Protein AF-W4RPK9-F1 (afdb_monomer)

Mean predicted aligned error: 13.02 Å

Organism: NCBI:txid1294265

Nearest PDB structures (foldseek):
  7z3y-assembly1_AAA  TM=3.978E-01  e=5.729E-03  Mus musculus
  7pz1-assembly1_AAA  TM=3.835E-01  e=5.093E-02  Mus musculus
  2noz-assembly1_A  TM=3.765E-01  e=6.566E-02  Homo sapiens
  7z5b-assembly2_B  TM=3.610E-01  e=4.373E-02  Mus musculus
  3fhg-assembly1_A  TM=4.386E-01  e=3.511E-01  Saccharolobus solfataricus

Radius of gyration: 27.6 Å; Cα contacts (8 Å, |Δi|>4): 550; chains: 1; bounding box: 60×44×77 Å

Secondary structure (DSSP, 8-state):
--HHHHHHHHHHHHHHIIIIIIHHHHHTT---SHHHHHHHHHHHHHHHTHHHHHHTTEEEEEEEEETTEEEEEEEEEE-SSTT-SSSGGGGEEEEEEEEEEEEEES--THHHHHHHHHHHHHHHH---SS-EEEEEEEEEEE----TT--SS-HHHHHHHTTTEEEEEEEEETTEEEEEEEETT-TTTTTT-SSSS-HHHHHHHHHT--TTTS-HHHHHHHHHHHHH--S--HHHHHHHHHHHHHHTT-EESS--TTPEEEEETTEEEEE----HHHHHHHHHHT-HHHHHHHHHHHTTSS-HHHHHHHHGGG-SS-THHHHHHHHHHSTTTSPPP-HHHHHHHHHHTT----TT----SHHHHHHHHHHHHHHHHHHTS-HHHHHHH-

Solvent-accessible surface area (backbone atoms only — not comparable to full-atom values): 21819 Å² total; per-residue (Å²): 132,58,71,70,58,54,45,52,51,51,54,49,49,56,52,49,41,49,63,61,46,49,46,49,34,45,78,67,66,62,45,82,46,42,69,41,45,52,52,50,52,52,52,51,49,54,61,78,38,39,69,60,29,66,78,58,44,35,46,80,37,71,63,37,74,53,96,93,43,71,35,53,31,29,36,30,27,41,46,97,71,65,68,80,56,100,43,69,79,76,30,59,68,45,60,50,34,41,35,43,71,45,49,45,69,65,77,76,63,61,69,58,53,54,48,53,51,48,50,50,49,46,56,71,76,51,74,52,89,73,40,34,38,35,45,43,36,37,40,60,42,83,45,81,93,52,90,87,72,63,98,55,53,80,76,50,45,65,75,32,46,67,33,27,33,40,35,43,32,33,22,41,94,87,39,80,44,67,51,76,50,62,44,36,65,62,67,77,46,76,92,49,87,56,80,63,55,69,67,52,31,55,54,37,28,73,67,48,56,50,72,50,52,45,58,66,66,46,50,53,30,41,50,48,50,71,67,54,88,64,91,42,74,67,40,46,49,22,54,49,49,49,55,36,39,76,70,56,28,37,25,75,62,83,54,103,74,37,49,82,47,75,55,100,87,46,66,35,20,41,44,82,73,54,73,70,56,47,52,26,48,58,49,60,59,34,68,70,55,42,46,48,38,54,33,40,52,70,64,74,43,53,69,70,61,47,48,65,63,38,52,72,35,48,98,84,52,45,47,61,37,44,38,56,54,14,62,46,40,53,85,76,31,56,82,59,44,52,59,41,45,38,47,53,38,44,47,74,69,46,90,76,51,100,78,55,60,72,75,43,69,68,53,49,54,59,46,33,59,52,48,56,49,49,30,63,75,62,75,49,61,55,68,52,52,61,45,26,75

Sequence (389 aa):
MDLRHIQKTIDRAIKNIWVDKISKDHKSFYLLKEDTLKNALYYHLRTELASLLDQHNLRIYTEFHHGGFKADLAIVKLNEDPGNNDHLKDDIENVLAIIELKYKSCGTMKFFEDDVQKIKNYIDATPLATTQYYLAFIHEAEYEYIEDDSWLTLEQQVWAKDRLTELSGHYIDGEMTWTVLSHNGMNANYRWEYRFTKDELTKAASFFNEKKYSHEFYRHFLEVAGSAKEVTPELRDAVRYLMYWKLGKVSSKQKPTSEVVVIEGNTYFVSGTTPQNRLAIEKSLKDELLQYGLEFRDQKISYEQFKNEVDSITGTSIVLPTFYTHIWQPADYPILDVKVWRTYKWNKGEVVLKHTKPYSWRHYEEYISFFNGLVADAEEDWRECDKGL

pLDDT: mean 90.52, std 8.86, range [49.31, 98.75]

Structure (mmCIF, N/CA/C/O backbone):
data_AF-W4RPK9-F1
#
_entry.id   AF-W4RPK9-F1
#
loop_
_atom_site.group_PDB
_atom_site.id
_atom_site.type_symbol
_atom_site.label_atom_id
_atom_site.label_alt_id
_atom_site.label_comp_id
_atom_site.label_asym_id
_atom_site.label_entity_id
_atom_site.label_seq_id
_atom_site.pdbx_PDB_ins_code
_atom_site.Cartn_x
_atom_site.Cartn_y
_atom_site.Cartn_z
_atom_site.occupancy
_atom_site.B_iso_or_equiv
_atom_site.auth_seq_id
_atom_site.auth_comp_id
_atom_site.auth_asym_id
_atom_site.auth_atom_id
_atom_site.pdbx_PDB_model_num
ATOM 1 N N . MET A 1 1 ? 5.852 -12.285 20.378 1.00 60.97 1 MET A N 1
ATOM 2 C CA . MET A 1 1 ? 5.610 -10.888 19.963 1.00 60.97 1 MET A CA 1
ATOM 3 C C . MET A 1 1 ? 5.531 -10.040 21.223 1.00 60.97 1 MET A C 1
ATOM 5 O O . MET A 1 1 ? 4.972 -10.535 22.193 1.00 60.97 1 MET A O 1
ATOM 9 N N . ASP A 1 2 ? 6.117 -8.839 21.264 1.00 82.56 2 ASP A N 1
ATOM 10 C CA . ASP A 1 2 ? 5.926 -7.970 22.435 1.00 82.56 2 ASP A CA 1
ATOM 11 C C . ASP A 1 2 ? 4.485 -7.419 22.485 1.00 82.56 2 ASP A C 1
ATOM 13 O O . ASP A 1 2 ? 3.800 -7.337 21.460 1.00 82.56 2 ASP A O 1
ATOM 17 N N . LEU A 1 3 ? 4.007 -7.064 23.683 1.00 83.94 3 LEU A N 1
ATOM 18 C CA . LEU A 1 3 ? 2.635 -6.579 23.885 1.00 83.94 3 LEU A CA 1
ATOM 19 C C . LEU A 1 3 ? 2.330 -5.325 23.057 1.00 83.94 3 LEU A C 1
ATOM 21 O O . LEU A 1 3 ? 1.216 -5.170 22.567 1.00 83.94 3 LEU A O 1
ATOM 25 N N . ARG A 1 4 ? 3.319 -4.451 22.844 1.00 82.81 4 ARG A N 1
ATOM 26 C CA . ARG A 1 4 ? 3.134 -3.207 22.092 1.00 82.81 4 ARG A CA 1
ATOM 27 C C . ARG A 1 4 ? 2.876 -3.482 20.612 1.00 82.81 4 ARG A C 1
ATOM 29 O O . ARG A 1 4 ? 2.071 -2.789 19.994 1.00 82.81 4 ARG A O 1
ATOM 36 N N . HIS A 1 5 ? 3.542 -4.476 20.032 1.00 82.50 5 HIS A N 1
ATOM 37 C CA . HIS A 1 5 ? 3.307 -4.881 18.655 1.00 82.50 5 HIS A CA 1
ATOM 38 C C . HIS A 1 5 ? 1.939 -5.552 18.505 1.00 82.50 5 HIS A C 1
ATOM 40 O O . HIS A 1 5 ? 1.201 -5.169 17.601 1.00 82.50 5 HIS A O 1
ATOM 46 N N . ILE A 1 6 ? 1.551 -6.432 19.440 1.00 88.62 6 ILE A N 1
ATOM 47 C CA . ILE A 1 6 ? 0.197 -7.017 19.488 1.00 88.62 6 ILE A CA 1
ATOM 48 C C . ILE A 1 6 ? -0.863 -5.908 19.501 1.00 88.62 6 ILE A C 1
ATOM 50 O O . ILE A 1 6 ? -1.808 -5.940 18.717 1.00 88.62 6 ILE A O 1
ATOM 54 N N . GLN A 1 7 ? -0.683 -4.887 20.339 1.00 89.69 7 GLN A N 1
ATOM 55 C CA . GLN A 1 7 ? -1.619 -3.768 20.435 1.00 89.69 7 GLN A CA 1
ATOM 56 C C . GLN A 1 7 ? -1.695 -2.927 19.168 1.00 89.69 7 GLN A C 1
ATOM 58 O O . GLN A 1 7 ? -2.791 -2.570 18.756 1.00 89.69 7 GLN A O 1
ATOM 63 N N . LYS A 1 8 ? -0.563 -2.649 18.511 1.00 88.00 8 LYS A N 1
ATOM 64 C CA . LYS A 1 8 ? -0.566 -1.955 17.213 1.00 88.00 8 LYS A CA 1
ATOM 65 C C . LYS A 1 8 ? -1.322 -2.737 16.141 1.00 88.00 8 LYS A C 1
ATOM 67 O O . LYS A 1 8 ? -1.978 -2.117 15.306 1.00 88.00 8 LYS A O 1
ATOM 72 N N . THR A 1 9 ? -1.219 -4.065 16.159 1.00 88.62 9 THR A N 1
ATOM 73 C CA . THR A 1 9 ? -1.945 -4.950 15.240 1.00 88.62 9 THR A CA 1
ATOM 74 C C . THR A 1 9 ? -3.444 -4.930 15.528 1.00 88.62 9 THR A C 1
ATOM 76 O O . THR A 1 9 ? -4.231 -4.738 14.606 1.00 88.62 9 THR A O 1
ATOM 79 N N . ILE A 1 10 ? -3.838 -5.044 16.801 1.00 94.94 10 ILE A N 1
ATOM 80 C CA . ILE A 1 10 ? -5.238 -4.923 17.235 1.00 94.94 10 ILE A CA 1
ATOM 81 C C . ILE A 1 10 ? -5.820 -3.562 16.835 1.00 94.94 10 ILE A C 1
ATOM 83 O O . ILE A 1 10 ? -6.890 -3.510 16.239 1.00 94.94 10 ILE A O 1
ATOM 87 N N . ASP A 1 11 ? -5.107 -2.473 17.128 1.00 93.75 11 ASP A N 1
ATOM 88 C CA . ASP A 1 11 ? -5.526 -1.106 16.810 1.00 93.75 11 ASP A CA 1
ATOM 89 C C . ASP A 1 11 ? -5.783 -0.928 15.311 1.00 93.75 11 ASP A C 1
ATOM 91 O O . ASP A 1 11 ? -6.815 -0.393 14.915 1.00 93.75 11 ASP A O 1
ATOM 95 N N . ARG A 1 12 ? -4.877 -1.439 14.471 1.00 88.69 12 ARG A N 1
ATOM 96 C CA . ARG A 1 12 ? -5.029 -1.395 13.015 1.00 88.69 12 ARG A CA 1
ATOM 97 C C . ARG A 1 12 ? -6.253 -2.176 12.547 1.00 88.69 12 ARG A C 1
ATOM 99 O O . ARG A 1 12 ? -7.023 -1.645 11.756 1.00 88.69 12 ARG A O 1
ATOM 106 N N . ALA A 1 13 ? -6.446 -3.390 13.062 1.00 93.62 13 ALA A N 1
ATOM 107 C CA . ALA A 1 13 ? -7.589 -4.224 12.708 1.00 93.62 13 ALA A CA 1
ATOM 108 C C . ALA A 1 13 ? -8.917 -3.567 13.110 1.00 93.62 13 ALA A C 1
ATOM 110 O O . ALA A 1 13 ? -9.824 -3.479 12.293 1.00 93.62 13 ALA A O 1
ATOM 111 N N . ILE A 1 14 ? -9.026 -3.036 14.336 1.00 96.94 14 ILE A N 1
ATOM 112 C CA . ILE A 1 14 ? -10.233 -2.328 14.799 1.00 96.94 14 ILE A CA 1
ATOM 113 C C . ILE A 1 14 ? -10.580 -1.183 13.850 1.00 96.94 14 ILE A C 1
ATOM 115 O O . ILE A 1 14 ? -11.729 -1.054 13.425 1.00 96.94 14 ILE A O 1
ATOM 119 N N . LYS A 1 15 ? -9.582 -0.362 13.509 1.00 93.25 15 LYS A N 1
ATOM 120 C CA . LYS A 1 15 ? -9.786 0.771 12.618 1.00 93.25 15 LYS A CA 1
ATOM 121 C C . LYS A 1 15 ? -10.218 0.275 11.227 1.00 93.25 15 LYS A C 1
ATOM 123 O O . LYS A 1 15 ? -11.277 0.704 10.772 1.00 93.25 15 LYS A O 1
ATOM 128 N N . ASN A 1 16 ? -9.499 -0.677 10.612 1.00 89.12 16 ASN A N 1
ATOM 129 C CA . ASN A 1 16 ? -9.821 -1.239 9.285 1.00 89.12 16 ASN A CA 1
ATOM 130 C C . ASN A 1 16 ? -11.258 -1.771 9.238 1.00 89.12 16 ASN A C 1
ATOM 132 O O . ASN A 1 16 ? -12.051 -1.417 8.366 1.00 89.12 16 ASN A O 1
ATOM 136 N N . ILE A 1 17 ? -11.624 -2.582 10.232 1.00 95.69 17 ILE A N 1
ATOM 137 C CA . ILE A 1 17 ? -12.964 -3.151 10.361 1.00 95.69 17 ILE A CA 1
ATOM 138 C C . ILE A 1 17 ? -14.018 -2.045 10.407 1.00 95.69 17 ILE A C 1
ATOM 140 O O . ILE A 1 17 ? -15.045 -2.168 9.741 1.00 95.69 17 ILE A O 1
ATOM 144 N N . TRP A 1 18 ? -13.771 -0.958 11.142 1.00 95.94 18 TRP A N 1
ATOM 145 C CA . TRP A 1 18 ? -14.701 0.165 11.220 1.00 95.94 18 TRP A CA 1
ATOM 146 C C . TRP A 1 18 ? -14.993 0.780 9.850 1.00 95.94 18 TRP A C 1
ATOM 148 O O . TRP A 1 18 ? -16.152 0.950 9.473 1.00 95.94 18 TRP A O 1
ATOM 158 N N . VAL A 1 19 ? -13.950 1.093 9.083 1.00 89.38 19 VAL A N 1
ATOM 159 C CA . VAL A 1 19 ? -14.121 1.859 7.839 1.00 89.38 19 VAL A CA 1
ATOM 160 C C . VAL A 1 19 ? -14.514 0.986 6.659 1.00 89.38 19 VAL A C 1
ATOM 162 O O . VAL A 1 19 ? -15.196 1.481 5.767 1.00 89.38 19 VAL A O 1
ATOM 165 N N . ASP A 1 20 ? -14.134 -0.293 6.661 1.00 85.56 20 ASP A N 1
ATOM 166 C CA . ASP A 1 20 ? -14.342 -1.182 5.518 1.00 85.56 20 ASP A CA 1
ATOM 167 C C . ASP A 1 20 ? -15.482 -2.166 5.718 1.00 85.56 20 ASP A C 1
ATOM 169 O O . ASP A 1 20 ? -16.170 -2.506 4.757 1.00 85.56 20 ASP A O 1
ATOM 173 N N . LYS A 1 21 ? -15.644 -2.708 6.928 1.00 92.56 21 LYS A N 1
ATOM 174 C CA . LYS A 1 21 ? -16.577 -3.813 7.189 1.00 92.56 21 LYS A CA 1
ATOM 175 C C . LYS A 1 21 ? -17.862 -3.303 7.820 1.00 92.56 21 LYS A C 1
ATOM 177 O O . LYS A 1 21 ? -18.930 -3.556 7.276 1.00 92.56 21 LYS A O 1
ATOM 182 N N . ILE A 1 22 ? -17.762 -2.523 8.895 1.00 97.69 22 ILE A N 1
ATOM 183 C CA . ILE A 1 22 ? -18.926 -1.923 9.563 1.00 97.69 22 ILE A CA 1
ATOM 184 C C . ILE A 1 22 ? -19.650 -0.961 8.615 1.00 97.69 22 ILE A C 1
ATOM 186 O O . ILE A 1 22 ? -20.876 -1.006 8.529 1.00 97.69 22 ILE A O 1
ATOM 190 N N . SER A 1 23 ? -18.914 -0.172 7.828 1.00 94.00 23 SER A N 1
ATOM 191 C CA . SER A 1 23 ? -19.509 0.685 6.795 1.00 94.00 23 SER A CA 1
ATOM 192 C C . SER A 1 23 ? -20.308 -0.098 5.744 1.00 94.00 23 SER A C 1
ATOM 194 O O . SER A 1 23 ? -21.425 0.286 5.385 1.00 94.00 23 SER A O 1
ATOM 196 N N . LYS A 1 24 ? -19.776 -1.236 5.277 1.00 92.12 24 LYS A N 1
ATOM 197 C CA . LYS A 1 24 ? -20.455 -2.130 4.328 1.00 92.12 24 LYS A CA 1
ATOM 198 C C . LYS A 1 24 ? -21.659 -2.817 4.962 1.00 92.12 24 LYS A C 1
ATOM 200 O O . LYS A 1 24 ? -22.684 -2.944 4.292 1.00 92.12 24 LYS A O 1
ATOM 205 N N . ASP A 1 25 ? -21.564 -3.215 6.228 1.00 97.31 25 ASP A N 1
ATOM 206 C CA . ASP A 1 25 ? -22.671 -3.819 6.971 1.00 97.31 25 ASP A CA 1
ATOM 207 C C . ASP A 1 25 ? -23.818 -2.826 7.175 1.00 97.31 25 ASP A C 1
ATOM 209 O O . ASP A 1 25 ? -24.981 -3.190 6.993 1.00 97.31 25 ASP A O 1
ATOM 213 N N . HIS A 1 26 ? -23.508 -1.562 7.483 1.00 95.62 26 HIS A N 1
ATOM 214 C CA . HIS A 1 26 ? -24.500 -0.485 7.554 1.00 95.62 26 HIS A CA 1
ATOM 215 C C . HIS A 1 26 ? -25.190 -0.283 6.203 1.00 95.62 26 HIS A C 1
ATOM 217 O O . HIS A 1 26 ? -26.411 -0.404 6.109 1.00 95.62 26 HIS A O 1
ATOM 223 N N . LYS A 1 27 ? -24.406 -0.107 5.128 1.00 93.38 27 LYS A N 1
ATOM 224 C CA . LYS A 1 27 ? -24.917 0.075 3.757 1.00 93.38 27 LYS A CA 1
ATOM 225 C C . LYS A 1 27 ? -25.750 -1.111 3.258 1.00 93.38 27 LYS A C 1
ATOM 227 O O . LYS A 1 27 ? -26.629 -0.938 2.417 1.00 93.38 27 LYS A O 1
ATOM 232 N N . SER A 1 28 ? -25.468 -2.310 3.762 1.00 95.50 28 SER A N 1
ATOM 233 C CA . SER A 1 28 ? -26.171 -3.550 3.411 1.00 95.50 28 SER A CA 1
ATOM 234 C C . SER A 1 28 ? -27.323 -3.884 4.366 1.00 95.50 28 SER A C 1
ATOM 236 O O . SER A 1 28 ? -27.877 -4.978 4.281 1.00 95.50 28 SER A O 1
ATOM 238 N N . PHE A 1 29 ? -27.699 -2.958 5.255 1.00 94.69 29 PHE A N 1
ATOM 239 C CA . PHE A 1 29 ? -28.805 -3.098 6.210 1.00 94.69 29 PHE A CA 1
ATOM 240 C C . PHE A 1 29 ? -28.629 -4.231 7.239 1.00 94.69 29 PHE A C 1
ATOM 242 O O . PHE A 1 29 ? -29.610 -4.722 7.800 1.00 94.69 29 PHE A O 1
ATOM 249 N N . TYR A 1 30 ? -27.388 -4.643 7.521 1.00 94.81 30 TYR A N 1
ATOM 250 C CA . TYR A 1 30 ? -27.083 -5.621 8.574 1.00 94.81 30 TYR A CA 1
ATOM 251 C C . TYR A 1 30 ? -26.988 -4.985 9.967 1.00 94.81 30 TYR A C 1
ATOM 253 O O . TYR A 1 30 ? -27.144 -5.681 10.973 1.00 94.81 30 TYR A O 1
ATOM 261 N N . LEU A 1 31 ? -26.766 -3.668 10.045 1.00 95.81 31 LEU A N 1
ATOM 262 C CA . LEU A 1 31 ? -26.742 -2.925 11.305 1.00 95.81 31 LEU A CA 1
ATOM 263 C C . LEU A 1 31 ? -28.095 -2.258 11.541 1.00 95.81 31 LEU A C 1
ATOM 265 O O . LEU A 1 31 ? -28.455 -1.310 10.856 1.00 95.81 31 LEU A O 1
ATOM 269 N N . LEU A 1 32 ? -28.841 -2.760 12.523 1.00 91.38 32 LEU A N 1
ATOM 270 C CA . LEU A 1 32 ? -30.166 -2.245 12.872 1.00 91.38 32 LEU A CA 1
ATOM 271 C C . LEU A 1 32 ? -30.126 -1.332 14.101 1.00 91.38 32 LEU A C 1
ATOM 273 O O . LEU A 1 32 ? -30.857 -0.350 14.165 1.00 91.38 32 LEU A O 1
ATOM 277 N N . LYS A 1 33 ? -29.332 -1.712 15.111 1.00 92.44 33 LYS A N 1
ATOM 278 C CA . LYS A 1 33 ? -29.154 -1.031 16.405 1.00 92.44 33 LYS A CA 1
ATOM 279 C C . LYS A 1 33 ? -27.787 -1.371 17.019 1.00 92.44 33 LYS A C 1
ATOM 281 O O . LYS A 1 33 ? -26.980 -2.102 16.447 1.00 92.44 33 LYS A O 1
ATOM 286 N N . GLU A 1 34 ? -27.550 -0.872 18.225 1.00 94.38 34 GLU A N 1
ATOM 287 C CA . GLU A 1 34 ? -26.314 -1.053 18.995 1.00 94.38 34 GLU A CA 1
ATOM 288 C C . GLU A 1 34 ? -25.870 -2.519 19.140 1.00 94.38 34 GLU A C 1
ATOM 290 O O . GLU A 1 34 ? -24.723 -2.838 18.844 1.00 94.38 34 GLU A O 1
ATOM 295 N N . ASP A 1 35 ? -26.770 -3.443 19.487 1.00 95.38 35 ASP A N 1
ATOM 296 C CA . ASP A 1 35 ? -26.380 -4.852 19.656 1.00 95.38 35 ASP A CA 1
ATOM 297 C C . ASP A 1 35 ? -25.995 -5.533 18.334 1.00 95.38 35 ASP A C 1
ATOM 299 O O . ASP A 1 35 ? -25.107 -6.385 18.310 1.00 95.38 35 ASP A O 1
ATOM 303 N N . THR A 1 36 ? -26.601 -5.144 17.205 1.00 96.81 36 THR A N 1
ATOM 304 C CA . THR A 1 36 ? -26.158 -5.644 15.890 1.00 96.81 36 THR A CA 1
ATOM 305 C C . THR A 1 36 ? -24.790 -5.090 15.505 1.00 96.81 36 THR A C 1
ATOM 307 O O . THR A 1 36 ? -23.994 -5.826 14.933 1.00 96.81 36 THR A O 1
ATOM 310 N N . LEU A 1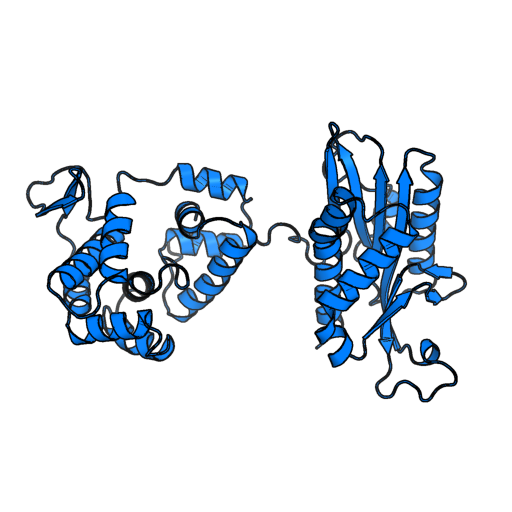 37 ? -24.476 -3.845 15.888 1.00 97.56 37 LEU A N 1
ATOM 311 C CA . LEU A 1 37 ? -23.139 -3.272 15.721 1.00 97.56 37 LEU A CA 1
ATOM 312 C C . LEU A 1 37 ? -22.103 -4.029 16.568 1.00 97.56 37 LEU A C 1
ATOM 314 O O . LEU A 1 37 ? -21.054 -4.414 16.056 1.00 97.56 37 LEU A O 1
ATOM 318 N N . LYS A 1 38 ? -22.421 -4.310 17.836 1.00 97.38 38 LYS A N 1
ATOM 319 C CA . LYS A 1 38 ? -21.575 -5.112 18.733 1.00 97.38 38 LYS A CA 1
ATOM 320 C C . LYS A 1 38 ? -21.296 -6.502 18.157 1.00 97.38 38 LYS A C 1
ATOM 322 O O . LYS A 1 38 ? -20.145 -6.934 18.129 1.00 97.38 38 LYS A O 1
ATOM 327 N N . ASN A 1 39 ? -22.329 -7.176 17.648 1.00 97.50 39 ASN A N 1
ATOM 328 C CA . ASN A 1 39 ? -22.201 -8.491 17.019 1.00 97.50 39 ASN A CA 1
ATOM 329 C C . ASN A 1 39 ? -21.359 -8.451 15.737 1.00 97.50 39 ASN A C 1
ATOM 331 O O . ASN A 1 39 ? -20.493 -9.308 15.558 1.00 97.50 39 ASN A O 1
ATOM 335 N N . ALA A 1 40 ? -21.582 -7.462 14.867 1.00 98.06 40 ALA A N 1
ATOM 336 C CA . ALA A 1 40 ? -20.810 -7.291 13.640 1.00 98.06 40 ALA A CA 1
ATOM 337 C C . ALA A 1 40 ? -19.328 -7.040 13.947 1.00 98.06 40 ALA A C 1
ATOM 339 O O . ALA A 1 40 ? -18.458 -7.741 13.428 1.00 98.06 40 ALA A O 1
ATOM 340 N N . LEU A 1 41 ? -19.031 -6.112 14.864 1.00 98.25 41 LEU A N 1
ATOM 341 C CA . LEU A 1 41 ? -17.656 -5.814 15.259 1.00 98.25 41 LEU A CA 1
ATOM 342 C C . LEU A 1 41 ? -16.975 -7.037 15.887 1.00 98.25 41 LEU A C 1
ATOM 344 O O . LEU A 1 41 ? -15.845 -7.357 15.523 1.00 98.25 41 LEU A O 1
ATOM 348 N N . TYR A 1 42 ? -17.668 -7.767 16.768 1.00 98.38 42 TYR A N 1
ATOM 349 C CA . TYR A 1 42 ? -17.162 -9.021 17.333 1.00 98.38 42 TYR A CA 1
ATOM 350 C C . TYR A 1 42 ? -16.831 -10.050 16.243 1.00 98.38 42 TYR A C 1
ATOM 352 O O . TYR A 1 42 ? -15.758 -10.657 16.273 1.00 98.38 42 TYR A O 1
ATOM 360 N N . TYR A 1 43 ? -17.737 -10.251 15.281 1.00 98.31 43 TYR A N 1
ATOM 361 C CA . TYR A 1 43 ? -17.562 -11.209 14.191 1.00 98.31 43 TYR A CA 1
ATOM 362 C C . TYR A 1 43 ? -16.337 -10.881 13.329 1.00 98.31 43 TYR A C 1
ATOM 364 O O . TYR A 1 43 ? -15.488 -11.752 13.105 1.00 98.31 43 TYR A O 1
ATOM 372 N N . HIS A 1 44 ? -16.214 -9.627 12.890 1.00 98.25 44 HIS A N 1
ATOM 373 C CA . HIS A 1 44 ? -15.090 -9.192 12.061 1.00 98.25 44 HIS A CA 1
ATOM 374 C C . HIS A 1 44 ? -13.772 -9.258 12.831 1.00 98.25 44 HIS A C 1
ATOM 376 O O . HIS A 1 44 ? -12.807 -9.813 12.311 1.00 98.25 44 HIS A O 1
ATOM 382 N N . LEU A 1 45 ? -13.739 -8.819 14.097 1.00 98.31 45 LEU A N 1
ATOM 383 C CA . LEU A 1 45 ? -12.537 -8.909 14.935 1.00 98.31 45 LEU A CA 1
ATOM 384 C C . LEU A 1 45 ? -12.089 -10.355 15.130 1.00 98.31 45 LEU A C 1
ATOM 386 O O . LEU A 1 45 ? -10.907 -10.659 14.989 1.00 98.31 45 LEU A O 1
ATOM 390 N N . ARG A 1 46 ? -13.023 -11.262 15.433 1.00 98.00 46 ARG A N 1
ATOM 391 C CA . ARG A 1 46 ? -12.714 -12.683 15.620 1.00 98.00 46 ARG A CA 1
ATOM 392 C C . ARG A 1 46 ? -12.147 -13.313 14.350 1.00 98.00 46 ARG A C 1
ATOM 394 O O . ARG A 1 46 ? -11.288 -14.184 14.447 1.00 98.00 46 ARG A O 1
ATOM 401 N N . THR A 1 47 ? -12.635 -12.887 13.189 1.00 96.19 47 THR A N 1
ATOM 402 C CA . THR A 1 47 ? -12.205 -13.405 11.888 1.00 96.19 47 THR A CA 1
ATOM 403 C C . THR A 1 47 ? -10.840 -12.846 11.493 1.00 96.19 47 THR A C 1
ATOM 405 O O . THR A 1 47 ? -9.933 -13.611 11.177 1.00 96.19 47 THR A O 1
ATOM 408 N N . GLU A 1 48 ? -10.664 -11.527 11.554 1.00 91.19 48 GLU A N 1
ATOM 409 C CA . GLU A 1 48 ? -9.443 -10.846 11.111 1.00 91.19 48 GLU A CA 1
ATOM 410 C C . GLU A 1 48 ? -8.255 -11.102 12.046 1.00 91.19 48 GLU A C 1
ATOM 412 O O . GLU A 1 48 ? -7.120 -11.244 11.596 1.00 91.19 48 GLU A O 1
ATOM 417 N N . LEU A 1 49 ? -8.511 -11.235 13.351 1.00 93.88 49 LEU A N 1
ATOM 418 C CA . LEU A 1 49 ? -7.472 -11.480 14.349 1.00 93.88 49 LEU A CA 1
ATOM 419 C C . LEU A 1 49 ? -7.283 -12.964 14.689 1.00 93.88 49 LEU A C 1
ATOM 421 O O . LEU A 1 49 ? -6.494 -13.249 15.583 1.00 93.88 49 LEU A O 1
ATOM 425 N N . ALA A 1 50 ? -7.948 -13.909 14.009 1.00 95.81 50 ALA A N 1
ATOM 426 C CA . ALA A 1 50 ? -7.986 -15.329 14.394 1.00 95.81 50 ALA A CA 1
ATOM 427 C C . ALA A 1 50 ? -6.606 -15.905 14.773 1.00 95.81 50 ALA A C 1
ATOM 429 O O . ALA A 1 50 ? -6.407 -16.369 15.895 1.00 95.81 50 ALA A O 1
ATOM 430 N N . SER A 1 51 ? -5.617 -15.767 13.884 1.00 92.06 51 SER A N 1
ATOM 431 C CA . SER A 1 51 ? -4.249 -16.242 14.132 1.00 92.06 51 SER A CA 1
ATOM 432 C C . SER A 1 51 ? -3.586 -15.560 15.332 1.00 92.06 51 SER A C 1
ATOM 434 O O . SER A 1 51 ? -2.899 -16.218 16.108 1.00 92.06 51 SER A O 1
ATOM 436 N N . LEU A 1 52 ? -3.790 -14.249 15.506 1.00 92.19 52 LEU A N 1
ATOM 437 C CA . LEU A 1 52 ? -3.234 -13.486 16.628 1.00 92.19 52 LEU A CA 1
ATOM 438 C C . LEU A 1 52 ? -3.883 -13.906 17.956 1.00 92.19 52 LEU A C 1
ATOM 440 O O . LEU A 1 52 ? -3.194 -14.012 18.971 1.00 92.19 52 LEU A O 1
ATOM 444 N N . LEU A 1 53 ? -5.198 -14.156 17.941 1.00 96.38 53 LEU A N 1
ATOM 445 C CA . LEU A 1 53 ? -5.959 -14.603 19.106 1.00 96.38 53 LEU A CA 1
ATOM 446 C C . LEU A 1 53 ? -5.483 -15.975 19.593 1.00 96.38 53 LEU A C 1
ATOM 448 O O . LEU A 1 53 ? -5.282 -16.166 20.795 1.00 96.38 53 LEU A O 1
ATOM 452 N N . ASP A 1 54 ? -5.253 -16.903 18.667 1.00 93.94 54 ASP A N 1
ATOM 453 C CA . ASP A 1 54 ? -4.812 -18.259 18.989 1.00 93.94 54 ASP A CA 1
ATOM 454 C C . ASP A 1 54 ? -3.347 -18.300 19.439 1.00 93.94 54 ASP A C 1
ATOM 456 O O . ASP A 1 54 ? -3.032 -18.904 20.460 1.00 93.94 54 ASP A O 1
ATOM 460 N N . GLN A 1 55 ? -2.446 -17.611 18.732 1.00 94.12 55 GLN A N 1
ATOM 461 C CA . GLN A 1 55 ? -1.004 -17.655 19.013 1.00 94.12 55 GLN A CA 1
ATOM 462 C C . GLN A 1 55 ? -0.593 -16.961 20.318 1.00 94.12 55 GLN A C 1
ATOM 464 O O . GLN A 1 55 ? 0.504 -17.205 20.828 1.00 94.12 55 GLN A O 1
ATOM 469 N N . HIS A 1 56 ? -1.421 -16.052 20.834 1.00 93.31 56 HIS A N 1
ATOM 470 C CA . HIS A 1 56 ? -1.075 -15.211 21.983 1.00 93.31 56 HIS A CA 1
ATOM 471 C C . HIS A 1 56 ? -2.080 -15.297 23.135 1.00 93.31 56 HIS A C 1
ATOM 473 O O . HIS A 1 56 ? -2.092 -14.407 23.985 1.00 93.31 56 HIS A O 1
ATOM 479 N N . ASN A 1 57 ? -2.898 -16.357 23.181 1.00 94.88 57 ASN A N 1
ATOM 480 C CA . ASN A 1 57 ? -3.927 -16.571 24.207 1.00 94.88 57 ASN A CA 1
ATOM 481 C C . ASN A 1 57 ? -4.845 -15.352 24.394 1.00 94.88 57 ASN A C 1
ATOM 483 O O . ASN A 1 57 ? -5.230 -15.010 25.513 1.00 94.88 57 ASN A O 1
ATOM 487 N N . LEU A 1 58 ? -5.194 -14.671 23.299 1.00 95.94 58 LEU A N 1
ATOM 488 C CA . LEU A 1 58 ? -6.076 -13.511 23.364 1.00 95.94 58 LEU A CA 1
ATOM 489 C C . LEU A 1 58 ? -7.523 -13.934 23.146 1.00 95.94 58 LEU A C 1
ATOM 491 O O . LEU A 1 58 ? -7.817 -14.813 22.334 1.00 95.94 58 LEU A O 1
ATOM 495 N N . ARG A 1 59 ? -8.455 -13.284 23.834 1.00 95.38 59 ARG A N 1
ATOM 496 C CA . ARG A 1 59 ? -9.893 -13.508 23.671 1.00 95.38 59 ARG A CA 1
ATOM 497 C C . ARG A 1 59 ? -10.626 -12.182 23.562 1.00 95.38 59 ARG A C 1
ATOM 499 O O . ARG A 1 59 ? -10.236 -11.189 24.171 1.00 95.38 59 ARG A O 1
ATOM 506 N N . ILE A 1 60 ? -11.703 -12.194 22.786 1.00 96.50 60 ILE A N 1
ATOM 507 C CA . ILE A 1 60 ? -12.652 -11.086 22.719 1.00 96.50 60 ILE A CA 1
ATOM 508 C C . ILE A 1 60 ? -13.749 -11.380 23.738 1.00 96.50 60 ILE A C 1
ATOM 510 O O . ILE A 1 60 ? -14.394 -12.428 23.673 1.00 96.50 60 ILE A O 1
ATOM 514 N N . TYR A 1 61 ? -13.942 -10.462 24.675 1.00 92.44 61 TYR A N 1
ATOM 515 C CA . TYR A 1 61 ? -14.886 -10.573 25.772 1.00 92.44 61 TYR A CA 1
ATOM 516 C C . TYR A 1 61 ? -15.990 -9.527 25.590 1.00 92.44 61 TYR A C 1
ATOM 518 O O . TYR A 1 61 ? -15.749 -8.328 25.700 1.00 92.44 61 TYR A O 1
ATOM 526 N N . THR A 1 62 ? -17.206 -9.982 25.294 1.00 92.31 62 THR A N 1
ATOM 527 C CA . THR A 1 62 ? -18.420 -9.156 25.320 1.00 92.31 62 THR A CA 1
ATOM 528 C C . THR A 1 62 ? -18.870 -8.905 26.748 1.00 92.31 62 THR A C 1
ATOM 530 O O . THR A 1 62 ? -18.869 -9.839 27.547 1.00 92.31 62 THR A O 1
ATOM 533 N N . GLU A 1 63 ? -19.337 -7.695 27.046 1.00 88.69 63 GLU A N 1
ATOM 534 C CA . GLU A 1 63 ? -19.860 -7.359 28.375 1.00 88.69 63 GLU A CA 1
ATOM 535 C C . GLU A 1 63 ? -18.808 -7.515 29.490 1.00 88.69 63 GLU A C 1
ATOM 537 O O . GLU A 1 63 ? -19.052 -8.127 30.527 1.00 88.69 63 GLU A O 1
ATOM 542 N N . PHE A 1 64 ? -17.601 -6.992 29.277 1.00 87.75 64 PHE A N 1
ATOM 543 C CA . PHE A 1 64 ? -16.492 -7.155 30.211 1.00 87.75 64 PHE A CA 1
ATOM 544 C C . PHE A 1 64 ? -16.693 -6.328 31.490 1.00 87.75 64 PHE A C 1
ATOM 546 O O . PHE A 1 64 ? -16.751 -5.099 31.455 1.00 87.75 64 PHE A O 1
ATOM 553 N N . HIS A 1 65 ? -16.767 -7.000 32.638 1.00 85.69 65 HIS A N 1
ATOM 554 C CA . HIS A 1 65 ? -16.941 -6.357 33.940 1.00 85.69 65 HIS A CA 1
ATOM 555 C C . HIS A 1 65 ? -15.588 -6.106 34.616 1.00 85.69 65 HIS A C 1
ATOM 557 O O . HIS A 1 65 ? -14.888 -7.053 34.970 1.00 85.69 65 HIS A O 1
ATOM 563 N N . HIS A 1 66 ? -15.246 -4.839 34.861 1.00 74.12 66 HIS A N 1
ATOM 564 C CA . HIS A 1 66 ? -14.027 -4.464 35.579 1.00 74.12 66 HIS A CA 1
ATOM 565 C C . HIS A 1 66 ? -14.206 -3.160 36.359 1.00 74.12 66 HIS A C 1
ATOM 567 O O . HIS A 1 66 ? -14.780 -2.200 35.851 1.00 74.12 66 HIS A O 1
ATOM 573 N N . GLY A 1 67 ? -13.729 -3.125 37.608 1.00 69.38 67 GLY A N 1
ATOM 574 C CA . GLY A 1 67 ? -13.746 -1.906 38.428 1.00 69.38 67 GLY A CA 1
ATOM 575 C C . GLY A 1 67 ? -15.141 -1.327 38.702 1.00 69.38 67 GLY A C 1
ATOM 576 O O . GLY A 1 67 ? -15.267 -0.128 38.906 1.00 69.38 67 GLY A O 1
ATOM 577 N N . GLY A 1 68 ? -16.196 -2.152 38.674 1.00 77.75 68 GLY A N 1
ATOM 578 C CA . GLY A 1 68 ? -17.589 -1.699 38.816 1.00 77.75 68 GLY A CA 1
ATOM 579 C C . GLY A 1 68 ? -18.232 -1.189 37.521 1.00 77.75 68 GLY A C 1
ATOM 580 O O . GLY A 1 68 ? -19.416 -0.859 37.517 1.00 77.75 68 GLY A O 1
ATOM 581 N N . PHE A 1 69 ? -17.490 -1.182 36.416 1.00 81.38 69 PHE A N 1
ATOM 582 C CA . PHE A 1 69 ? -17.969 -0.795 35.096 1.00 81.38 69 PHE A CA 1
ATOM 583 C C . PHE A 1 69 ? -18.138 -2.023 34.193 1.00 81.38 69 PHE A C 1
ATOM 585 O O . PHE A 1 69 ? -17.543 -3.077 34.430 1.00 81.38 69 PHE A O 1
ATOM 592 N N . LYS A 1 70 ? -18.952 -1.887 33.143 1.00 90.06 70 LYS A N 1
ATOM 593 C CA . LYS A 1 70 ? -19.273 -2.954 32.186 1.00 90.06 70 LYS A CA 1
ATOM 594 C C . LYS A 1 70 ? -18.999 -2.475 30.766 1.00 90.06 70 LYS A C 1
ATOM 596 O O . LYS A 1 70 ? -19.798 -1.703 30.247 1.00 90.06 70 LYS A O 1
ATOM 601 N N . ALA A 1 71 ? -17.891 -2.910 30.178 1.00 91.75 71 ALA A N 1
ATOM 602 C CA . ALA A 1 71 ? -17.512 -2.537 28.824 1.00 91.75 71 ALA A CA 1
ATOM 603 C C . ALA A 1 71 ? -18.267 -3.373 27.796 1.00 91.75 71 ALA A C 1
ATOM 605 O O . ALA A 1 71 ? -18.525 -4.556 28.026 1.00 91.75 71 ALA A O 1
ATOM 606 N N . ASP A 1 72 ? -18.601 -2.781 26.655 1.00 95.88 72 ASP A N 1
ATOM 607 C CA . ASP A 1 72 ? -19.311 -3.492 25.594 1.00 95.88 72 ASP A CA 1
ATOM 608 C C . ASP A 1 72 ? -18.470 -4.615 24.982 1.00 95.88 72 ASP A C 1
ATOM 610 O O . ASP A 1 72 ? -18.947 -5.750 24.856 1.00 95.88 72 ASP A O 1
ATOM 614 N N . LEU A 1 73 ? -17.213 -4.314 24.650 1.00 96.50 73 LEU A N 1
ATOM 615 C CA . LEU A 1 73 ? -16.215 -5.280 24.203 1.00 96.50 73 LEU A CA 1
ATOM 616 C C . LEU A 1 73 ? -14.862 -4.999 24.863 1.00 96.50 73 LEU A C 1
ATOM 618 O O . LEU A 1 73 ? -14.453 -3.853 25.042 1.00 96.50 73 LEU A O 1
ATOM 622 N N . ALA A 1 74 ? -14.126 -6.065 25.153 1.00 95.31 74 ALA A N 1
ATOM 623 C CA . ALA A 1 74 ? -12.720 -6.004 25.517 1.00 95.31 74 ALA A CA 1
ATOM 624 C C . ALA A 1 74 ? -11.918 -7.059 24.753 1.00 95.31 74 ALA A C 1
ATOM 626 O O . ALA A 1 74 ? -12.420 -8.143 24.459 1.00 95.31 74 ALA A O 1
ATOM 627 N N . ILE A 1 75 ? -10.653 -6.764 24.463 1.00 96.25 75 ILE A N 1
ATOM 628 C CA . ILE A 1 75 ? -9.685 -7.764 23.998 1.00 96.25 75 ILE A CA 1
ATOM 629 C C . ILE A 1 75 ? -8.704 -7.997 25.132 1.00 96.25 75 ILE A C 1
ATOM 631 O O . ILE A 1 75 ? -8.017 -7.073 25.573 1.00 96.25 75 ILE A O 1
ATOM 635 N N . VAL A 1 76 ? -8.659 -9.232 25.614 1.00 93.94 76 VAL A N 1
ATOM 636 C CA . VAL A 1 76 ? -7.909 -9.622 26.806 1.00 93.94 76 VAL A CA 1
ATOM 637 C C . VAL A 1 76 ? -6.884 -10.688 26.465 1.00 93.94 76 VAL A C 1
ATOM 639 O O . VAL A 1 76 ? -7.107 -11.493 25.566 1.00 93.94 76 VAL A O 1
ATOM 642 N N . LYS A 1 77 ? -5.769 -10.695 27.188 1.00 93.81 77 LYS A N 1
ATOM 643 C CA . LYS A 1 77 ? -4.774 -11.764 27.184 1.00 93.81 77 LYS A CA 1
ATOM 644 C C . LYS A 1 77 ? -5.006 -12.640 28.407 1.00 93.81 77 LYS A C 1
ATOM 646 O O . LYS A 1 77 ? -5.066 -12.115 29.520 1.00 93.81 77 LYS A O 1
ATOM 651 N N . LEU A 1 78 ? -5.149 -13.941 28.194 1.00 93.81 78 LEU A N 1
ATOM 652 C CA . LEU A 1 78 ? -5.197 -14.920 29.274 1.00 93.81 78 LEU A CA 1
ATOM 653 C C . LEU A 1 78 ? -3.778 -15.302 29.716 1.00 93.81 78 LEU A C 1
ATOM 655 O O . LEU A 1 78 ? -2.815 -15.093 28.975 1.00 93.81 78 LEU A O 1
ATOM 659 N N . ASN A 1 79 ? -3.668 -15.877 30.911 1.00 92.69 79 ASN A N 1
ATOM 660 C CA . ASN A 1 79 ? -2.439 -16.490 31.411 1.00 92.69 79 ASN A CA 1
ATOM 661 C C . ASN A 1 79 ? -1.952 -17.651 30.500 1.00 92.69 79 ASN A C 1
ATOM 663 O O . ASN A 1 79 ? -2.572 -18.001 29.491 1.00 92.69 79 ASN A O 1
ATOM 667 N N . GLU A 1 80 ? -0.784 -18.219 30.812 1.00 90.12 80 GLU A N 1
ATOM 668 C CA . GLU A 1 80 ? -0.167 -19.268 29.982 1.00 90.12 80 GLU A CA 1
ATOM 669 C C . GLU A 1 80 ? -0.941 -20.596 29.993 1.00 90.12 80 GLU A C 1
ATOM 671 O O . GLU A 1 80 ? -0.855 -21.346 29.021 1.00 90.12 80 GLU A O 1
ATOM 676 N N . ASP A 1 81 ? -1.719 -20.859 31.047 1.00 90.56 81 ASP A N 1
ATOM 677 C CA . ASP A 1 81 ? -2.453 -22.112 31.257 1.00 90.56 81 ASP A CA 1
ATOM 678 C C . ASP A 1 81 ? -3.911 -21.841 31.701 1.00 90.56 81 ASP A C 1
ATOM 680 O O . ASP A 1 81 ? -4.261 -22.031 32.875 1.00 90.56 81 ASP A O 1
ATOM 684 N N . PRO A 1 82 ? -4.760 -21.316 30.789 1.00 90.12 82 PRO A N 1
ATOM 685 C CA . PRO A 1 82 ? -6.117 -20.887 31.115 1.00 90.12 82 PRO A CA 1
ATOM 686 C C . PRO A 1 82 ? -7.073 -22.071 31.296 1.00 90.12 82 PRO A C 1
ATOM 688 O O . PRO A 1 82 ? -6.952 -23.098 30.633 1.00 90.12 82 PRO A O 1
ATOM 691 N N . GLY A 1 83 ? -8.097 -21.895 32.132 1.00 88.62 83 GLY A N 1
ATOM 692 C CA . GLY A 1 83 ? -9.107 -22.911 32.448 1.00 88.62 83 GLY A CA 1
ATOM 693 C C . GLY A 1 83 ? -8.857 -23.665 33.755 1.00 88.62 83 GLY A C 1
ATOM 694 O O . GLY A 1 83 ? -9.627 -24.565 34.085 1.00 88.62 83 GLY A O 1
ATOM 695 N N . ASN A 1 84 ? -7.815 -23.292 34.503 1.00 88.44 84 ASN A N 1
ATOM 696 C CA . ASN A 1 84 ? -7.485 -23.876 35.807 1.00 88.44 84 ASN A CA 1
ATOM 697 C C . ASN A 1 84 ? -8.106 -23.131 37.002 1.00 88.44 84 ASN A C 1
ATOM 699 O O . ASN A 1 84 ? -7.968 -23.577 38.140 1.00 88.44 84 ASN A O 1
ATOM 703 N N . ASN A 1 85 ? -8.781 -22.007 36.757 1.00 85.56 85 ASN A N 1
ATOM 704 C CA . ASN A 1 85 ? -9.583 -21.293 37.748 1.00 85.56 85 ASN A CA 1
ATOM 705 C C . ASN A 1 85 ? -11.071 -21.673 37.641 1.00 85.56 85 ASN A C 1
ATOM 707 O O . ASN A 1 85 ? -11.496 -22.295 36.667 1.00 85.56 85 ASN A O 1
ATOM 711 N N . ASP A 1 86 ? -11.879 -21.251 38.619 1.00 86.06 86 ASP A N 1
ATOM 712 C CA . ASP A 1 86 ? -13.327 -21.518 38.651 1.00 86.06 86 ASP A CA 1
ATOM 713 C C . ASP A 1 86 ? -14.060 -21.015 37.392 1.00 86.06 86 ASP A C 1
ATOM 715 O O . ASP A 1 86 ? -15.065 -21.597 36.973 1.00 86.06 86 ASP A O 1
ATOM 719 N N . HIS A 1 87 ? -13.575 -19.934 36.770 1.00 84.94 87 HIS A N 1
ATOM 720 C CA . HIS A 1 87 ? -14.146 -19.383 35.547 1.00 84.94 87 HIS A CA 1
ATOM 721 C C . HIS A 1 87 ? -13.064 -18.767 34.644 1.00 84.94 87 HIS A C 1
ATOM 723 O O . HIS A 1 87 ? -12.180 -18.065 35.120 1.00 84.94 87 HIS A O 1
ATOM 729 N N . LEU A 1 88 ? -13.190 -18.899 33.314 1.00 86.06 88 LEU A N 1
ATOM 730 C CA . LEU A 1 88 ? -12.208 -18.366 32.338 1.00 86.06 88 LEU A CA 1
ATOM 731 C C . LEU A 1 88 ? -11.954 -16.850 32.429 1.00 86.06 88 LEU A C 1
ATOM 733 O O . LEU A 1 88 ? -10.955 -16.347 31.922 1.00 86.06 88 LEU A O 1
ATOM 737 N N . LYS A 1 89 ? -12.872 -16.099 33.044 1.00 86.31 89 LYS A N 1
ATOM 738 C CA . LYS A 1 89 ? -12.704 -14.655 33.264 1.00 86.31 89 LYS A CA 1
ATOM 739 C C . LYS A 1 89 ? -11.631 -14.363 34.320 1.00 86.31 89 LYS A C 1
ATOM 741 O O . LYS A 1 89 ? -11.078 -13.270 34.327 1.00 86.31 89 LYS A O 1
ATOM 746 N N . ASP A 1 90 ? -11.360 -15.330 35.193 1.00 88.44 90 ASP A N 1
ATOM 747 C CA . ASP A 1 90 ? -10.392 -15.221 36.281 1.00 88.44 90 ASP A CA 1
ATOM 748 C C . ASP A 1 90 ? -8.962 -15.521 35.783 1.00 88.44 90 ASP A C 1
ATOM 750 O O . ASP A 1 90 ? -7.992 -15.263 36.488 1.00 88.44 90 ASP A O 1
ATOM 754 N N . ASP A 1 91 ? -8.816 -15.982 34.532 1.00 91.62 91 ASP A N 1
ATOM 755 C CA . ASP A 1 91 ? -7.530 -16.226 33.864 1.00 91.62 91 ASP A CA 1
ATOM 756 C C . ASP A 1 91 ? -6.967 -15.001 33.125 1.00 91.62 91 ASP A C 1
ATOM 758 O O . ASP A 1 91 ? -5.937 -15.097 32.456 1.00 91.62 91 ASP A O 1
ATOM 762 N N . ILE A 1 92 ? -7.635 -13.848 33.195 1.00 90.81 92 ILE A N 1
ATOM 763 C CA . ILE A 1 92 ? -7.230 -12.641 32.466 1.00 90.81 92 ILE A CA 1
ATOM 764 C C . ILE A 1 92 ? -5.974 -12.027 33.101 1.00 90.81 92 ILE A C 1
ATOM 766 O O . ILE A 1 92 ? -6.005 -11.539 34.228 1.00 90.81 92 ILE A O 1
ATOM 770 N N . GLU A 1 93 ? -4.880 -11.986 32.339 1.00 90.69 93 GLU A N 1
ATOM 771 C CA . GLU A 1 93 ? -3.603 -11.380 32.733 1.00 90.69 93 GLU A CA 1
ATOM 772 C C . GLU A 1 93 ? -3.543 -9.893 32.347 1.00 90.69 93 GLU A C 1
ATOM 774 O O . GLU A 1 93 ? -3.107 -9.042 33.127 1.00 90.69 93 GLU A O 1
ATOM 779 N N . ASN A 1 94 ? -3.977 -9.549 31.129 1.00 90.69 94 ASN A N 1
ATOM 780 C CA . ASN A 1 94 ? -3.952 -8.172 30.634 1.00 90.69 94 ASN A CA 1
ATOM 781 C C . ASN A 1 94 ? -5.214 -7.822 29.845 1.00 90.69 94 ASN A C 1
ATOM 783 O O . ASN A 1 94 ? -5.725 -8.630 29.074 1.00 90.69 94 ASN A O 1
ATOM 787 N N . VAL A 1 95 ? -5.651 -6.567 29.950 1.00 91.31 95 VAL A N 1
ATOM 788 C CA . VAL A 1 95 ? -6.669 -5.983 29.067 1.00 91.31 95 VAL A CA 1
ATOM 789 C C . VAL A 1 95 ? -5.953 -5.125 28.029 1.00 91.31 95 VAL A C 1
ATOM 791 O O . VAL A 1 95 ? -5.283 -4.155 28.372 1.00 91.31 95 VAL A O 1
ATOM 794 N N . LEU A 1 96 ? -6.038 -5.493 26.754 1.00 93.62 96 LEU A N 1
ATOM 795 C CA . LEU A 1 96 ? -5.302 -4.824 25.678 1.00 93.62 96 LEU A CA 1
ATOM 796 C C . LEU A 1 96 ? -6.114 -3.705 25.031 1.00 93.62 96 LEU A C 1
ATOM 798 O O . LEU A 1 96 ? -5.535 -2.675 24.682 1.00 93.62 96 LEU A O 1
ATOM 802 N N . ALA A 1 97 ? -7.427 -3.903 24.907 1.00 95.06 97 ALA A N 1
ATOM 803 C CA . ALA A 1 97 ? -8.361 -2.931 24.354 1.00 95.06 97 ALA A CA 1
AT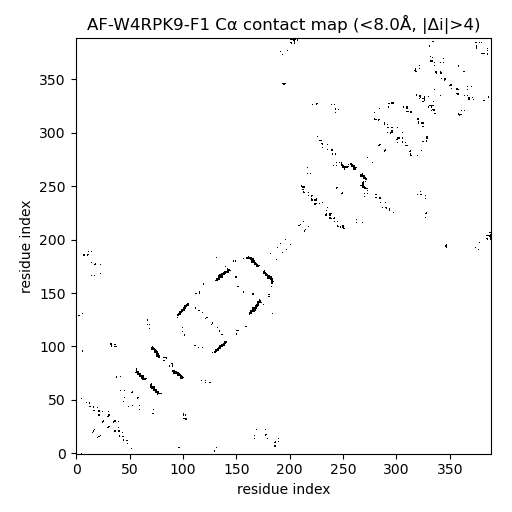OM 804 C C . ALA A 1 97 ? -9.701 -2.965 25.102 1.00 95.06 97 ALA A C 1
ATOM 806 O O . ALA A 1 97 ? -10.173 -4.048 25.450 1.00 95.06 97 ALA A O 1
ATOM 807 N N . ILE A 1 98 ? -10.310 -1.796 25.298 1.00 95.00 98 ILE A N 1
ATOM 808 C CA . ILE A 1 98 ? -11.695 -1.604 25.747 1.00 95.00 98 ILE A CA 1
ATOM 809 C C . ILE A 1 98 ? -12.414 -0.770 24.688 1.00 95.00 98 ILE A C 1
ATOM 811 O O . ILE A 1 98 ? -11.904 0.266 24.268 1.00 95.00 98 ILE A O 1
ATOM 815 N N . ILE A 1 99 ? -13.583 -1.230 24.254 1.00 97.12 99 ILE A N 1
ATOM 816 C CA . ILE A 1 99 ? -14.372 -0.601 23.196 1.00 97.12 99 ILE A CA 1
ATOM 817 C C . ILE A 1 99 ? -15.777 -0.357 23.741 1.00 97.12 99 ILE A C 1
ATOM 819 O O . ILE A 1 99 ? -16.451 -1.305 24.148 1.00 97.12 99 ILE A O 1
ATOM 823 N N . GLU A 1 100 ? -16.206 0.902 23.724 1.00 97.06 100 GLU A N 1
ATOM 824 C CA . GLU A 1 100 ? -17.588 1.305 23.990 1.00 97.06 100 GLU A CA 1
ATOM 825 C C . GLU A 1 100 ? -18.299 1.580 22.674 1.00 97.06 100 GLU A C 1
ATOM 827 O O . GLU A 1 100 ? -17.761 2.276 21.809 1.00 97.06 100 GLU A O 1
ATOM 832 N N . LEU A 1 101 ? -19.497 1.017 22.510 1.00 97.38 101 LEU A N 1
ATOM 833 C CA . LEU A 1 101 ? -20.262 1.133 21.281 1.00 97.38 101 LEU A CA 1
ATOM 834 C C . LEU A 1 101 ? -21.547 1.916 21.520 1.00 97.38 101 LEU A C 1
ATOM 836 O O . LEU A 1 101 ? -22.318 1.654 22.443 1.00 97.38 101 LEU A O 1
ATOM 840 N N . LYS A 1 102 ? -21.841 2.839 20.606 1.00 96.69 102 LYS A N 1
ATOM 841 C CA . LYS A 1 102 ? -23.119 3.547 20.603 1.00 96.69 102 LYS A CA 1
ATOM 842 C C . LYS A 1 102 ? -23.681 3.612 19.203 1.00 96.69 102 LYS A C 1
ATOM 844 O O . LYS A 1 102 ? -22.985 3.986 18.268 1.00 96.69 102 LYS A O 1
ATOM 849 N N . TYR A 1 103 ? -24.960 3.277 19.068 1.00 96.38 103 TYR A N 1
ATOM 850 C CA . TYR A 1 103 ? -25.693 3.472 17.824 1.00 96.38 103 TYR A CA 1
ATOM 851 C C . TYR A 1 103 ? -27.054 4.099 18.125 1.00 96.38 103 TYR A C 1
ATOM 853 O O . TYR A 1 103 ? -27.918 3.472 18.750 1.00 96.38 103 TYR A O 1
ATOM 861 N N . LYS A 1 104 ? -27.242 5.349 17.689 1.00 94.56 104 LYS A N 1
ATOM 862 C CA . LYS A 1 10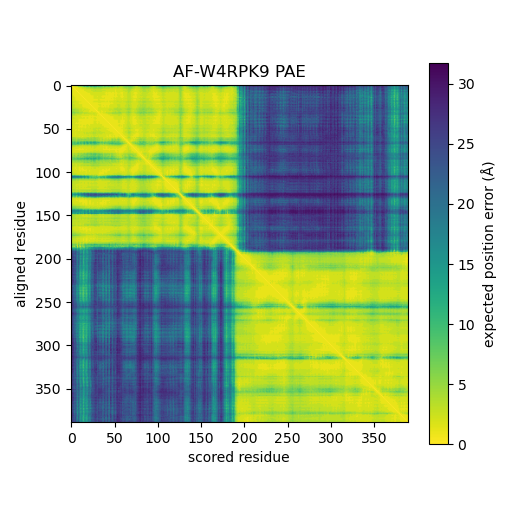4 ? -28.520 6.062 17.754 1.00 94.56 104 LYS A CA 1
ATOM 863 C C . LYS A 1 104 ? -28.885 6.656 16.397 1.00 94.56 104 LYS A C 1
ATOM 865 O O . LYS A 1 104 ? -28.059 7.290 15.749 1.00 94.56 104 LYS A O 1
ATOM 870 N N . SER A 1 105 ? -30.149 6.506 16.019 1.00 88.62 105 SER A N 1
ATOM 871 C CA . SER A 1 105 ? -30.796 7.420 15.081 1.00 88.62 105 SER A CA 1
ATOM 872 C C . SER A 1 105 ? -31.181 8.678 15.844 1.00 88.62 105 SER A C 1
ATOM 874 O O . SER A 1 105 ? -31.744 8.514 16.926 1.00 88.62 105 SER A O 1
ATOM 876 N N . CYS A 1 106 ? -30.861 9.862 15.312 1.00 72.50 106 CYS A N 1
ATOM 877 C CA . CYS A 1 106 ? -31.300 11.191 15.765 1.00 72.50 106 CYS A CA 1
ATOM 878 C C . CYS A 1 106 ? -31.786 11.310 17.234 1.00 72.50 106 CYS A C 1
ATOM 880 O O . CYS A 1 106 ? -32.841 10.812 17.626 1.00 72.50 106 CYS A O 1
ATOM 882 N N . GLY A 1 107 ? -31.072 12.044 18.088 1.00 74.94 107 GLY A N 1
ATOM 883 C CA . GLY A 1 107 ? -31.518 12.192 19.474 1.00 74.94 107 GLY A CA 1
ATOM 884 C C . GLY A 1 107 ? -30.597 13.013 20.356 1.00 74.94 107 GLY A C 1
ATOM 885 O O . GLY A 1 107 ? -29.772 13.786 19.885 1.00 74.94 107 GLY A O 1
ATOM 886 N N . THR A 1 108 ? -30.769 12.861 21.668 1.00 84.50 108 THR A N 1
ATOM 887 C CA . THR A 1 108 ? -29.909 13.531 22.647 1.00 84.50 108 THR A CA 1
ATOM 888 C C . THR A 1 108 ? -28.480 12.989 22.584 1.00 84.50 108 THR A C 1
ATOM 890 O O . THR A 1 108 ? -28.274 11.773 22.595 1.00 84.50 108 THR A O 1
ATOM 893 N N . MET A 1 109 ? -27.499 13.897 22.596 1.00 88.25 109 MET A N 1
ATOM 894 C CA . MET A 1 109 ? -26.074 13.554 22.686 1.00 88.25 109 MET A CA 1
ATOM 895 C C . MET A 1 109 ? -25.696 12.901 24.014 1.00 88.25 109 MET A C 1
ATOM 897 O O . MET A 1 109 ? -24.663 12.244 24.096 1.00 88.25 109 MET A O 1
ATOM 901 N N . LYS A 1 110 ? -26.563 13.001 25.029 1.00 91.81 110 LYS A N 1
ATOM 902 C CA . LYS A 1 110 ? -26.306 12.493 26.375 1.00 91.81 110 LYS A CA 1
ATOM 903 C C . LYS A 1 110 ? -25.842 11.035 26.392 1.00 91.81 110 LYS A C 1
ATOM 905 O O . LYS A 1 110 ? -24.979 10.684 27.179 1.00 91.81 110 LYS A O 1
ATOM 910 N N . PHE A 1 111 ? -26.379 10.183 25.517 1.00 91.81 111 PHE A N 1
ATOM 911 C CA . PHE A 1 111 ? -25.960 8.779 25.466 1.00 91.81 111 PHE A CA 1
ATOM 912 C C . PHE A 1 111 ? -24.499 8.602 25.037 1.00 91.81 111 PHE A C 1
ATOM 914 O O . PHE A 1 111 ? -23.842 7.691 25.523 1.00 91.81 111 PHE A O 1
ATOM 921 N N . PHE A 1 112 ? -24.008 9.453 24.135 1.00 94.31 112 PHE A N 1
ATOM 922 C CA . PHE A 1 112 ? -22.613 9.455 23.703 1.00 94.31 112 PHE A CA 1
ATOM 923 C C . PHE A 1 112 ? -21.721 10.100 24.775 1.00 94.31 112 PHE A C 1
ATOM 925 O O . PHE A 1 112 ? -20.666 9.565 25.099 1.00 94.31 112 PHE A O 1
ATOM 932 N N . GLU A 1 113 ? -22.178 11.198 25.389 1.00 94.38 113 GLU A N 1
ATOM 933 C CA . GLU A 1 113 ? -21.486 11.875 26.498 1.00 94.38 113 GLU A CA 1
ATOM 934 C C . GLU A 1 113 ? -21.313 10.963 27.725 1.00 94.38 113 GLU A C 1
ATOM 936 O O . GLU A 1 113 ? -20.245 10.942 28.340 1.00 94.38 113 GLU A O 1
ATOM 941 N N . ASP A 1 114 ? -22.341 10.177 28.061 1.00 94.44 114 ASP A N 1
ATOM 942 C CA . ASP A 1 114 ? -22.303 9.207 29.157 1.00 94.44 114 ASP A CA 1
ATOM 943 C C . ASP A 1 114 ? -21.210 8.145 28.905 1.00 94.44 114 ASP A C 1
ATOM 945 O O . ASP A 1 114 ? -20.472 7.790 29.828 1.00 94.44 114 ASP A O 1
ATOM 949 N N . ASP A 1 115 ? -21.035 7.690 27.658 1.00 95.12 115 ASP A N 1
ATOM 950 C CA . ASP A 1 115 ? -19.983 6.733 27.286 1.00 95.12 115 ASP A CA 1
ATOM 951 C C . ASP A 1 115 ? -18.587 7.370 27.210 1.00 95.12 115 ASP A C 1
ATOM 953 O O . ASP A 1 115 ? -17.605 6.748 27.622 1.00 95.12 115 ASP A O 1
ATOM 957 N N . VAL A 1 116 ? -18.474 8.634 26.785 1.00 96.19 116 VAL A N 1
ATOM 958 C CA . VAL A 1 116 ? -17.225 9.408 26.908 1.00 96.19 116 VAL A CA 1
ATOM 959 C C . VAL A 1 116 ? -16.794 9.474 28.376 1.00 96.19 116 VAL A C 1
ATOM 961 O O . VAL A 1 116 ? -15.642 9.185 28.715 1.00 96.19 116 VAL A O 1
ATOM 964 N N . GLN A 1 117 ? -17.728 9.799 29.274 1.00 94.56 117 GLN A N 1
ATOM 965 C CA . GLN A 1 117 ? -17.460 9.855 30.707 1.00 94.56 117 GLN A CA 1
ATOM 966 C C . GLN A 1 117 ? -17.121 8.473 31.277 1.00 94.56 117 GLN A C 1
ATOM 968 O O . GLN A 1 117 ? -16.246 8.353 32.137 1.00 94.56 117 GLN A O 1
ATOM 973 N N . LYS A 1 118 ? -17.771 7.416 30.787 1.00 92.25 118 LYS A N 1
ATOM 974 C CA . LYS A 1 118 ? -17.468 6.030 31.150 1.00 92.25 118 LYS A CA 1
ATOM 975 C C . LYS A 1 118 ? -16.038 5.644 30.760 1.00 92.25 118 LYS A C 1
ATOM 977 O O . LYS A 1 118 ? -15.326 5.092 31.597 1.00 92.25 118 LYS A O 1
ATOM 982 N N . ILE A 1 119 ? -15.573 6.008 29.561 1.00 92.00 119 ILE A N 1
ATOM 983 C CA . ILE A 1 119 ? -14.173 5.815 29.145 1.00 92.00 119 ILE A CA 1
ATOM 984 C C . ILE A 1 119 ? -13.193 6.574 30.024 1.00 92.00 119 ILE A C 1
ATOM 986 O O . ILE A 1 119 ? -12.211 5.986 30.483 1.00 92.00 119 ILE A O 1
ATOM 990 N N . LYS A 1 120 ? -13.474 7.842 30.325 1.00 92.25 120 LYS A N 1
ATOM 991 C CA . LYS A 1 120 ? -12.655 8.601 31.271 1.00 92.25 120 LYS A CA 1
ATOM 992 C C . LYS A 1 120 ? -12.551 7.872 32.616 1.00 92.25 120 LYS A C 1
ATOM 994 O O . LYS A 1 120 ? -11.460 7.737 33.164 1.00 92.25 120 LYS A O 1
ATOM 999 N N . ASN A 1 121 ? -13.668 7.343 33.116 1.00 89.88 121 ASN A N 1
ATOM 1000 C CA . ASN A 1 121 ? -13.684 6.596 34.368 1.00 89.88 121 ASN A CA 1
ATOM 1001 C C . ASN A 1 121 ? -12.855 5.304 34.291 1.00 89.88 121 ASN A C 1
ATOM 1003 O O . ASN A 1 121 ? -12.185 4.988 35.269 1.00 89.88 121 ASN A O 1
ATOM 1007 N N . TYR A 1 122 ? -12.840 4.581 33.162 1.00 87.62 122 TYR A N 1
ATOM 1008 C CA . TYR A 1 122 ? -11.933 3.436 32.988 1.00 87.62 122 TYR A CA 1
ATOM 1009 C C . TYR A 1 122 ? -10.464 3.853 33.070 1.00 87.62 122 TYR A C 1
ATOM 1011 O O . TYR A 1 122 ? -9.686 3.229 33.795 1.00 87.62 122 TYR A O 1
ATOM 1019 N N . ILE A 1 123 ? -10.099 4.917 32.349 1.00 87.50 123 ILE A N 1
ATOM 1020 C CA . ILE A 1 123 ? -8.733 5.453 32.314 1.00 87.50 123 ILE A CA 1
ATOM 1021 C C . ILE A 1 123 ? -8.267 5.840 33.725 1.00 87.50 123 ILE A C 1
ATOM 1023 O O . ILE A 1 123 ? -7.141 5.509 34.102 1.00 87.50 123 ILE A O 1
ATOM 1027 N N . ASP A 1 124 ? -9.142 6.480 34.505 1.00 86.06 124 ASP A N 1
ATOM 1028 C CA . ASP A 1 124 ? -8.855 6.931 35.870 1.00 86.06 124 ASP A CA 1
ATOM 1029 C C . ASP A 1 124 ? -8.838 5.776 36.890 1.00 86.06 124 ASP A C 1
ATOM 1031 O O . ASP A 1 124 ? -7.969 5.724 37.762 1.00 86.06 124 ASP A O 1
ATOM 1035 N N . ALA A 1 125 ? -9.798 4.846 36.807 1.00 76.38 125 ALA A N 1
ATOM 1036 C CA . ALA A 1 125 ? -9.979 3.773 37.788 1.00 76.38 125 ALA A CA 1
ATOM 1037 C C . ALA A 1 125 ? -8.934 2.664 37.658 1.00 76.38 125 ALA A C 1
ATOM 1039 O O . ALA A 1 125 ? -8.649 1.951 38.624 1.00 76.38 125 ALA A O 1
ATOM 1040 N N . THR A 1 126 ? -8.383 2.461 36.463 1.00 62.56 126 THR A N 1
ATOM 1041 C CA . THR A 1 126 ? -7.397 1.410 36.238 1.00 62.56 126 THR A CA 1
ATOM 1042 C C . THR A 1 126 ? -6.397 1.876 35.187 1.00 62.56 126 THR A C 1
ATOM 1044 O O . THR A 1 126 ? -6.574 1.608 33.996 1.00 62.56 126 THR A O 1
ATOM 1047 N N . PRO A 1 127 ? -5.299 2.545 35.589 1.00 58.41 127 PRO A N 1
ATOM 1048 C CA . PRO A 1 127 ? -4.216 2.873 34.677 1.00 58.41 127 PRO A CA 1
ATOM 1049 C C . PRO A 1 127 ? -3.429 1.597 34.353 1.00 58.41 127 PRO A C 1
ATOM 1051 O O . PRO A 1 127 ? -2.271 1.429 34.729 1.00 58.41 127 PRO A O 1
ATOM 1054 N N . LEU A 1 128 ? -4.054 0.671 33.629 1.00 63.06 128 LEU A N 1
ATOM 1055 C CA . LEU A 1 128 ? -3.346 -0.380 32.925 1.00 63.06 128 LEU A CA 1
ATOM 1056 C C . LEU A 1 128 ? -2.548 0.345 31.848 1.00 63.06 128 LEU A C 1
ATOM 1058 O O . LEU A 1 128 ? -3.115 0.812 30.864 1.00 63.06 128 LEU A O 1
ATOM 1062 N N . ALA A 1 129 ? -1.247 0.532 32.076 1.00 63.50 129 ALA A N 1
ATOM 1063 C CA . ALA A 1 129 ? -0.370 1.327 31.209 1.00 63.50 129 ALA A CA 1
ATOM 1064 C C . ALA A 1 129 ? -0.408 0.880 29.737 1.00 63.50 129 ALA A C 1
ATOM 1066 O O . ALA A 1 129 ? -0.043 1.637 28.843 1.00 63.50 129 ALA A O 1
ATOM 1067 N N . THR A 1 130 ? -0.863 -0.345 29.488 1.00 74.62 130 THR A N 1
ATOM 1068 C CA . THR A 1 130 ? -1.006 -0.923 28.163 1.00 74.62 130 THR A CA 1
ATOM 1069 C C . THR A 1 130 ? -2.379 -0.648 27.546 1.00 74.62 130 THR A C 1
ATOM 1071 O O . THR A 1 130 ? -2.416 -0.319 26.367 1.00 74.62 130 THR A O 1
ATOM 1074 N N . THR A 1 131 ? -3.502 -0.711 28.270 1.00 89.88 131 THR A N 1
ATOM 1075 C CA . THR A 1 131 ? -4.853 -0.702 27.666 1.00 89.88 131 THR A CA 1
ATOM 1076 C C . THR A 1 131 ? -5.131 0.518 26.787 1.00 89.88 131 THR A C 1
ATOM 1078 O O . THR A 1 131 ? -4.920 1.665 27.204 1.00 89.88 131 THR A O 1
ATOM 1081 N N . GLN A 1 132 ? -5.646 0.234 25.590 1.00 92.94 132 GLN A N 1
ATOM 1082 C CA . GLN A 1 132 ? -6.170 1.206 24.636 1.00 92.94 132 GLN A CA 1
ATOM 1083 C C . GLN A 1 132 ? -7.687 1.272 24.690 1.00 92.94 132 GLN A C 1
ATOM 1085 O O . GLN A 1 132 ? -8.352 0.264 24.926 1.00 92.94 132 GLN A O 1
ATOM 1090 N N . TYR A 1 133 ? -8.221 2.455 24.442 1.00 94.75 133 TYR A N 1
ATOM 1091 C CA . TYR A 1 133 ? -9.642 2.735 24.533 1.00 94.75 133 TYR A CA 1
ATOM 1092 C C . TYR A 1 133 ? -10.186 3.146 23.172 1.00 94.75 133 TYR A C 1
ATOM 1094 O O . TYR A 1 133 ? -9.492 3.804 22.393 1.00 94.75 133 TYR A O 1
ATOM 1102 N N . TYR A 1 134 ? -11.435 2.777 22.907 1.00 96.81 134 TYR A N 1
ATOM 1103 C CA . TYR A 1 134 ? -12.113 3.073 21.653 1.00 96.81 134 TYR A CA 1
ATOM 1104 C C . TYR A 1 134 ? -13.547 3.534 21.915 1.00 96.81 134 TYR A C 1
ATOM 1106 O O . TYR A 1 134 ? -14.301 2.829 22.587 1.00 96.81 134 TYR A O 1
ATOM 1114 N N . LEU A 1 135 ? -13.922 4.687 21.359 1.00 97.69 135 LEU A N 1
ATOM 1115 C CA . LEU A 1 135 ? -15.320 5.106 21.217 1.00 97.69 135 LEU A CA 1
ATOM 1116 C C . LEU A 1 135 ? -15.767 4.744 19.804 1.00 97.69 135 LEU A C 1
ATOM 1118 O O . LEU A 1 135 ? -15.213 5.279 18.850 1.00 97.69 135 LEU A O 1
ATOM 1122 N N . ALA A 1 136 ? -16.719 3.826 19.661 1.00 97.69 136 ALA A N 1
ATOM 1123 C CA . ALA A 1 136 ? -17.209 3.357 18.368 1.00 97.69 136 ALA A CA 1
ATOM 1124 C C . ALA A 1 136 ? -18.670 3.766 18.164 1.00 97.69 136 ALA A C 1
ATOM 1126 O O . ALA A 1 136 ? -19.601 3.071 18.582 1.00 97.69 136 ALA A O 1
ATOM 1127 N N . PHE A 1 137 ? -18.866 4.932 17.557 1.00 96.94 137 PHE A N 1
ATOM 1128 C CA . PHE A 1 137 ? -20.130 5.656 17.555 1.00 96.94 137 PHE A CA 1
ATOM 1129 C C . PHE A 1 137 ? -20.722 5.786 16.155 1.00 96.94 137 PHE A C 1
ATOM 1131 O O . PHE A 1 137 ? -20.124 6.370 15.257 1.00 96.94 137 PHE A O 1
ATOM 1138 N N . ILE A 1 138 ? -21.946 5.289 15.997 1.00 96.06 138 ILE A N 1
ATOM 1139 C CA . ILE A 1 138 ? -22.806 5.555 14.847 1.00 96.06 138 ILE A CA 1
ATOM 1140 C C . ILE A 1 138 ? -23.910 6.509 15.300 1.00 96.06 138 ILE A C 1
ATOM 1142 O O . ILE A 1 138 ? -24.766 6.151 16.117 1.00 96.06 138 ILE A O 1
ATOM 1146 N N . HIS A 1 139 ? -23.913 7.716 14.752 1.00 93.88 139 HIS A N 1
ATOM 1147 C CA . HIS A 1 139 ? -24.998 8.665 14.924 1.00 93.88 139 HIS A CA 1
ATOM 1148 C C . HIS A 1 139 ? -25.610 8.971 13.563 1.00 93.88 139 HIS A C 1
ATOM 1150 O O . HIS A 1 139 ? -25.027 9.687 12.758 1.00 93.88 139 HIS A O 1
ATOM 1156 N N . GLU A 1 140 ? -26.802 8.436 13.300 1.00 93.19 140 GLU A N 1
ATOM 1157 C CA . GLU A 1 140 ? -27.535 8.736 12.064 1.00 93.19 140 GLU A CA 1
ATOM 1158 C C . GLU A 1 140 ? -28.202 10.109 12.183 1.00 93.19 140 GLU A C 1
ATOM 1160 O O . GLU A 1 140 ? -29.416 10.238 12.361 1.00 93.19 140 GLU A O 1
ATOM 1165 N N . ALA A 1 141 ? -27.359 11.132 12.162 1.00 90.00 141 ALA A N 1
ATOM 1166 C CA . ALA A 1 141 ? -27.706 12.536 12.117 1.00 90.00 141 ALA A CA 1
ATOM 1167 C C . ALA A 1 141 ? -26.750 13.249 11.158 1.00 90.00 141 ALA A C 1
ATOM 1169 O O . ALA A 1 141 ? -25.632 12.786 10.925 1.00 90.00 141 ALA A O 1
ATOM 1170 N N . GLU A 1 142 ? -27.232 14.355 10.606 1.00 89.69 142 GLU A N 1
ATOM 1171 C CA . GLU A 1 142 ? -26.476 15.235 9.722 1.00 89.69 142 GLU A CA 1
ATOM 1172 C C . GLU A 1 142 ? -25.549 16.136 10.543 1.00 89.69 142 GLU A C 1
ATOM 1174 O O . GLU A 1 142 ? -25.988 16.741 11.526 1.00 89.69 142 GLU A O 1
ATOM 1179 N N . TYR A 1 143 ? -24.293 16.233 10.123 1.00 82.19 143 TYR A N 1
ATOM 1180 C CA . TYR A 1 143 ? -23.271 17.100 10.695 1.00 82.19 143 TYR A CA 1
ATOM 1181 C C . TYR A 1 143 ? -22.690 18.011 9.616 1.00 82.19 143 TYR A C 1
ATOM 1183 O O . TYR A 1 143 ? -22.639 17.662 8.438 1.00 82.19 143 TYR A O 1
ATOM 1191 N N . GLU A 1 144 ? -22.216 19.183 10.032 1.00 75.44 144 GLU A N 1
ATOM 1192 C CA . GLU A 1 144 ? -21.357 20.000 9.178 1.00 75.44 144 GLU A CA 1
ATOM 1193 C C . GLU A 1 144 ? -19.979 19.334 9.079 1.00 75.44 144 GLU A C 1
ATOM 1195 O O . GLU A 1 144 ? -19.459 18.835 10.078 1.00 75.44 144 GLU A O 1
ATOM 1200 N N . TYR A 1 145 ? -19.371 19.333 7.889 1.00 60.91 145 TYR A N 1
ATOM 1201 C CA . TYR A 1 145 ? -18.002 18.845 7.738 1.00 60.91 145 TYR A CA 1
ATOM 1202 C C . TYR A 1 145 ? -17.042 19.741 8.527 1.00 60.91 145 TYR A C 1
ATOM 1204 O O . TYR A 1 145 ? -16.728 20.861 8.115 1.00 60.91 145 TYR A O 1
ATOM 1212 N N . ILE A 1 146 ? -16.552 19.226 9.648 1.00 60.25 146 ILE A N 1
ATOM 1213 C CA . ILE A 1 146 ? -15.470 19.817 10.423 1.00 60.25 146 ILE A CA 1
ATOM 1214 C C . ILE A 1 146 ? -14.315 18.819 10.357 1.00 60.25 146 ILE A C 1
ATOM 1216 O O . ILE A 1 146 ? -14.412 17.687 10.829 1.00 60.25 146 ILE A O 1
ATOM 1220 N N . GLU A 1 147 ? -13.231 19.214 9.691 1.00 49.31 147 GLU A N 1
ATOM 1221 C CA . GLU A 1 147 ? -12.006 18.414 9.659 1.00 49.31 147 GLU A CA 1
ATOM 1222 C C . GLU A 1 147 ? -11.535 18.164 11.102 1.00 49.31 147 GLU A C 1
ATOM 1224 O O . GLU A 1 147 ? -11.534 19.086 11.919 1.00 49.31 147 GLU A O 1
ATOM 1229 N N . ASP A 1 148 ? -11.181 16.914 11.412 1.00 62.28 148 ASP A N 1
ATOM 1230 C CA . ASP A 1 148 ? -10.803 16.453 12.757 1.00 62.28 148 ASP A CA 1
ATOM 1231 C C . ASP A 1 148 ? -11.900 16.566 13.839 1.00 62.28 148 ASP A C 1
ATOM 1233 O O . ASP A 1 148 ? -11.583 16.674 15.028 1.00 62.28 148 ASP A O 1
ATOM 1237 N N . ASP A 1 149 ? -13.187 16.511 13.464 1.00 76.25 149 ASP A N 1
ATOM 1238 C CA . ASP A 1 149 ? -14.273 16.559 14.451 1.00 76.25 149 ASP A CA 1
ATOM 1239 C C . ASP A 1 149 ? -14.197 15.397 15.457 1.00 76.25 149 ASP A C 1
ATOM 1241 O O . ASP A 1 149 ? -13.987 14.229 15.107 1.00 76.25 149 ASP A O 1
ATOM 1245 N N . SER A 1 150 ? -14.355 15.749 16.730 1.00 87.94 150 SER A N 1
ATOM 1246 C CA . SER A 1 150 ? -14.107 14.892 17.886 1.00 87.94 150 SER A CA 1
ATOM 1247 C C . SER A 1 150 ? -15.329 14.895 18.794 1.00 87.94 150 SER A C 1
ATOM 1249 O O . SER A 1 150 ? -15.891 15.939 19.113 1.00 87.94 150 SER A O 1
ATOM 1251 N N . TRP A 1 151 ? -15.688 13.721 19.305 1.00 91.88 151 TRP A N 1
ATOM 1252 C CA . TRP A 1 151 ? -16.661 13.547 20.383 1.00 91.88 151 TRP A CA 1
ATOM 1253 C C . TRP A 1 151 ? -16.167 14.099 21.724 1.00 91.88 151 TRP A C 1
ATOM 1255 O O . TRP A 1 151 ? -16.923 14.124 22.696 1.00 91.88 151 TRP A O 1
ATOM 1265 N N . LEU A 1 152 ? -14.900 14.510 21.802 1.00 92.38 152 LEU A N 1
ATOM 1266 C CA . LEU A 1 152 ? -14.286 15.066 22.992 1.00 92.38 152 LEU A CA 1
ATOM 1267 C C . LEU A 1 152 ? -14.164 16.583 22.906 1.00 92.38 152 LEU A C 1
ATOM 1269 O O . LEU A 1 152 ? -13.704 17.147 21.913 1.00 92.38 152 LEU A O 1
ATOM 1273 N N . THR A 1 153 ? -14.436 17.249 24.026 1.00 89.69 153 THR A N 1
ATOM 1274 C CA . THR A 1 153 ? -14.025 18.644 24.203 1.00 89.69 153 THR A CA 1
ATOM 1275 C C . THR A 1 153 ? -12.499 18.761 24.227 1.00 89.69 153 THR A C 1
ATOM 1277 O O . THR A 1 153 ? -11.790 17.813 24.569 1.00 89.69 153 THR A O 1
ATOM 1280 N N . LEU A 1 154 ? -11.965 19.955 23.954 1.00 88.31 154 LEU A N 1
ATOM 1281 C CA . LEU A 1 154 ? -10.518 20.214 24.036 1.00 88.31 154 LEU A CA 1
ATOM 1282 C C . LEU A 1 154 ? -9.920 19.850 25.407 1.00 88.31 154 LEU A C 1
ATOM 1284 O O . LEU A 1 154 ? -8.788 19.380 25.485 1.00 88.31 154 LEU A O 1
ATOM 1288 N N . GLU A 1 155 ? -10.679 20.039 26.491 1.00 89.81 155 GLU A N 1
ATOM 1289 C CA . GLU A 1 155 ? -10.269 19.616 27.834 1.00 89.81 155 GLU A CA 1
ATOM 1290 C C . GLU A 1 155 ? -10.214 18.087 27.945 1.00 89.81 155 GLU A C 1
ATOM 1292 O O . GLU A 1 155 ? -9.287 17.532 28.537 1.00 89.81 155 GLU A O 1
ATOM 1297 N N . GLN A 1 156 ? -11.177 17.390 27.340 1.00 92.56 156 GLN A N 1
ATOM 1298 C CA . GLN A 1 156 ? -11.224 15.935 27.365 1.00 92.56 156 GLN A CA 1
ATOM 1299 C C . GLN A 1 156 ? -10.121 15.286 26.516 1.00 92.56 156 GLN A C 1
ATOM 1301 O O . GLN A 1 156 ? -9.564 14.258 26.903 1.00 92.56 156 GLN A O 1
ATOM 1306 N N . GLN A 1 157 ? -9.722 15.918 25.412 1.00 91.56 157 GLN A N 1
ATOM 1307 C CA . GLN A 1 157 ? -8.618 15.439 24.575 1.00 91.56 157 GLN A CA 1
ATOM 1308 C C . GLN A 1 157 ? -7.286 15.339 25.343 1.00 91.56 157 GLN A C 1
ATOM 1310 O O . GLN A 1 157 ? -6.437 14.510 25.012 1.00 91.56 157 GLN A O 1
ATOM 1315 N N . VAL A 1 158 ? -7.110 16.114 26.422 1.00 89.69 158 VAL A N 1
ATOM 1316 C CA . VAL A 1 158 ? -5.906 16.058 27.268 1.00 89.69 158 VAL A CA 1
ATOM 1317 C C . VAL A 1 158 ? -5.733 14.688 27.927 1.00 89.69 158 VAL A C 1
ATOM 1319 O O . VAL A 1 158 ? -4.620 14.164 27.932 1.00 89.69 158 VAL A O 1
ATOM 1322 N N . TRP A 1 159 ? -6.804 14.094 28.469 1.00 90.94 159 TRP A N 1
ATOM 1323 C CA . TRP A 1 159 ? -6.728 12.764 29.092 1.00 90.94 159 TRP A CA 1
ATOM 1324 C C . TRP A 1 159 ? -6.826 11.625 28.072 1.00 90.94 159 TRP A C 1
ATOM 1326 O O . TRP A 1 159 ? -6.371 10.515 28.345 1.00 90.94 159 TRP A O 1
ATOM 1336 N N . ALA A 1 160 ? -7.398 11.890 26.897 1.00 91.50 160 ALA A N 1
ATOM 1337 C CA . ALA A 1 160 ? -7.520 10.919 25.813 1.00 91.50 160 ALA A CA 1
ATOM 1338 C C . ALA A 1 160 ? -6.199 10.681 25.065 1.00 91.50 160 ALA A C 1
ATOM 1340 O O . ALA A 1 160 ? -5.990 9.613 24.474 1.00 91.50 160 ALA A O 1
ATOM 1341 N N . LYS A 1 161 ? -5.301 11.671 25.100 1.00 89.81 161 LYS A N 1
ATOM 1342 C CA . LYS A 1 161 ? -3.978 11.616 24.484 1.00 89.81 161 LYS A CA 1
ATOM 1343 C C . LYS A 1 161 ? -3.225 10.338 24.863 1.00 89.81 161 LYS A C 1
ATOM 1345 O O . LYS A 1 161 ? -3.193 9.938 26.021 1.00 89.81 161 LYS A O 1
ATOM 1350 N N . ASP A 1 162 ? -2.608 9.708 23.866 1.00 88.06 162 ASP A N 1
ATOM 1351 C CA . ASP A 1 162 ? -1.838 8.459 23.964 1.00 88.06 162 ASP A CA 1
ATOM 1352 C C . ASP A 1 162 ? -2.673 7.204 24.326 1.00 88.06 162 ASP A C 1
ATOM 1354 O O . ASP A 1 162 ? -2.126 6.100 24.407 1.00 88.06 162 ASP A O 1
ATOM 1358 N N . ARG A 1 163 ? -4.000 7.334 24.510 1.00 89.75 163 ARG A N 1
ATOM 1359 C CA . ARG A 1 163 ? -4.850 6.278 25.095 1.00 89.75 163 ARG A CA 1
ATOM 1360 C C . ARG A 1 163 ? -6.132 5.959 24.330 1.00 89.75 163 ARG A C 1
ATOM 1362 O O . ARG A 1 163 ? -6.617 4.838 24.464 1.00 89.75 163 ARG A O 1
ATOM 1369 N N . LEU A 1 164 ? -6.680 6.907 23.572 1.00 93.81 164 LEU A N 1
ATOM 1370 C CA . LEU A 1 164 ? -7.997 6.786 22.943 1.00 93.81 164 LEU A CA 1
ATOM 1371 C C . LEU A 1 164 ? -7.927 6.830 21.413 1.00 93.81 164 LEU A C 1
ATOM 1373 O O . LEU A 1 164 ? -7.106 7.535 20.827 1.00 93.81 164 LEU A O 1
ATOM 1377 N N . THR A 1 165 ? -8.837 6.112 20.767 1.00 94.81 165 THR A N 1
ATOM 1378 C CA . THR A 1 165 ? -9.221 6.324 19.369 1.00 94.81 165 THR A CA 1
ATOM 1379 C C . THR A 1 165 ? -10.734 6.498 19.284 1.00 94.81 165 THR A C 1
ATOM 1381 O O . THR A 1 165 ? -11.487 5.777 19.932 1.00 94.81 165 THR A O 1
ATOM 1384 N N . GLU A 1 166 ? -11.182 7.437 18.467 1.00 95.12 166 GLU A N 1
ATOM 1385 C CA . GLU A 1 166 ? -12.587 7.630 18.135 1.00 95.12 166 GLU A CA 1
ATOM 1386 C C . GLU A 1 166 ? -12.858 7.049 16.747 1.00 95.12 166 GLU A C 1
ATOM 1388 O O . GLU A 1 166 ? -12.099 7.279 15.804 1.00 95.12 166 GLU A O 1
ATOM 1393 N N . LEU A 1 167 ? -13.922 6.267 16.633 1.00 95.31 167 LEU A N 1
ATOM 1394 C CA . LEU A 1 167 ? -14.402 5.642 15.413 1.00 95.31 167 LEU A CA 1
ATOM 1395 C C . LEU A 1 167 ? -15.828 6.154 15.203 1.00 95.31 167 LEU A C 1
ATOM 1397 O O . LEU A 1 167 ? -16.726 5.805 15.969 1.00 95.31 167 LEU A O 1
ATOM 1401 N N . SER A 1 168 ? -16.035 6.997 14.197 1.00 93.50 168 SER A N 1
ATOM 1402 C CA . SER A 1 168 ? -17.310 7.694 14.001 1.00 93.50 168 SER A CA 1
ATOM 1403 C C . SER A 1 168 ? -17.970 7.279 12.695 1.00 93.50 168 SER A C 1
ATOM 1405 O O . SER A 1 168 ? -17.287 7.047 11.697 1.00 93.50 168 SER A O 1
ATOM 1407 N N . GLY A 1 169 ? -19.296 7.192 12.708 1.00 93.38 169 GLY A N 1
ATOM 1408 C CA . GLY A 1 169 ? -20.157 7.066 11.539 1.00 93.38 169 GLY A CA 1
ATOM 1409 C C . GLY A 1 169 ? -21.306 8.066 11.654 1.00 93.38 169 GLY A C 1
ATOM 1410 O O . GLY A 1 169 ? -22.069 7.985 12.616 1.00 93.38 169 GLY A O 1
ATOM 1411 N N . HIS A 1 170 ? -21.419 9.008 10.723 1.00 91.00 170 HIS A N 1
ATOM 1412 C CA . HIS A 1 170 ? -22.448 10.059 10.720 1.00 91.00 170 HIS A CA 1
ATOM 1413 C C 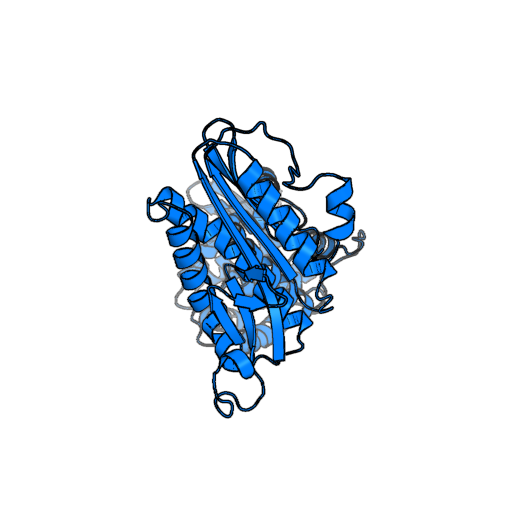. HIS A 1 170 ? -22.697 10.586 9.303 1.00 91.00 170 HIS A C 1
ATOM 1415 O O . HIS A 1 170 ? -21.924 10.282 8.399 1.00 91.00 170 HIS A O 1
ATOM 1421 N N . TYR A 1 171 ? -23.763 11.359 9.087 1.00 89.25 171 TYR A N 1
ATOM 1422 C CA . TYR A 1 171 ? -24.049 11.928 7.767 1.00 89.25 171 TYR A CA 1
ATOM 1423 C C . TYR A 1 171 ? -23.375 13.290 7.576 1.00 89.25 171 TYR A C 1
ATOM 1425 O O . TYR A 1 171 ? -23.395 14.119 8.483 1.00 89.25 171 TYR A O 1
ATOM 1433 N N . ILE A 1 172 ? -22.799 13.500 6.393 1.00 83.44 172 ILE A N 1
ATOM 1434 C CA . ILE A 1 172 ? -22.280 14.779 5.900 1.00 83.44 172 ILE A CA 1
ATOM 1435 C C . ILE A 1 172 ? -22.785 14.955 4.469 1.00 83.44 172 ILE A C 1
ATOM 1437 O O . ILE A 1 172 ? -22.591 14.073 3.634 1.00 83.44 172 ILE A O 1
ATOM 1441 N N . ASP A 1 173 ? -23.445 16.074 4.196 1.00 85.25 173 ASP A N 1
ATOM 1442 C CA . ASP A 1 173 ? -24.124 16.377 2.936 1.00 85.25 173 ASP A CA 1
ATOM 1443 C C . ASP A 1 173 ? -25.034 15.231 2.443 1.00 85.25 173 ASP A C 1
ATOM 1445 O O . ASP A 1 173 ? -25.134 14.936 1.250 1.00 85.25 173 ASP A O 1
ATOM 1449 N N . GLY A 1 174 ? -25.721 14.564 3.379 1.00 87.06 174 GLY A N 1
ATOM 1450 C CA . GLY A 1 174 ? -26.597 13.422 3.103 1.00 87.06 174 GLY A CA 1
ATOM 1451 C C . GLY A 1 174 ? -25.882 12.096 2.806 1.00 87.06 174 GLY A C 1
ATOM 1452 O O . GLY A 1 174 ? -26.555 11.096 2.534 1.00 87.06 174 GLY A O 1
ATOM 1453 N N . GLU A 1 175 ? -24.551 12.038 2.894 1.00 87.31 175 GLU A N 1
ATOM 1454 C CA . GLU A 1 175 ? -23.765 10.812 2.746 1.00 87.31 175 GLU A CA 1
ATOM 1455 C C . GLU A 1 175 ? -23.223 10.315 4.091 1.00 87.31 175 GLU A C 1
ATOM 1457 O O . GLU A 1 175 ? -22.624 11.059 4.867 1.00 87.31 175 GLU A O 1
ATOM 1462 N N . MET A 1 176 ? -23.413 9.021 4.371 1.00 89.94 176 MET A N 1
ATOM 1463 C CA . MET A 1 176 ? -22.885 8.394 5.583 1.00 89.94 176 MET A CA 1
ATOM 1464 C C . MET A 1 176 ? -21.359 8.292 5.491 1.00 89.94 176 MET A C 1
ATOM 1466 O O . MET A 1 176 ? -20.814 7.451 4.771 1.00 89.94 176 MET A O 1
ATOM 1470 N N . THR A 1 177 ? -20.679 9.133 6.255 1.00 87.06 177 THR A N 1
ATOM 1471 C CA . THR A 1 177 ? -19.228 9.202 6.358 1.00 87.06 177 THR A CA 1
ATOM 1472 C C . THR A 1 177 ? -18.749 8.403 7.562 1.00 87.06 177 THR A C 1
ATOM 1474 O O . THR A 1 177 ? -19.356 8.408 8.630 1.00 87.06 177 THR A O 1
ATOM 1477 N N . TRP A 1 178 ? -17.621 7.718 7.388 1.00 89.25 178 TRP A N 1
ATOM 1478 C CA . TRP A 1 178 ? -16.948 6.960 8.436 1.00 89.25 178 TRP A CA 1
ATOM 1479 C C . TRP A 1 178 ? -15.598 7.616 8.679 1.00 89.25 178 TRP A C 1
ATOM 1481 O O . TRP A 1 178 ? -14.867 7.852 7.714 1.00 89.25 178 TRP A O 1
ATOM 1491 N N . THR A 1 179 ? -15.225 7.892 9.925 1.00 87.19 179 THR A N 1
ATOM 1492 C CA . THR A 1 179 ? -13.950 8.537 10.282 1.00 87.19 179 THR A CA 1
ATOM 1493 C C . THR A 1 179 ? -13.264 7.822 11.441 1.00 87.19 179 THR A C 1
ATOM 1495 O O . THR A 1 179 ? -13.876 7.046 12.177 1.00 87.19 179 THR A O 1
ATOM 1498 N N . VAL A 1 180 ? -11.953 8.041 11.551 1.00 89.44 180 VAL A N 1
ATOM 1499 C CA . VAL A 1 180 ? -11.116 7.542 12.642 1.00 89.44 180 VAL A CA 1
ATOM 1500 C C . VAL A 1 180 ? -10.240 8.692 13.116 1.00 89.44 180 VAL A C 1
ATOM 1502 O O . VAL A 1 180 ? -9.426 9.183 12.337 1.00 89.44 180 VAL A O 1
ATOM 1505 N N . LEU A 1 181 ? -10.375 9.081 14.382 1.00 88.50 181 LEU A N 1
ATOM 1506 C CA . LEU A 1 181 ? -9.550 10.105 15.020 1.00 88.50 181 LEU A CA 1
ATOM 1507 C C . LEU A 1 181 ? -8.710 9.463 16.128 1.00 88.50 181 LEU A C 1
ATOM 1509 O O . LEU A 1 181 ? -9.227 8.919 17.102 1.00 88.50 181 LEU A O 1
ATOM 1513 N N . SER A 1 182 ? -7.388 9.472 15.961 1.00 89.50 182 SER A N 1
ATOM 1514 C CA . SER A 1 182 ? -6.470 8.707 16.809 1.00 89.50 182 SER A CA 1
ATOM 1515 C C . SER A 1 182 ? -5.712 9.616 17.773 1.00 89.50 182 SER A C 1
ATOM 1517 O O . SER A 1 182 ? -4.676 10.175 17.419 1.00 89.50 182 SER A O 1
ATOM 1519 N N . HIS A 1 183 ? -6.156 9.694 19.027 1.00 88.75 183 HIS A N 1
ATOM 1520 C CA . HIS A 1 183 ? -5.424 10.415 20.081 1.00 88.75 183 HIS A CA 1
ATOM 1521 C C . HIS A 1 183 ? -4.212 9.636 20.587 1.00 88.75 183 HIS A C 1
ATOM 1523 O O . HIS A 1 183 ? -3.305 10.211 21.184 1.00 88.75 183 HIS A O 1
ATOM 1529 N N . ASN A 1 184 ? -4.177 8.322 20.340 1.00 79.50 184 ASN A N 1
ATOM 1530 C CA . ASN A 1 184 ? -3.132 7.428 20.833 1.00 79.50 184 ASN A CA 1
ATOM 1531 C C . ASN A 1 184 ? -1.804 7.444 20.043 1.00 79.50 184 ASN A C 1
ATOM 1533 O O . ASN A 1 184 ? -0.855 6.751 20.417 1.00 79.50 184 ASN A O 1
ATOM 1537 N N . GLY A 1 185 ? -1.746 8.163 18.914 1.00 73.25 185 GLY A N 1
ATOM 1538 C CA . GLY A 1 185 ? -0.591 8.192 18.007 1.00 73.25 185 GLY A CA 1
ATOM 1539 C C . GLY A 1 185 ? -0.234 6.845 17.353 1.00 73.25 185 GLY A C 1
ATOM 1540 O O . GLY A 1 185 ? 0.742 6.758 16.601 1.00 73.25 185 GLY A O 1
ATOM 1541 N N . MET A 1 186 ? -0.991 5.774 17.614 1.00 77.69 186 MET A N 1
ATOM 1542 C CA . MET A 1 186 ? -0.794 4.475 16.981 1.00 77.69 186 MET A CA 1
ATOM 1543 C C . MET A 1 186 ? -1.431 4.463 15.610 1.00 77.69 186 MET A C 1
ATOM 1545 O O . MET A 1 186 ? -2.545 4.937 15.428 1.00 77.69 186 MET A O 1
ATOM 1549 N N . ASN A 1 187 ? -0.701 3.919 14.635 1.00 66.12 187 ASN A N 1
ATOM 1550 C CA . ASN A 1 187 ? -1.148 3.881 13.248 1.00 66.12 187 ASN A CA 1
ATOM 1551 C C . ASN A 1 187 ? -1.666 5.262 12.788 1.00 66.12 187 ASN A C 1
ATOM 1553 O O . ASN A 1 187 ? -2.715 5.343 12.169 1.00 66.12 187 ASN A O 1
ATOM 1557 N N . ALA A 1 188 ? -0.954 6.354 13.103 1.00 57.38 188 ALA A N 1
ATOM 1558 C CA . ALA A 1 188 ? -1.364 7.717 12.732 1.00 57.38 188 ALA A CA 1
ATOM 1559 C C . ALA A 1 188 ? -1.574 7.907 11.210 1.00 57.38 188 ALA A C 1
ATOM 1561 O O . ALA A 1 188 ? -2.247 8.838 10.792 1.00 57.38 188 ALA A O 1
ATOM 1562 N N . ASN A 1 189 ? -1.058 6.982 10.393 1.00 53.81 189 ASN A N 1
ATOM 1563 C CA . ASN A 1 189 ? -1.213 6.943 8.938 1.00 53.81 189 ASN A CA 1
ATOM 1564 C C . ASN A 1 189 ? -2.336 5.985 8.483 1.00 53.81 189 ASN A C 1
ATOM 1566 O O . ASN A 1 189 ? -2.280 5.430 7.392 1.00 53.81 189 ASN A O 1
ATOM 1570 N N . TYR A 1 190 ? -3.317 5.719 9.345 1.00 54.62 190 TYR A N 1
ATOM 1571 C CA . TYR A 1 190 ? -4.270 4.613 9.226 1.00 54.62 190 TYR A CA 1
ATOM 1572 C C . TYR A 1 190 ? -5.096 4.573 7.918 1.00 54.62 190 TYR A C 1
ATOM 1574 O O . TYR A 1 190 ? -5.567 3.507 7.547 1.00 54.62 190 TYR A O 1
ATOM 1582 N N . ARG A 1 191 ? -5.239 5.674 7.172 1.00 50.59 191 ARG A N 1
ATOM 1583 C CA . ARG A 1 191 ? -5.942 5.650 5.870 1.00 50.59 191 ARG A CA 1
ATOM 1584 C C . ARG A 1 191 ? -5.046 5.698 4.648 1.00 50.59 191 ARG A C 1
ATOM 1586 O O . ARG A 1 191 ? -5.541 5.626 3.530 1.00 50.59 191 ARG A O 1
ATOM 1593 N N . TRP A 1 192 ? -3.750 5.873 4.853 1.00 55.16 192 TRP A N 1
ATOM 1594 C CA . TRP A 1 192 ? -2.831 6.166 3.780 1.00 55.16 192 TRP A CA 1
ATOM 1595 C C . TRP A 1 192 ? -1.410 6.137 4.352 1.00 55.16 192 TRP A C 1
ATOM 1597 O O . TRP A 1 192 ? -0.949 7.111 4.947 1.00 55.16 192 TRP A O 1
ATOM 1607 N N . GLU A 1 193 ? -0.701 5.008 4.228 1.00 60.09 193 GLU A N 1
ATOM 1608 C CA . GLU A 1 193 ? 0.679 4.885 4.741 1.00 60.09 193 GLU A CA 1
ATOM 1609 C C . GLU A 1 193 ? 1.700 5.700 3.919 1.00 60.09 193 GLU A C 1
ATOM 1611 O O . GLU A 1 193 ? 2.904 5.717 4.220 1.00 60.09 193 GLU A O 1
ATOM 1616 N N . TYR A 1 194 ? 1.213 6.406 2.896 1.00 74.06 194 TYR A N 1
ATOM 1617 C CA . TYR A 1 194 ? 1.993 7.232 1.997 1.00 74.06 194 TYR A CA 1
ATOM 1618 C C . TYR A 1 194 ? 1.861 8.722 2.337 1.00 74.06 194 TYR A C 1
ATOM 1620 O O . TYR A 1 194 ? 0.947 9.162 3.021 1.00 74.06 194 TYR A O 1
ATOM 1628 N N . ARG A 1 195 ? 2.802 9.543 1.882 1.00 74.50 195 ARG A N 1
ATOM 1629 C CA . ARG A 1 195 ? 2.810 10.995 2.126 1.00 74.50 195 ARG A CA 1
ATOM 1630 C C . ARG A 1 195 ? 2.033 11.804 1.086 1.00 74.50 195 ARG A C 1
ATOM 1632 O O . ARG A 1 195 ? 2.048 13.026 1.162 1.00 74.50 195 ARG A O 1
ATOM 1639 N N . PHE A 1 196 ? 1.425 11.143 0.106 1.00 74.44 196 PHE A N 1
ATOM 1640 C CA . PHE A 1 196 ? 0.740 11.746 -1.044 1.00 74.44 196 PHE A CA 1
ATOM 1641 C C . PHE A 1 196 ? -0.594 11.041 -1.260 1.00 74.44 196 PHE A C 1
ATOM 1643 O O . PHE A 1 196 ? -0.529 9.874 -1.550 1.00 74.44 196 PHE A O 1
ATOM 1650 N N . THR A 1 197 ? -1.769 11.641 -1.126 1.00 77.50 197 THR A N 1
ATOM 1651 C CA . THR A 1 197 ? -3.084 10.961 -1.226 1.00 77.50 197 THR A CA 1
ATOM 1652 C C . THR A 1 197 ? -3.308 10.159 -2.524 1.00 77.50 197 THR A C 1
ATOM 1654 O O . THR A 1 197 ? -2.620 10.366 -3.528 1.00 77.50 197 THR A O 1
ATOM 1657 N N . LYS A 1 198 ? -4.331 9.285 -2.547 1.00 79.62 198 LYS A N 1
ATOM 1658 C CA . LYS A 1 198 ? -4.766 8.587 -3.775 1.00 79.62 198 LYS A CA 1
ATOM 1659 C C . LYS A 1 198 ? -5.053 9.573 -4.911 1.00 79.62 198 LYS A C 1
ATOM 1661 O O . LYS A 1 198 ? -4.572 9.385 -6.025 1.00 79.62 198 LYS A O 1
ATOM 1666 N N . ASP A 1 199 ? -5.767 10.657 -4.620 1.00 81.00 199 ASP A N 1
ATOM 1667 C CA . ASP A 1 199 ? -6.090 11.682 -5.616 1.00 81.00 199 ASP A CA 1
ATOM 1668 C C . ASP A 1 199 ? -4.841 12.398 -6.136 1.00 81.00 199 ASP A C 1
ATOM 1670 O O . ASP A 1 199 ? -4.747 12.691 -7.328 1.00 81.00 199 ASP A O 1
ATOM 1674 N N . GLU A 1 200 ? -3.852 12.655 -5.275 1.00 85.19 200 GLU A N 1
ATOM 1675 C CA . GLU A 1 200 ? -2.560 13.201 -5.692 1.00 85.19 200 GLU A CA 1
ATOM 1676 C C . GLU A 1 200 ? -1.790 12.232 -6.592 1.00 85.19 200 GLU A C 1
ATOM 1678 O O . GLU A 1 200 ? -1.201 12.686 -7.574 1.00 85.19 200 GLU A O 1
ATOM 1683 N N . LEU A 1 201 ? -1.835 10.923 -6.315 1.00 89.19 201 LEU A N 1
ATOM 1684 C CA . LEU A 1 201 ? -1.237 9.891 -7.167 1.00 89.19 201 LEU A CA 1
ATOM 1685 C C . LEU A 1 201 ? -1.914 9.845 -8.545 1.00 89.19 201 LEU A C 1
ATOM 1687 O O . LEU A 1 201 ? -1.236 9.953 -9.568 1.00 89.19 201 LEU A O 1
ATOM 1691 N N . THR A 1 202 ? -3.246 9.767 -8.589 1.00 88.12 202 THR A N 1
ATOM 1692 C CA . THR A 1 202 ? -4.029 9.756 -9.837 1.00 88.12 202 THR A CA 1
ATOM 1693 C C . THR A 1 202 ? -3.813 11.038 -10.641 1.00 88.12 202 THR A C 1
ATOM 1695 O O . THR A 1 202 ? -3.605 11.023 -11.858 1.00 88.12 202 THR A O 1
ATOM 1698 N N . LYS A 1 203 ? -3.785 12.184 -9.958 1.00 91.94 203 LYS A N 1
ATOM 1699 C CA . LYS A 1 203 ? -3.474 13.472 -10.573 1.00 91.94 203 LYS A CA 1
ATOM 1700 C C . LYS A 1 203 ? -2.041 13.506 -11.102 1.00 91.94 203 LYS A C 1
ATOM 1702 O O . LYS A 1 203 ? -1.835 13.999 -12.211 1.00 91.94 203 LYS A O 1
ATOM 1707 N N . ALA A 1 204 ? -1.061 12.982 -10.366 1.00 92.38 204 ALA A N 1
ATOM 1708 C CA . ALA A 1 204 ? 0.324 12.885 -10.823 1.00 92.38 204 ALA A CA 1
ATOM 1709 C C . ALA A 1 204 ? 0.438 12.017 -12.084 1.00 92.38 204 ALA A C 1
ATOM 1711 O O . ALA A 1 204 ? 1.091 12.434 -13.044 1.00 92.38 204 ALA A O 1
ATOM 1712 N N . ALA A 1 205 ? -0.289 10.896 -12.142 1.00 92.88 205 ALA A N 1
ATOM 1713 C CA . ALA A 1 205 ? -0.332 10.025 -13.312 1.00 92.88 205 ALA A CA 1
ATOM 1714 C C . ALA A 1 205 ? -0.841 10.758 -14.565 1.00 92.88 205 ALA A C 1
ATOM 1716 O O . ALA A 1 205 ? -0.320 10.551 -15.662 1.00 92.88 205 ALA A O 1
ATOM 1717 N N . SER A 1 206 ? -1.780 11.702 -14.418 1.00 92.50 206 SER A N 1
ATOM 1718 C CA . SER A 1 206 ? -2.253 12.528 -15.543 1.00 92.50 206 SER A CA 1
ATOM 1719 C C . SER A 1 206 ? -1.188 13.474 -16.127 1.00 92.50 206 SER A C 1
ATOM 1721 O O . SER A 1 206 ? -1.302 13.911 -17.274 1.00 92.50 206 SER A O 1
ATOM 1723 N N . PHE A 1 207 ? -0.129 13.775 -15.366 1.00 91.56 207 PHE A N 1
ATOM 1724 C CA . PHE A 1 207 ? 1.013 14.580 -15.813 1.00 91.56 207 PHE A CA 1
ATOM 1725 C C . PHE A 1 207 ? 2.150 13.741 -16.411 1.00 91.56 207 PHE A C 1
ATOM 1727 O O . PHE A 1 207 ? 3.208 14.289 -16.758 1.00 91.56 207 PHE A O 1
ATOM 1734 N N . PHE A 1 208 ? 1.956 12.428 -16.551 1.00 91.06 208 PHE A N 1
ATOM 1735 C CA . PHE A 1 208 ? 2.945 11.541 -17.141 1.00 91.06 208 PHE A CA 1
ATOM 1736 C C . PHE A 1 208 ? 3.324 11.989 -18.561 1.00 91.06 208 PHE A C 1
ATOM 1738 O O . PHE A 1 208 ? 2.498 12.364 -19.396 1.00 91.06 208 PHE A O 1
ATOM 1745 N N . ASN A 1 209 ? 4.626 11.992 -18.852 1.00 89.25 209 ASN A N 1
ATOM 1746 C CA . ASN A 1 209 ? 5.147 12.547 -20.097 1.00 89.25 209 ASN A CA 1
ATOM 1747 C C . ASN A 1 209 ? 5.106 11.515 -21.232 1.00 89.25 209 ASN A C 1
ATOM 1749 O O . ASN A 1 209 ? 6.151 11.011 -21.652 1.00 89.25 209 ASN A O 1
ATOM 1753 N N . GLU A 1 210 ? 3.914 11.288 -21.781 1.00 89.38 210 GLU A N 1
ATOM 1754 C CA . GLU A 1 210 ? 3.659 10.377 -22.912 1.00 89.38 210 GLU A CA 1
ATOM 1755 C C . GLU A 1 210 ? 4.520 10.683 -24.150 1.00 89.38 210 GLU A C 1
ATOM 1757 O O . GLU A 1 210 ? 4.863 9.806 -24.940 1.00 89.38 210 GLU A O 1
ATOM 1762 N N . LYS A 1 211 ? 4.945 11.943 -24.322 1.00 84.31 211 LYS A N 1
ATOM 1763 C CA . LYS A 1 211 ? 5.822 12.337 -25.439 1.00 84.31 211 LYS A CA 1
ATOM 1764 C C . LYS A 1 211 ? 7.247 11.806 -25.285 1.00 84.31 211 LYS A C 1
ATOM 1766 O O . LYS A 1 211 ? 7.946 11.644 -26.288 1.00 84.31 211 LYS A O 1
ATOM 1771 N N . LYS A 1 212 ? 7.708 11.625 -24.045 1.00 83.25 212 LYS A N 1
ATOM 1772 C CA . LYS A 1 212 ? 9.055 11.136 -23.724 1.00 83.25 212 LYS A CA 1
ATOM 1773 C C . LYS A 1 212 ? 9.067 9.633 -23.453 1.00 83.25 212 LYS A C 1
ATOM 1775 O O . LYS A 1 212 ? 10.038 8.975 -23.811 1.00 83.25 212 LYS A O 1
ATOM 1780 N N . TYR A 1 213 ? 8.015 9.124 -22.826 1.00 88.75 213 TYR A N 1
ATOM 1781 C CA . TYR A 1 213 ? 7.845 7.725 -22.466 1.00 88.75 213 TYR A CA 1
ATOM 1782 C C . TYR A 1 213 ? 6.483 7.280 -22.986 1.00 88.75 213 TYR A C 1
ATOM 1784 O O . TYR A 1 213 ? 5.499 7.346 -22.268 1.00 88.75 213 TYR A O 1
ATOM 1792 N N . SER A 1 214 ? 6.407 6.894 -24.260 1.00 92.75 214 SER A N 1
ATOM 1793 C CA . SER A 1 214 ? 5.127 6.482 -24.849 1.00 92.75 214 SER A CA 1
ATOM 1794 C C . SER A 1 214 ? 4.650 5.185 -24.206 1.00 92.75 214 SER A C 1
ATOM 1796 O O . SER A 1 214 ? 5.349 4.172 -24.293 1.00 92.75 214 SER A O 1
ATOM 1798 N N . HIS A 1 215 ? 3.476 5.211 -23.577 1.00 92.06 215 HIS A N 1
ATOM 1799 C CA . HIS A 1 215 ? 2.890 4.013 -22.985 1.00 92.06 215 HIS A CA 1
ATOM 1800 C C . HIS A 1 215 ? 2.410 3.010 -24.016 1.00 92.06 215 HIS A C 1
ATOM 1802 O O . HIS A 1 215 ? 2.522 1.816 -23.782 1.00 92.06 215 HIS A O 1
ATOM 1808 N N . GLU A 1 216 ? 1.922 3.476 -25.157 1.00 93.81 216 GLU A N 1
ATOM 1809 C CA . GLU A 1 216 ? 1.528 2.606 -26.262 1.00 93.81 216 GLU A CA 1
ATOM 1810 C C . GLU A 1 216 ? 2.712 1.761 -26.757 1.00 93.81 216 GLU A C 1
ATOM 1812 O O . GLU A 1 216 ? 2.630 0.536 -26.778 1.00 93.81 216 GLU A O 1
ATOM 1817 N N . PHE A 1 217 ? 3.857 2.402 -27.028 1.00 96.38 217 PHE A N 1
ATOM 1818 C CA . PHE A 1 217 ? 5.088 1.711 -27.421 1.00 96.38 217 PHE A CA 1
ATOM 1819 C C . PHE A 1 217 ? 5.527 0.677 -26.377 1.00 96.38 217 PHE A C 1
ATOM 1821 O O . PHE A 1 217 ? 5.916 -0.441 -26.702 1.00 96.38 217 PHE A O 1
ATOM 1828 N N . TYR A 1 218 ? 5.470 1.065 -25.105 1.00 96.50 218 TYR A N 1
ATOM 1829 C CA . TYR A 1 218 ? 5.851 0.211 -23.990 1.00 96.50 218 TYR A CA 1
ATOM 1830 C C . TYR A 1 218 ? 4.897 -0.977 -23.799 1.00 96.50 218 TYR A C 1
ATOM 1832 O O . TYR A 1 218 ? 5.363 -2.106 -23.669 1.00 96.50 218 TYR A O 1
ATOM 1840 N N . ARG A 1 219 ? 3.578 -0.752 -23.847 1.00 95.94 219 ARG A N 1
ATOM 1841 C CA . ARG A 1 219 ? 2.553 -1.801 -23.726 1.00 95.94 219 ARG A CA 1
ATOM 1842 C C . ARG A 1 219 ? 2.666 -2.815 -24.853 1.00 95.94 219 ARG A C 1
ATOM 1844 O O . ARG A 1 219 ? 2.731 -4.002 -24.564 1.00 95.94 219 ARG A O 1
ATOM 1851 N N . HIS A 1 220 ? 2.800 -2.351 -26.094 1.00 97.56 220 HIS A N 1
ATOM 1852 C CA . HIS A 1 220 ? 2.951 -3.229 -27.251 1.00 97.56 220 HIS A CA 1
ATOM 1853 C C . HIS A 1 220 ? 4.119 -4.210 -27.079 1.00 97.56 220 HIS A C 1
ATOM 1855 O O . HIS A 1 220 ? 3.951 -5.420 -27.208 1.00 97.56 220 HIS A O 1
ATOM 1861 N N . PHE A 1 221 ? 5.311 -3.717 -26.731 1.00 98.31 221 PHE A N 1
ATOM 1862 C CA . PHE A 1 221 ? 6.465 -4.606 -26.584 1.00 98.31 221 PHE A CA 1
ATOM 1863 C C . PHE A 1 221 ? 6.436 -5.447 -25.306 1.00 98.31 221 PHE A C 1
ATOM 1865 O O . PHE A 1 221 ? 6.970 -6.557 -25.318 1.00 98.31 221 PHE A O 1
ATOM 1872 N N . LEU A 1 222 ? 5.783 -4.987 -24.233 1.00 97.75 222 LEU A N 1
ATOM 1873 C CA . LEU A 1 222 ? 5.492 -5.856 -23.091 1.00 97.75 222 LEU A CA 1
ATOM 1874 C C . LEU A 1 222 ? 4.538 -6.993 -23.468 1.00 97.75 222 LEU A C 1
ATOM 1876 O O . LEU A 1 222 ? 4.739 -8.113 -23.015 1.00 97.75 222 LEU A O 1
ATOM 1880 N N . GLU A 1 223 ? 3.531 -6.747 -24.304 1.00 97.88 223 GLU A N 1
ATOM 1881 C CA . GLU A 1 223 ? 2.613 -7.787 -24.785 1.00 97.88 223 GLU A CA 1
ATOM 1882 C C . GLU A 1 223 ? 3.332 -8.808 -25.676 1.00 97.88 223 GLU A C 1
ATOM 1884 O O . GLU A 1 223 ? 3.126 -10.016 -25.527 1.00 97.88 223 GLU A O 1
ATOM 1889 N N . VAL A 1 224 ? 4.244 -8.355 -26.544 1.00 98.25 224 VAL A N 1
ATOM 1890 C CA . VAL A 1 224 ? 5.117 -9.253 -27.321 1.00 98.25 224 VAL A CA 1
ATOM 1891 C C . VAL A 1 224 ? 5.980 -10.108 -26.386 1.00 98.25 224 VAL A C 1
ATOM 1893 O O . VAL A 1 224 ? 6.013 -11.331 -26.526 1.00 98.25 224 VAL A O 1
ATOM 1896 N N . ALA A 1 225 ? 6.630 -9.503 -25.386 1.00 98.25 225 ALA A N 1
ATOM 1897 C CA . ALA A 1 225 ? 7.443 -10.240 -24.416 1.00 98.25 225 ALA A CA 1
ATOM 1898 C C . ALA A 1 225 ? 6.610 -11.207 -23.551 1.00 98.25 225 ALA A C 1
ATOM 1900 O O . ALA A 1 225 ? 7.025 -12.337 -23.289 1.00 98.25 225 ALA A O 1
ATOM 1901 N N . GLY A 1 226 ? 5.407 -10.796 -23.149 1.00 97.69 226 GLY A N 1
ATOM 1902 C CA . GLY A 1 226 ? 4.480 -11.594 -22.350 1.00 97.69 226 GLY A CA 1
ATOM 1903 C C . GLY A 1 226 ? 3.873 -12.778 -23.107 1.00 97.69 226 GLY A C 1
ATOM 1904 O O . GLY A 1 226 ? 3.559 -13.791 -22.490 1.00 97.69 226 GLY A O 1
ATOM 1905 N N . SER A 1 227 ? 3.749 -12.685 -24.435 1.00 97.88 227 SER A N 1
ATOM 1906 C CA . SER A 1 227 ? 3.154 -13.731 -25.284 1.00 97.88 227 SER A CA 1
ATOM 1907 C C . SER A 1 227 ? 4.167 -14.677 -25.941 1.00 97.88 227 SER A C 1
ATOM 1909 O O . SER A 1 227 ? 3.783 -15.753 -26.412 1.00 97.88 227 SER A O 1
ATOM 1911 N N . ALA A 1 228 ? 5.456 -14.324 -25.961 1.00 98.19 228 ALA A N 1
ATOM 1912 C CA . ALA A 1 228 ? 6.505 -15.143 -26.565 1.00 98.19 228 ALA A CA 1
ATOM 1913 C C . ALA A 1 228 ? 6.641 -16.519 -25.885 1.00 98.19 228 ALA A C 1
ATOM 1915 O O . ALA A 1 228 ? 6.632 -16.626 -24.662 1.00 98.19 228 ALA A O 1
ATOM 1916 N N . LYS A 1 229 ? 6.807 -17.596 -26.656 1.00 98.12 229 LYS A N 1
ATOM 1917 C CA . LYS A 1 229 ? 6.979 -18.959 -26.104 1.00 98.12 229 LYS A CA 1
ATOM 1918 C C . LYS A 1 229 ? 8.428 -19.437 -26.090 1.00 98.12 229 LYS A C 1
ATOM 1920 O O . LYS A 1 229 ? 8.766 -20.340 -25.335 1.00 98.12 229 LYS A O 1
ATOM 1925 N N . GLU A 1 230 ? 9.255 -18.834 -26.929 1.00 98.25 230 GLU A N 1
ATOM 1926 C CA . GLU A 1 230 ? 10.655 -19.174 -27.145 1.00 98.25 230 GLU A CA 1
ATOM 1927 C C . GLU A 1 230 ? 11.422 -17.915 -27.560 1.00 98.25 230 GLU A C 1
ATOM 1929 O O . GLU A 1 230 ? 10.827 -16.856 -27.790 1.00 98.25 230 GLU A O 1
ATOM 1934 N N . VAL A 1 231 ? 12.747 -18.015 -27.638 1.00 98.44 231 VAL A N 1
ATOM 1935 C CA . VAL A 1 231 ? 13.593 -16.899 -28.062 1.00 98.44 231 VAL A CA 1
ATOM 1936 C C . VAL A 1 231 ? 13.497 -16.721 -29.577 1.00 98.44 231 VAL A C 1
ATOM 1938 O O . VAL A 1 231 ? 14.058 -17.504 -30.340 1.00 98.44 231 VAL A O 1
ATOM 1941 N N . THR A 1 232 ? 12.803 -15.668 -30.014 1.00 98.44 232 THR A N 1
ATOM 1942 C CA . THR A 1 232 ? 12.643 -15.307 -31.432 1.00 98.44 232 THR A CA 1
ATOM 1943 C C . THR A 1 232 ? 13.248 -13.929 -31.745 1.00 98.44 232 THR A C 1
ATOM 1945 O O . THR A 1 232 ? 13.515 -13.146 -30.822 1.00 98.44 232 THR A O 1
ATOM 1948 N N . PRO A 1 233 ? 13.463 -13.585 -33.032 1.00 98.38 233 PRO A N 1
ATOM 1949 C CA . PRO A 1 233 ? 13.853 -12.231 -33.427 1.00 98.38 233 PRO A CA 1
ATOM 1950 C C . PRO A 1 233 ? 12.887 -11.153 -32.917 1.00 98.38 233 PRO A C 1
ATOM 1952 O O . PRO A 1 233 ? 13.335 -10.103 -32.464 1.00 98.38 233 PRO A O 1
ATOM 1955 N N . GLU A 1 234 ? 11.583 -11.432 -32.910 1.00 98.12 234 GLU A N 1
ATOM 1956 C CA . GLU A 1 234 ? 10.546 -10.510 -32.436 1.00 98.12 234 GLU A CA 1
ATOM 1957 C C . GLU A 1 234 ? 10.651 -10.266 -30.926 1.00 98.12 234 GLU A C 1
ATOM 1959 O O . GLU A 1 234 ? 10.583 -9.120 -30.485 1.00 98.12 234 GLU A O 1
ATOM 1964 N N . LEU A 1 235 ? 10.884 -11.318 -30.126 1.00 98.56 235 LEU A N 1
ATOM 1965 C CA . LEU A 1 235 ? 11.142 -11.170 -28.689 1.00 98.56 235 LEU A CA 1
ATOM 1966 C C . LEU A 1 235 ? 12.412 -10.350 -28.441 1.00 98.56 235 LEU A C 1
ATOM 1968 O O . LEU A 1 235 ? 12.433 -9.465 -27.582 1.00 98.56 235 LEU A O 1
ATOM 1972 N N . ARG A 1 236 ? 13.475 -10.631 -29.202 1.00 98.69 236 ARG A N 1
ATOM 1973 C CA . ARG A 1 236 ? 14.740 -9.900 -29.102 1.00 98.69 236 ARG A CA 1
ATOM 1974 C C . ARG A 1 236 ? 14.529 -8.414 -29.401 1.00 98.69 236 ARG A C 1
ATOM 1976 O O . ARG A 1 236 ? 15.038 -7.567 -28.667 1.00 98.69 236 ARG A O 1
ATOM 1983 N N . ASP A 1 237 ? 13.752 -8.089 -30.427 1.00 98.25 237 ASP A N 1
ATOM 1984 C CA . ASP A 1 237 ? 13.395 -6.710 -30.748 1.00 98.25 237 ASP A CA 1
ATOM 1985 C C . ASP A 1 237 ? 12.527 -6.064 -29.667 1.00 98.25 237 ASP A C 1
ATOM 1987 O O . ASP A 1 237 ? 12.817 -4.940 -29.256 1.00 98.25 237 ASP A O 1
ATOM 1991 N N . ALA A 1 238 ? 11.546 -6.780 -29.119 1.00 98.62 238 ALA A N 1
ATOM 1992 C CA . ALA A 1 238 ? 10.717 -6.275 -28.030 1.00 98.62 238 ALA A CA 1
ATOM 1993 C C . ALA A 1 238 ? 11.550 -5.880 -26.804 1.00 98.62 238 ALA A C 1
ATOM 1995 O O . ALA A 1 238 ? 11.477 -4.742 -26.332 1.00 98.62 238 ALA A O 1
ATOM 1996 N N . VAL A 1 239 ? 12.425 -6.776 -26.339 1.00 98.69 239 VAL A N 1
ATOM 1997 C CA . VAL A 1 239 ? 13.333 -6.508 -25.215 1.00 98.69 239 VAL A CA 1
ATOM 1998 C C . VAL A 1 239 ? 14.289 -5.356 -25.544 1.00 98.69 239 VAL A C 1
ATOM 2000 O O . VAL A 1 239 ? 14.481 -4.454 -24.724 1.00 98.69 239 VAL A O 1
ATOM 2003 N N . ARG A 1 240 ? 14.850 -5.320 -26.761 1.00 98.44 240 ARG A N 1
ATOM 2004 C CA . ARG A 1 240 ? 15.726 -4.233 -27.236 1.00 98.44 240 ARG A CA 1
ATOM 2005 C C . ARG A 1 240 ? 15.025 -2.880 -27.138 1.00 98.44 240 ARG A C 1
ATOM 2007 O O . ARG A 1 240 ? 15.584 -1.924 -26.592 1.00 98.44 240 ARG A O 1
ATOM 2014 N N . TYR A 1 241 ? 13.804 -2.794 -27.650 1.00 98.38 241 TYR A N 1
ATOM 2015 C CA . TYR A 1 241 ? 13.031 -1.563 -27.687 1.00 98.38 241 TYR A CA 1
ATOM 2016 C C . TYR A 1 241 ? 12.536 -1.128 -26.306 1.00 98.38 241 TYR A C 1
ATOM 2018 O O . TYR A 1 241 ? 12.604 0.066 -26.008 1.00 98.38 241 TYR A O 1
ATOM 2026 N N . LEU A 1 242 ? 12.157 -2.056 -25.422 1.00 98.38 242 LEU A N 1
ATOM 2027 C CA . LEU A 1 242 ? 11.850 -1.752 -24.018 1.00 98.38 242 LEU A CA 1
ATOM 2028 C C . LEU A 1 242 ? 13.064 -1.150 -23.297 1.00 98.38 242 LEU A C 1
ATOM 2030 O O . LEU A 1 242 ? 12.944 -0.134 -22.607 1.00 98.38 242 LEU A O 1
ATOM 2034 N N . MET A 1 243 ? 14.264 -1.695 -23.513 1.00 97.75 243 MET A N 1
ATOM 2035 C CA . MET A 1 243 ? 15.492 -1.141 -22.930 1.00 97.75 243 MET A CA 1
ATOM 2036 C C . MET A 1 243 ? 15.799 0.270 -23.461 1.00 97.75 243 MET A C 1
ATOM 2038 O O . MET A 1 2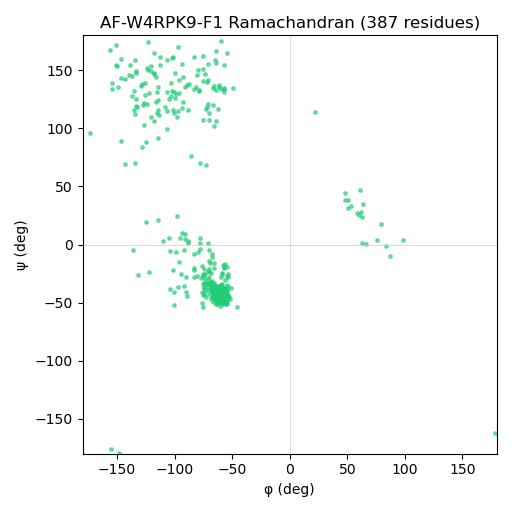43 ? 16.182 1.163 -22.698 1.00 97.75 243 MET A O 1
ATOM 2042 N N . TYR A 1 244 ? 15.584 0.525 -24.756 1.00 97.31 244 TYR A N 1
ATOM 2043 C CA . TYR A 1 244 ? 15.678 1.881 -25.309 1.00 97.31 244 TYR A CA 1
ATOM 2044 C C . TYR A 1 244 ? 14.612 2.828 -24.742 1.00 97.31 244 TYR A C 1
ATOM 2046 O O . TYR A 1 244 ? 14.916 3.997 -24.472 1.00 97.31 244 TYR A O 1
ATOM 2054 N N . TRP A 1 245 ? 13.388 2.341 -24.536 1.00 96.56 245 TRP A N 1
ATOM 2055 C CA . TRP A 1 245 ? 12.297 3.097 -23.928 1.00 96.56 245 TRP A CA 1
ATOM 2056 C C . TRP A 1 245 ? 12.658 3.536 -22.506 1.00 96.56 245 TRP A C 1
ATOM 2058 O O . TRP A 1 245 ? 12.606 4.732 -22.206 1.00 96.56 245 TRP A O 1
ATOM 2068 N N . LYS A 1 246 ? 13.181 2.623 -21.676 1.00 95.06 246 LYS A N 1
ATOM 2069 C CA . LYS A 1 246 ? 13.645 2.930 -20.312 1.00 95.06 246 LYS A CA 1
ATOM 2070 C C . LYS A 1 246 ? 14.713 4.019 -20.281 1.00 95.06 246 LYS A C 1
ATOM 2072 O O . LYS A 1 246 ? 14.728 4.883 -19.403 1.00 95.06 246 LYS A O 1
ATOM 2077 N N . LEU A 1 247 ? 15.601 4.014 -21.269 1.00 94.06 247 LEU A N 1
ATOM 2078 C CA . LEU A 1 247 ? 16.660 5.012 -21.421 1.00 94.06 247 LEU A CA 1
ATOM 2079 C C . LEU A 1 247 ? 16.169 6.350 -22.010 1.00 94.06 247 LEU A C 1
ATOM 2081 O O . LEU A 1 247 ? 16.981 7.256 -22.227 1.00 94.06 247 LEU A O 1
ATOM 2085 N N . GLY A 1 248 ? 14.867 6.491 -22.286 1.00 93.56 248 GLY A N 1
ATOM 2086 C CA . GLY A 1 248 ? 14.267 7.679 -22.893 1.00 93.56 248 GLY A CA 1
ATOM 2087 C C . GLY A 1 248 ? 14.778 7.938 -24.311 1.00 93.56 248 GLY A C 1
ATOM 2088 O O . GLY A 1 248 ? 15.018 9.090 -24.684 1.00 93.56 248 GLY A O 1
ATOM 2089 N N . LYS A 1 249 ? 15.051 6.868 -25.069 1.00 94.94 249 LYS A N 1
ATOM 2090 C CA . LYS A 1 249 ? 15.597 6.931 -26.436 1.00 94.94 249 LYS A CA 1
ATOM 2091 C C . LYS A 1 249 ? 14.557 6.778 -27.532 1.00 94.94 249 LYS A C 1
ATOM 2093 O O . LYS A 1 249 ? 14.908 7.002 -28.689 1.00 94.94 249 LYS A O 1
ATOM 2098 N N . VAL A 1 250 ? 13.322 6.471 -27.155 1.00 94.50 250 VAL A N 1
ATOM 2099 C CA . VAL A 1 250 ? 12.151 6.400 -28.028 1.00 94.50 250 VAL A CA 1
ATOM 2100 C C . VAL A 1 250 ? 11.462 7.765 -28.048 1.00 94.50 250 VAL A C 1
ATOM 2102 O O . VAL A 1 250 ? 11.325 8.413 -27.013 1.00 94.50 250 VAL A O 1
ATOM 2105 N N . SER A 1 251 ? 11.060 8.239 -29.225 1.00 91.25 251 SER A N 1
ATOM 2106 C CA . SER A 1 251 ? 10.329 9.499 -29.382 1.00 91.25 251 SER A CA 1
ATOM 2107 C C . SER A 1 251 ? 9.416 9.458 -30.600 1.00 91.25 251 SER A C 1
ATOM 2109 O O . SER A 1 251 ? 9.723 8.781 -31.570 1.00 91.25 251 SER A O 1
ATOM 2111 N N . SER A 1 252 ? 8.347 10.252 -30.604 1.00 88.31 252 SER A N 1
ATOM 2112 C CA . SER A 1 252 ? 7.544 10.518 -31.808 1.00 88.31 252 SER A CA 1
ATOM 2113 C C . SER A 1 252 ? 8.186 11.537 -32.760 1.00 88.31 252 SER A C 1
ATOM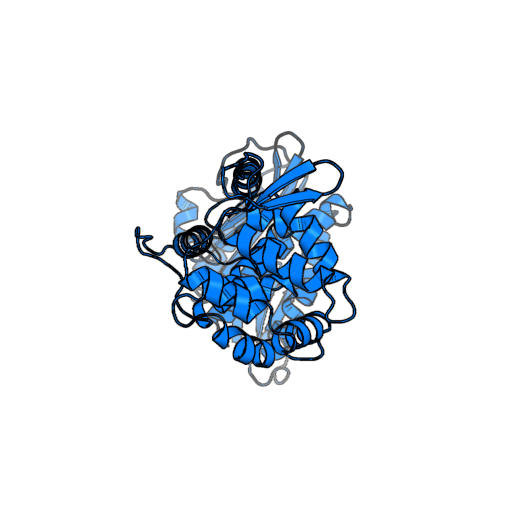 2115 O O . SER A 1 252 ? 7.659 11.802 -33.837 1.00 88.31 252 SER A O 1
ATOM 2117 N N . LYS A 1 253 ? 9.329 12.136 -32.389 1.00 87.38 253 LYS A N 1
ATOM 2118 C CA . LYS A 1 253 ? 10.067 13.084 -33.235 1.00 87.38 253 LYS A CA 1
ATOM 2119 C C . LYS A 1 253 ? 11.317 12.445 -33.823 1.00 87.38 253 LYS A C 1
ATOM 2121 O O . LYS A 1 253 ? 12.201 12.002 -33.088 1.00 87.38 253 LYS A O 1
ATOM 2126 N N . GLN A 1 254 ? 11.424 12.499 -35.146 1.00 87.62 254 GLN A N 1
ATOM 2127 C CA . GLN A 1 254 ? 12.588 12.017 -35.874 1.00 87.62 254 GLN A CA 1
ATOM 2128 C C . GLN A 1 254 ? 13.841 12.826 -35.522 1.00 87.62 254 GLN A C 1
ATOM 2130 O O . GLN A 1 254 ? 13.836 14.058 -35.537 1.00 87.62 254 GLN A O 1
ATOM 2135 N N . LYS A 1 255 ? 14.943 12.123 -35.247 1.00 87.19 255 LYS A N 1
ATOM 2136 C CA . LYS A 1 255 ? 16.302 12.687 -35.255 1.00 87.19 255 LYS A CA 1
ATOM 2137 C C . LYS A 1 255 ? 17.100 12.064 -36.406 1.00 87.19 255 LYS A C 1
ATOM 2139 O O . LYS A 1 255 ? 16.806 10.917 -36.746 1.00 87.19 255 LYS A O 1
ATOM 2144 N N . PRO A 1 256 ? 18.132 12.741 -36.946 1.00 80.81 256 PRO A N 1
ATOM 2145 C CA . PRO A 1 256 ? 18.834 12.317 -38.166 1.00 80.81 256 PRO A CA 1
ATOM 2146 C C . PRO A 1 256 ? 19.370 10.876 -38.180 1.00 80.81 256 PRO A C 1
ATOM 2148 O O . PRO A 1 256 ? 19.529 10.303 -39.247 1.00 80.81 256 PRO A O 1
ATOM 2151 N N . THR A 1 257 ? 19.644 10.285 -37.015 1.00 86.69 257 THR A N 1
ATOM 2152 C CA . THR A 1 257 ? 20.230 8.941 -36.867 1.00 86.69 257 THR A CA 1
ATOM 2153 C C . THR A 1 257 ? 19.285 7.933 -36.209 1.00 86.69 257 THR A C 1
ATOM 2155 O O . THR A 1 257 ? 19.743 6.961 -35.612 1.00 86.69 257 THR A O 1
ATOM 2158 N N . SER A 1 258 ? 17.975 8.190 -36.239 1.00 91.62 258 SER A N 1
ATOM 2159 C CA . SER A 1 258 ? 17.004 7.327 -35.556 1.00 91.62 258 SER A CA 1
ATOM 2160 C C . SER A 1 258 ? 16.547 6.177 -36.443 1.00 91.62 258 SER A C 1
ATOM 2162 O O . SER A 1 258 ? 16.240 6.385 -37.614 1.00 91.62 258 SER A O 1
ATOM 2164 N N . GLU A 1 259 ? 16.439 4.995 -35.851 1.00 95.44 259 GLU A N 1
ATOM 2165 C CA . GLU A 1 259 ? 15.705 3.862 -36.414 1.00 95.44 259 GLU A CA 1
ATOM 2166 C C . GLU A 1 259 ? 14.197 4.148 -36.342 1.00 95.44 259 GLU A C 1
ATOM 2168 O O . GLU A 1 259 ? 13.735 4.757 -35.373 1.00 95.44 259 GLU A O 1
ATOM 2173 N N . VAL A 1 260 ? 13.443 3.753 -37.369 1.00 96.38 260 VAL A N 1
ATOM 2174 C CA . VAL A 1 260 ? 11.988 3.953 -37.450 1.00 96.38 260 VAL A CA 1
ATOM 2175 C C . VAL A 1 260 ? 11.286 2.666 -37.036 1.00 96.38 260 VAL A C 1
ATOM 2177 O O . VAL A 1 260 ? 11.590 1.607 -37.575 1.00 96.38 260 VAL A O 1
ATOM 2180 N N . VAL A 1 261 ? 10.335 2.771 -36.113 1.00 96.19 261 VAL A N 1
ATOM 2181 C CA . VAL A 1 261 ? 9.520 1.658 -35.617 1.00 96.19 261 VAL A CA 1
ATOM 2182 C C . VAL A 1 261 ? 8.054 2.041 -35.774 1.00 96.19 261 VAL A C 1
ATOM 2184 O O . VAL A 1 261 ? 7.661 3.124 -35.344 1.00 96.19 261 VAL A O 1
ATOM 2187 N N . VAL A 1 262 ? 7.249 1.182 -36.398 1.00 95.50 262 VAL A N 1
ATOM 2188 C CA . VAL A 1 262 ? 5.817 1.432 -36.619 1.00 95.50 262 VAL A CA 1
ATOM 2189 C C . VAL A 1 262 ? 5.006 0.417 -35.825 1.00 95.50 262 VAL A C 1
ATOM 2191 O O . VAL A 1 262 ? 5.198 -0.782 -35.997 1.00 95.50 262 VAL A O 1
ATOM 2194 N N . ILE A 1 263 ? 4.105 0.904 -34.975 1.00 94.75 263 ILE A N 1
ATOM 2195 C CA . ILE A 1 263 ? 3.210 0.097 -34.137 1.00 94.75 263 ILE A CA 1
ATOM 2196 C C . ILE A 1 263 ? 1.799 0.602 -34.397 1.00 94.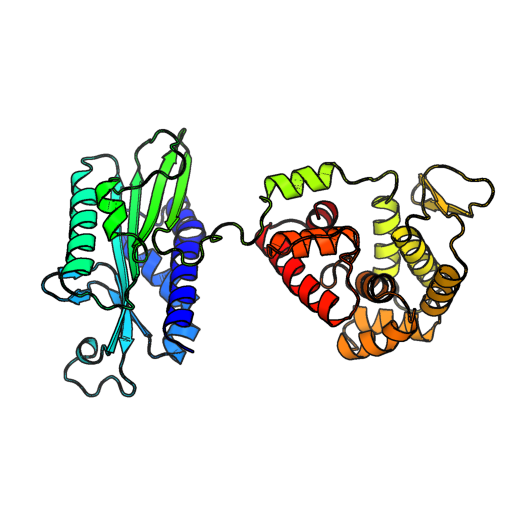75 263 ILE A C 1
ATOM 2198 O O . ILE A 1 263 ? 1.550 1.787 -34.226 1.00 94.75 263 ILE A O 1
ATOM 2202 N N . GLU A 1 264 ? 0.906 -0.263 -34.880 1.00 91.94 264 GLU A N 1
ATOM 2203 C CA . GLU A 1 264 ? -0.517 0.066 -35.099 1.00 91.94 264 GLU A CA 1
ATOM 2204 C C . GLU A 1 264 ? -0.769 1.365 -35.900 1.00 91.94 264 GLU A C 1
ATOM 2206 O O . GLU A 1 264 ? -1.761 2.064 -35.722 1.00 91.94 264 GLU A O 1
ATOM 2211 N N . GLY A 1 265 ? 0.140 1.700 -36.823 1.00 91.75 265 GLY A N 1
ATOM 2212 C CA . GLY A 1 265 ? 0.077 2.925 -37.630 1.00 91.75 265 GLY A CA 1
ATOM 2213 C C . GLY A 1 265 ? 0.731 4.155 -36.988 1.00 91.75 265 GLY A C 1
ATOM 2214 O O . GLY A 1 265 ? 0.973 5.143 -37.683 1.00 91.75 265 GLY A O 1
ATOM 2215 N N . ASN A 1 266 ? 1.111 4.088 -35.712 1.00 93.31 266 ASN A N 1
ATOM 2216 C CA . ASN A 1 266 ? 1.906 5.104 -35.035 1.00 93.31 266 ASN A CA 1
ATOM 2217 C C . ASN A 1 266 ? 3.401 4.904 -35.303 1.00 93.31 266 ASN A C 1
ATOM 2219 O O . ASN A 1 266 ? 3.934 3.798 -35.242 1.00 93.31 266 ASN A O 1
ATOM 2223 N N . THR A 1 267 ? 4.095 5.998 -35.626 1.00 94.81 267 THR A N 1
ATOM 2224 C CA . THR A 1 267 ? 5.529 5.981 -35.944 1.00 94.81 267 THR A CA 1
ATOM 2225 C C . THR A 1 267 ? 6.355 6.501 -34.773 1.00 94.81 267 THR A C 1
ATOM 2227 O O . THR A 1 267 ? 6.157 7.620 -34.295 1.00 94.81 267 THR A O 1
ATOM 2230 N N . TYR A 1 268 ? 7.342 5.709 -34.373 1.00 95.94 268 TYR A N 1
ATOM 2231 C CA . TYR A 1 268 ? 8.300 6.007 -33.321 1.00 95.94 268 TYR A CA 1
ATOM 2232 C C . TYR A 1 268 ? 9.724 5.989 -33.869 1.00 95.94 268 TYR A C 1
ATOM 2234 O O . TYR A 1 268 ? 10.046 5.311 -34.843 1.00 95.94 268 TYR A O 1
ATOM 2242 N N . PHE A 1 269 ? 10.595 6.741 -33.211 1.00 95.38 269 PHE A N 1
ATOM 2243 C CA . PHE A 1 269 ? 11.987 6.917 -33.587 1.00 95.38 269 PHE A CA 1
ATOM 2244 C C . PHE A 1 269 ? 12.886 6.533 -32.419 1.00 95.38 269 PHE A C 1
ATOM 2246 O O . PHE A 1 269 ? 12.810 7.131 -31.340 1.00 95.38 269 PHE A O 1
ATOM 2253 N N . VAL A 1 270 ? 13.758 5.554 -32.639 1.00 95.81 270 VAL A N 1
ATOM 2254 C CA . VAL A 1 270 ? 14.704 5.053 -31.641 1.00 95.81 270 VAL A CA 1
ATOM 2255 C C . VAL A 1 270 ? 16.075 5.653 -31.918 1.00 95.81 270 VAL A C 1
ATOM 2257 O O . VAL A 1 270 ? 16.700 5.403 -32.944 1.00 95.81 270 VAL A O 1
ATOM 2260 N N . SER A 1 271 ? 16.538 6.496 -31.000 1.00 94.75 271 SER A N 1
ATOM 2261 C CA . SER A 1 271 ? 17.818 7.196 -31.116 1.00 94.75 271 SER A CA 1
ATOM 2262 C C . SER A 1 271 ? 18.965 6.444 -30.436 1.00 94.75 271 SER A C 1
ATOM 2264 O O . SER A 1 271 ? 18.774 5.694 -29.480 1.00 94.75 271 SER A O 1
ATOM 2266 N N . GLY A 1 272 ? 20.195 6.700 -30.888 1.00 92.50 272 GLY A N 1
ATOM 2267 C CA . GLY A 1 272 ? 21.392 6.113 -30.290 1.00 92.50 272 GLY A CA 1
ATOM 2268 C C . GLY A 1 272 ? 21.565 6.407 -28.789 1.00 92.50 272 GLY A C 1
ATOM 2269 O O . GLY A 1 272 ? 21.117 7.424 -28.242 1.00 92.50 272 GLY A O 1
ATOM 2270 N N . THR A 1 273 ? 22.279 5.509 -28.111 1.00 94.25 273 THR A N 1
ATOM 2271 C CA . THR A 1 273 ? 22.622 5.605 -26.684 1.00 94.25 273 THR A CA 1
ATOM 2272 C C . THR A 1 273 ? 24.139 5.556 -26.468 1.00 94.25 273 THR A C 1
ATOM 2274 O O . THR A 1 273 ? 24.901 5.398 -27.424 1.00 94.25 273 THR A O 1
ATOM 2277 N N . THR A 1 274 ? 24.588 5.744 -25.226 1.00 94.81 274 THR A N 1
ATOM 2278 C CA . THR A 1 274 ? 26.016 5.697 -24.872 1.00 94.81 274 THR A CA 1
ATOM 2279 C C . THR A 1 274 ? 26.602 4.298 -25.111 1.00 94.81 274 THR A C 1
ATOM 2281 O O . THR A 1 274 ? 25.855 3.317 -25.076 1.00 94.81 274 THR A O 1
ATOM 2284 N N . PRO A 1 275 ? 27.926 4.161 -25.314 1.00 95.25 275 PRO A N 1
ATOM 2285 C CA . PRO A 1 275 ? 28.562 2.853 -25.484 1.00 95.25 275 PRO A CA 1
ATOM 2286 C C . PRO A 1 275 ? 28.266 1.877 -24.338 1.00 95.25 275 PRO A C 1
ATOM 2288 O O . PRO A 1 275 ? 27.974 0.713 -24.584 1.00 95.25 275 PRO A O 1
ATOM 2291 N N . GLN A 1 276 ? 28.257 2.360 -23.091 1.00 94.56 276 GLN A N 1
ATOM 2292 C CA . GLN A 1 276 ? 27.955 1.541 -21.915 1.00 94.56 276 GLN A CA 1
ATOM 2293 C C . GLN A 1 276 ? 26.513 1.019 -21.932 1.00 94.56 276 GLN A C 1
ATOM 2295 O O . GLN A 1 276 ? 26.279 -0.153 -21.652 1.00 94.56 276 GLN A O 1
ATOM 2300 N N . ASN A 1 277 ? 25.549 1.867 -22.304 1.00 95.38 277 ASN A N 1
ATOM 2301 C CA . ASN A 1 277 ? 24.153 1.450 -22.425 1.00 95.38 277 ASN A CA 1
ATOM 2302 C C . ASN A 1 277 ? 23.957 0.476 -23.589 1.00 95.38 277 ASN A C 1
ATOM 2304 O O . ASN A 1 277 ? 23.168 -0.452 -23.470 1.00 95.38 277 ASN A O 1
ATOM 2308 N N . ARG A 1 278 ? 24.675 0.666 -24.703 1.00 95.75 278 ARG A N 1
ATOM 2309 C CA . ARG A 1 278 ? 24.634 -0.263 -25.837 1.00 95.75 278 ARG A CA 1
ATOM 2310 C C . ARG A 1 278 ? 25.144 -1.642 -25.432 1.00 95.75 278 ARG A C 1
ATOM 2312 O O . ARG A 1 278 ? 24.468 -2.618 -25.708 1.00 95.75 278 ARG A O 1
ATOM 2319 N N . LEU A 1 279 ? 26.261 -1.704 -24.709 1.00 96.06 279 LEU A N 1
ATOM 2320 C CA . LEU A 1 279 ? 26.798 -2.962 -24.192 1.00 96.06 279 LEU A CA 1
ATOM 2321 C C . LEU A 1 279 ? 25.816 -3.656 -23.233 1.00 96.06 279 LEU A C 1
ATOM 2323 O O . LEU A 1 279 ? 25.673 -4.874 -23.280 1.00 96.06 279 LEU A O 1
ATOM 2327 N N . ALA A 1 280 ? 25.131 -2.896 -22.373 1.00 96.56 280 ALA A N 1
ATOM 2328 C CA . ALA A 1 280 ? 24.101 -3.443 -21.490 1.00 96.56 280 ALA A CA 1
ATOM 2329 C C . ALA A 1 280 ? 22.911 -4.016 -22.281 1.00 96.56 280 ALA A C 1
ATOM 2331 O O . ALA A 1 280 ? 22.455 -5.112 -21.972 1.00 96.56 280 ALA A O 1
ATOM 2332 N N . ILE A 1 281 ? 22.457 -3.317 -23.330 1.00 97.31 281 ILE A N 1
ATOM 2333 C CA . ILE A 1 281 ? 21.420 -3.820 -24.245 1.00 97.31 281 ILE A CA 1
ATOM 2334 C C . ILE A 1 281 ? 21.914 -5.084 -24.958 1.00 97.31 281 ILE A C 1
ATOM 2336 O O . ILE A 1 281 ? 21.242 -6.098 -24.937 1.00 97.31 281 ILE A O 1
ATOM 2340 N N . GLU A 1 282 ? 23.111 -5.089 -25.540 1.00 97.31 282 GLU A N 1
ATOM 2341 C CA . GLU A 1 282 ? 23.653 -6.273 -26.225 1.00 97.31 282 GLU A CA 1
ATOM 2342 C C . GLU A 1 282 ? 23.731 -7.496 -25.299 1.00 97.31 282 GLU A C 1
ATOM 2344 O O . GLU A 1 282 ? 23.403 -8.609 -25.708 1.00 97.31 282 GLU A O 1
ATOM 2349 N N . LYS A 1 283 ? 24.102 -7.297 -24.029 1.00 97.62 283 LYS A N 1
ATOM 2350 C CA . LYS A 1 283 ? 24.071 -8.357 -23.014 1.00 97.62 283 LYS A CA 1
ATOM 2351 C C . LYS A 1 283 ? 22.656 -8.843 -22.714 1.00 97.62 283 LYS A C 1
ATOM 2353 O O . LYS A 1 283 ? 22.467 -10.050 -22.610 1.00 97.62 283 LYS A O 1
ATOM 2358 N N . SER A 1 284 ? 21.684 -7.933 -22.614 1.00 97.69 284 SER A N 1
ATOM 2359 C CA . SER A 1 284 ? 20.276 -8.270 -22.372 1.00 97.69 284 SER A CA 1
ATOM 2360 C C . SER A 1 284 ? 19.615 -9.013 -23.539 1.00 97.69 284 SER A C 1
ATOM 2362 O O . SER A 1 284 ? 18.504 -9.500 -23.394 1.00 97.69 284 SER A O 1
ATOM 2364 N N . LEU A 1 285 ? 20.274 -9.081 -24.701 1.00 98.25 285 LEU A N 1
ATOM 2365 C CA . LEU A 1 285 ? 19.784 -9.753 -25.909 1.00 98.25 285 LEU A CA 1
ATOM 2366 C C . LEU A 1 285 ? 20.478 -11.092 -26.192 1.00 98.25 285 LEU A C 1
ATOM 2368 O O . LEU A 1 285 ? 20.245 -11.686 -27.246 1.00 98.25 285 LEU A O 1
ATOM 2372 N N . LYS A 1 286 ? 21.346 -11.565 -25.290 1.00 98.12 286 LYS A N 1
ATOM 2373 C CA . LYS A 1 286 ? 21.918 -12.912 -25.386 1.00 98.12 286 LYS A CA 1
ATOM 2374 C C . LYS A 1 286 ? 20.817 -13.954 -25.207 1.00 98.12 286 LYS A C 1
ATOM 2376 O O . LYS A 1 286 ? 20.025 -13.840 -24.275 1.00 98.12 286 LYS A O 1
ATOM 2381 N N . ASP A 1 287 ? 20.829 -14.989 -26.043 1.00 98.12 287 ASP A N 1
ATOM 2382 C CA . ASP A 1 287 ? 19.781 -16.019 -26.050 1.00 98.12 287 ASP A CA 1
ATOM 2383 C C . ASP A 1 287 ? 19.607 -16.690 -24.686 1.00 98.12 287 ASP A C 1
ATOM 2385 O O . ASP A 1 287 ? 18.483 -16.879 -24.241 1.00 98.12 287 ASP A O 1
ATOM 2389 N N . GLU A 1 288 ? 20.706 -16.951 -23.977 1.00 97.88 288 GLU A N 1
ATOM 2390 C CA . GLU A 1 288 ? 20.687 -17.504 -22.617 1.00 97.88 288 GLU A CA 1
ATOM 2391 C C . GLU A 1 288 ? 19.910 -16.615 -21.629 1.00 97.88 288 GLU A C 1
ATOM 2393 O O . GLU A 1 288 ? 19.067 -17.097 -20.880 1.00 97.88 288 GLU A O 1
ATOM 2398 N N . LEU A 1 289 ? 20.124 -15.297 -21.662 1.00 98.19 289 LEU A N 1
ATOM 2399 C CA . LEU A 1 289 ? 19.472 -14.377 -20.730 1.00 98.19 289 LEU A CA 1
ATOM 2400 C C . LEU A 1 289 ? 18.005 -14.103 -21.100 1.00 98.19 289 LEU A C 1
ATOM 2402 O O . LEU A 1 289 ? 17.183 -13.841 -20.220 1.00 98.19 289 LEU A O 1
ATOM 2406 N N . LEU A 1 290 ? 17.664 -14.172 -22.391 1.00 98.62 290 LEU A N 1
ATOM 2407 C CA . LEU A 1 290 ? 16.273 -14.154 -22.857 1.00 98.62 290 LEU A CA 1
ATOM 2408 C C . LEU A 1 290 ? 15.544 -15.436 -22.432 1.00 98.62 290 LEU A C 1
ATOM 2410 O O . LEU A 1 290 ? 14.405 -15.365 -21.975 1.00 98.62 290 LEU A O 1
ATOM 2414 N N . GLN A 1 291 ? 16.216 -16.586 -22.517 1.00 98.62 291 GLN A N 1
ATOM 2415 C CA . GLN A 1 291 ? 15.688 -17.873 -22.071 1.00 98.62 291 GLN A CA 1
ATOM 2416 C C . GLN A 1 291 ? 15.409 -17.873 -20.562 1.00 98.62 291 GLN A C 1
ATOM 2418 O O . GLN A 1 291 ? 14.305 -18.230 -20.154 1.00 98.62 291 GLN A O 1
ATOM 2423 N N . TYR A 1 292 ? 16.340 -17.376 -19.740 1.00 98.56 292 TYR A N 1
ATOM 2424 C CA . TYR A 1 292 ? 16.081 -17.178 -18.311 1.00 98.56 292 TYR A CA 1
ATOM 2425 C C . TYR A 1 292 ? 14.919 -16.213 -18.051 1.00 98.56 292 TYR A C 1
ATOM 2427 O O . TYR A 1 292 ? 14.150 -16.420 -17.119 1.00 98.56 292 TYR A O 1
ATOM 2435 N N . GLY A 1 293 ? 14.754 -15.181 -18.883 1.00 98.56 293 GLY A N 1
ATOM 2436 C CA . GLY A 1 293 ? 13.615 -14.266 -18.806 1.00 98.56 293 GLY A CA 1
ATOM 2437 C C . GLY A 1 293 ? 12.270 -14.963 -19.018 1.00 98.56 293 GLY A C 1
ATOM 2438 O O . GLY A 1 293 ? 11.344 -14.779 -18.226 1.00 98.56 293 GLY A O 1
ATOM 2439 N N . LEU A 1 294 ? 12.181 -15.822 -20.038 1.00 98.75 294 LEU A N 1
ATOM 2440 C CA . LEU A 1 294 ? 11.004 -16.660 -20.290 1.00 98.75 294 LEU A CA 1
ATOM 2441 C C . LEU A 1 294 ? 10.746 -17.631 -19.132 1.00 98.75 294 LEU A C 1
ATOM 2443 O O . LEU A 1 294 ? 9.612 -17.770 -18.682 1.00 98.75 294 LEU A O 1
ATOM 2447 N N . GLU A 1 295 ? 11.790 -18.282 -18.619 1.00 98.62 295 GLU A N 1
ATOM 2448 C CA . GLU A 1 295 ? 11.681 -19.191 -17.475 1.00 98.62 295 GLU A CA 1
ATOM 2449 C C . GLU A 1 295 ? 11.234 -18.477 -16.203 1.00 98.62 295 GLU A C 1
ATOM 2451 O O . GLU A 1 295 ? 10.416 -19.015 -15.459 1.00 98.62 295 GLU A O 1
ATOM 2456 N N . PHE A 1 296 ? 11.728 -17.265 -15.964 1.00 98.62 296 PHE A N 1
ATOM 2457 C CA . PHE A 1 296 ? 11.322 -16.454 -14.829 1.00 98.62 296 PHE A CA 1
ATOM 2458 C C . PHE A 1 296 ? 9.863 -16.023 -14.958 1.00 98.62 296 PHE A C 1
ATOM 2460 O O . PHE A 1 296 ? 9.090 -16.255 -14.033 1.00 98.62 296 PHE A O 1
ATOM 2467 N N . ARG A 1 297 ? 9.444 -15.478 -16.108 1.00 98.19 297 ARG A N 1
ATOM 2468 C CA . ARG A 1 297 ? 8.033 -15.145 -16.386 1.00 98.19 297 ARG A CA 1
ATOM 2469 C C . ARG A 1 297 ? 7.112 -16.343 -16.149 1.00 98.19 297 ARG A C 1
ATOM 2471 O O . ARG A 1 297 ? 6.078 -16.206 -15.506 1.00 98.19 297 ARG A O 1
ATOM 2478 N N . ASP A 1 298 ? 7.508 -17.513 -16.642 1.00 97.94 298 ASP A N 1
ATOM 2479 C CA . ASP A 1 298 ? 6.745 -18.759 -16.520 1.00 97.94 298 ASP A CA 1
ATOM 2480 C C . ASP A 1 298 ? 6.871 -19.417 -15.129 1.00 97.94 298 ASP A C 1
ATOM 2482 O O . ASP A 1 298 ? 6.402 -20.540 -14.943 1.00 97.94 298 ASP A O 1
ATOM 2486 N N . GLN A 1 299 ? 7.529 -18.758 -14.166 1.00 97.69 299 GLN A N 1
ATOM 2487 C CA . GLN A 1 299 ? 7.750 -19.235 -12.795 1.00 97.69 299 GLN A CA 1
ATOM 2488 C C . GLN A 1 299 ? 8.507 -20.576 -12.705 1.00 97.69 299 GLN A C 1
ATOM 2490 O O . GLN A 1 299 ? 8.370 -21.324 -11.737 1.00 97.69 299 GLN A O 1
ATOM 2495 N N . LYS A 1 300 ? 9.335 -20.891 -13.707 1.00 98.38 300 LYS A N 1
ATOM 2496 C CA . LYS A 1 300 ? 10.203 -22.083 -13.736 1.00 98.38 300 LYS A CA 1
ATOM 2497 C C . LYS A 1 300 ? 11.484 -21.888 -12.928 1.00 98.38 300 LYS A C 1
ATOM 2499 O O . LYS A 1 300 ? 12.041 -22.862 -12.426 1.00 98.38 300 LYS A O 1
ATOM 2504 N N . ILE A 1 301 ? 11.935 -20.643 -12.792 1.00 98.38 301 ILE A N 1
ATOM 2505 C CA . ILE A 1 301 ? 13.038 -20.249 -11.914 1.00 98.38 301 ILE A CA 1
ATOM 2506 C C . ILE A 1 301 ? 12.562 -19.182 -10.931 1.00 98.38 301 ILE A C 1
ATOM 2508 O O . ILE A 1 301 ? 11.662 -18.395 -11.221 1.00 98.38 301 ILE A O 1
ATOM 2512 N N . SER A 1 302 ? 13.173 -19.158 -9.752 1.00 98.12 302 SER A N 1
ATOM 2513 C CA . SER A 1 302 ? 12.872 -18.161 -8.724 1.00 98.12 302 SER A CA 1
ATOM 2514 C C . SER A 1 302 ? 13.480 -16.795 -9.051 1.00 98.12 302 SER A C 1
ATOM 2516 O O . SER A 1 302 ? 14.437 -16.684 -9.821 1.00 98.12 302 SER A O 1
ATOM 2518 N N . TYR A 1 303 ? 12.973 -15.755 -8.388 1.00 97.19 303 TYR A N 1
ATOM 2519 C CA . TYR A 1 303 ? 13.542 -14.408 -8.452 1.00 97.19 303 TYR A CA 1
ATOM 2520 C C . TYR A 1 303 ? 15.035 -14.372 -8.119 1.00 97.19 303 TYR A C 1
ATOM 2522 O O . TYR A 1 303 ? 15.791 -13.739 -8.844 1.00 97.19 303 TYR A O 1
ATOM 2530 N N . GLU A 1 304 ? 15.485 -15.088 -7.084 1.00 97.38 304 GLU A N 1
ATOM 2531 C CA . GLU A 1 304 ? 16.907 -15.096 -6.712 1.00 97.38 304 GLU A CA 1
ATOM 2532 C C . GLU A 1 304 ? 17.780 -15.774 -7.772 1.00 97.38 304 GLU A C 1
ATOM 2534 O O . GLU A 1 304 ? 18.879 -15.302 -8.057 1.00 97.38 304 GLU A O 1
ATOM 2539 N N . GLN A 1 305 ? 17.287 -16.846 -8.402 1.00 97.50 305 GLN A N 1
ATOM 2540 C CA . GLN A 1 305 ? 17.987 -17.471 -9.527 1.00 97.50 305 GLN A CA 1
ATOM 2541 C C . GLN A 1 305 ? 18.096 -16.495 -10.699 1.00 97.50 305 GLN A C 1
ATOM 2543 O O . GLN A 1 305 ? 19.189 -16.275 -11.208 1.00 97.50 305 GLN A O 1
ATOM 2548 N N . PHE A 1 306 ? 16.990 -15.853 -11.077 1.00 98.06 306 PHE A N 1
ATOM 2549 C CA . PHE A 1 306 ? 16.976 -14.921 -12.199 1.00 98.06 306 PHE A CA 1
ATOM 2550 C C . PHE A 1 306 ? 17.826 -13.666 -11.950 1.00 98.06 306 PHE A C 1
ATOM 2552 O O . PHE A 1 306 ? 18.593 -13.238 -12.810 1.00 98.06 306 PHE A O 1
ATOM 2559 N N . LYS A 1 307 ? 17.745 -13.100 -10.746 1.00 96.50 307 LYS A N 1
ATOM 2560 C CA . LYS A 1 307 ? 18.535 -11.949 -10.294 1.00 96.50 307 LYS A CA 1
ATOM 2561 C C . LYS A 1 307 ? 20.040 -12.171 -10.456 1.00 96.50 307 LYS A C 1
ATOM 2563 O O . LYS A 1 307 ? 20.727 -11.257 -10.911 1.00 96.50 307 LYS A O 1
ATOM 2568 N N . ASN A 1 308 ? 20.542 -13.367 -10.139 1.00 95.56 308 ASN A N 1
ATOM 2569 C CA . ASN A 1 308 ? 21.962 -13.700 -10.298 1.00 95.56 308 ASN A CA 1
ATOM 2570 C C . ASN A 1 308 ? 22.424 -13.608 -11.762 1.00 95.56 308 ASN A C 1
ATOM 2572 O O . ASN A 1 308 ? 23.519 -13.117 -12.031 1.00 95.56 308 ASN A O 1
ATOM 2576 N N . GLU A 1 309 ? 21.572 -14.006 -12.706 1.00 95.56 309 GLU A N 1
ATOM 2577 C CA . GLU A 1 309 ? 21.874 -13.937 -14.141 1.00 95.56 309 GLU A CA 1
ATOM 2578 C C . GLU A 1 309 ? 21.817 -12.493 -14.663 1.00 95.56 309 GLU A C 1
ATOM 2580 O O . GLU A 1 309 ? 22.668 -12.036 -15.438 1.00 95.56 309 GLU A O 1
ATOM 2585 N N . VAL A 1 310 ? 20.831 -11.732 -14.186 1.00 95.12 310 VAL A N 1
ATOM 2586 C CA . VAL A 1 310 ? 20.540 -10.357 -14.613 1.00 95.12 310 VAL A CA 1
ATOM 2587 C C . VAL A 1 310 ? 21.565 -9.340 -14.089 1.00 95.12 310 VAL A C 1
ATOM 2589 O O . VAL A 1 310 ? 21.815 -8.324 -14.746 1.00 95.12 310 VAL A O 1
ATOM 2592 N N . ASP A 1 311 ? 22.239 -9.617 -12.969 1.00 91.88 311 ASP A N 1
ATOM 2593 C CA . ASP A 1 311 ? 23.305 -8.758 -12.424 1.00 91.88 311 ASP A CA 1
ATOM 2594 C C . ASP A 1 311 ? 24.470 -8.560 -13.419 1.00 91.88 311 ASP A C 1
ATOM 2596 O O . ASP A 1 311 ? 25.140 -7.524 -13.448 1.00 91.88 311 ASP A O 1
ATOM 2600 N N . SER A 1 312 ? 24.654 -9.510 -14.342 1.00 88.75 312 SER A N 1
ATOM 2601 C CA . SER A 1 312 ? 25.695 -9.465 -15.374 1.00 88.75 312 SER A CA 1
ATOM 2602 C C . SER A 1 312 ? 25.482 -8.386 -16.457 1.00 88.75 312 SER A C 1
ATOM 2604 O O . SER A 1 312 ? 26.436 -8.035 -17.179 1.00 88.75 312 SER A O 1
ATOM 2606 N N . ILE A 1 313 ? 24.268 -7.821 -16.572 1.00 90.31 313 ILE A N 1
ATOM 2607 C CA . ILE A 1 313 ? 23.894 -6.830 -17.598 1.00 90.31 313 ILE A CA 1
ATOM 2608 C C . ILE A 1 313 ? 24.766 -5.571 -17.488 1.00 90.31 313 ILE A C 1
ATOM 2610 O O . ILE A 1 313 ? 25.287 -5.077 -18.492 1.00 90.31 313 ILE A O 1
ATOM 2614 N N . THR A 1 314 ? 24.993 -5.052 -16.279 1.00 88.75 314 THR A N 1
ATOM 2615 C CA . THR A 1 314 ? 25.832 -3.862 -16.058 1.00 88.75 314 THR A CA 1
ATOM 2616 C C . THR A 1 314 ? 26.435 -3.847 -14.660 1.00 88.75 314 THR A C 1
ATOM 2618 O O . THR A 1 314 ? 25.755 -4.106 -13.682 1.00 88.75 314 THR A O 1
ATOM 2621 N N . GLY A 1 315 ? 27.705 -3.445 -14.552 1.00 80.69 315 GLY A N 1
ATOM 2622 C CA . GLY A 1 315 ? 28.399 -3.316 -13.263 1.00 80.69 315 GLY A CA 1
ATOM 2623 C C . GLY A 1 315 ? 28.296 -1.931 -12.614 1.00 80.69 315 GLY A C 1
ATOM 2624 O O . GLY A 1 315 ? 29.048 -1.638 -11.693 1.00 80.69 315 GLY A O 1
ATOM 2625 N N . THR A 1 316 ? 27.458 -1.024 -13.136 1.00 77.38 316 THR A N 1
ATOM 2626 C CA . THR A 1 316 ? 27.496 0.406 -12.743 1.00 77.38 316 THR A CA 1
ATOM 2627 C C . THR A 1 316 ? 26.196 0.960 -12.171 1.00 77.38 316 THR A C 1
ATOM 2629 O O . THR A 1 316 ? 26.222 1.968 -11.461 1.00 77.38 316 THR A O 1
ATOM 2632 N N . SER A 1 317 ? 25.049 0.353 -12.479 1.00 87.00 317 SER A N 1
ATOM 2633 C CA . SER A 1 317 ? 23.751 0.831 -12.008 1.00 87.00 317 SER A CA 1
ATOM 2634 C C . SER A 1 317 ? 22.736 -0.298 -11.951 1.00 87.00 317 SER A C 1
ATOM 2636 O O . SER A 1 317 ? 22.554 -1.013 -12.928 1.00 87.00 317 SER A O 1
ATOM 2638 N N . ILE A 1 318 ? 22.011 -0.363 -10.837 1.00 94.31 318 ILE A N 1
ATOM 2639 C CA . ILE A 1 318 ? 20.932 -1.324 -10.598 1.00 94.31 318 ILE A CA 1
ATOM 2640 C C . ILE A 1 318 ? 19.677 -1.071 -11.455 1.00 94.31 318 ILE A C 1
ATOM 2642 O O . ILE A 1 318 ? 18.824 -1.939 -11.582 1.00 94.31 318 ILE A O 1
ATOM 2646 N N . VAL A 1 319 ? 19.558 0.098 -12.095 1.00 94.94 319 VAL A N 1
ATOM 2647 C CA . VAL A 1 319 ? 18.341 0.512 -12.821 1.00 94.94 319 VAL A CA 1
ATOM 2648 C C . VAL A 1 319 ? 18.057 -0.346 -14.059 1.00 94.94 319 VAL A C 1
ATOM 2650 O O . VAL A 1 319 ? 16.904 -0.664 -14.321 1.00 94.94 319 VAL A O 1
ATOM 2653 N N . LEU A 1 320 ? 19.079 -0.705 -14.842 1.00 96.06 320 LEU A N 1
ATOM 2654 C CA . LEU A 1 320 ? 18.879 -1.535 -16.039 1.00 96.06 320 LEU A CA 1
ATOM 2655 C C . LEU A 1 320 ? 18.634 -3.018 -15.706 1.00 96.06 320 LEU A C 1
ATOM 2657 O O . LEU A 1 320 ? 17.720 -3.577 -16.300 1.00 96.06 320 LEU A O 1
ATOM 2661 N N . PRO A 1 321 ? 19.374 -3.644 -14.767 1.00 97.25 321 PRO A N 1
ATOM 2662 C CA . PRO A 1 321 ? 19.082 -4.998 -14.298 1.00 97.25 321 PRO A CA 1
ATOM 2663 C C . PRO A 1 321 ? 17.650 -5.127 -13.765 1.00 97.25 321 PRO A C 1
ATOM 2665 O O . PRO A 1 321 ? 16.897 -5.979 -14.212 1.00 97.25 321 PRO A O 1
ATOM 2668 N N . THR A 1 322 ? 17.223 -4.211 -12.895 1.00 97.56 322 THR A N 1
ATOM 2669 C CA . THR A 1 322 ? 15.863 -4.238 -12.323 1.00 97.56 322 THR A CA 1
ATOM 2670 C C . THR A 1 322 ? 14.779 -3.955 -13.354 1.00 97.56 322 THR A C 1
ATOM 2672 O O . THR A 1 322 ? 13.737 -4.599 -13.337 1.00 97.56 322 THR A O 1
ATOM 2675 N N . PHE A 1 323 ? 15.028 -3.059 -14.315 1.00 97.94 323 PHE A N 1
ATOM 2676 C CA . PHE A 1 323 ? 14.104 -2.885 -15.433 1.00 97.94 323 PHE A CA 1
ATOM 2677 C C . PHE A 1 323 ? 14.034 -4.130 -16.327 1.00 97.94 323 PHE A C 1
ATOM 2679 O O . PHE A 1 323 ? 12.963 -4.462 -16.815 1.00 97.94 323 PHE A O 1
ATOM 2686 N N . TYR A 1 324 ? 15.143 -4.849 -16.516 1.00 98.44 324 TYR A N 1
ATOM 2687 C CA . TYR A 1 324 ? 15.108 -6.128 -17.218 1.00 98.44 324 TYR A CA 1
ATOM 2688 C C . TYR A 1 324 ? 14.255 -7.149 -16.460 1.00 98.44 324 TYR A C 1
ATOM 2690 O O . TYR A 1 324 ? 13.457 -7.830 -17.087 1.00 98.44 324 TYR A O 1
ATOM 2698 N N . THR A 1 325 ? 14.341 -7.204 -15.125 1.00 98.38 325 THR A N 1
ATOM 2699 C CA . THR A 1 325 ? 13.432 -8.018 -14.300 1.00 98.38 325 THR A CA 1
ATOM 2700 C C . THR A 1 325 ? 11.968 -7.642 -14.510 1.00 98.38 325 THR A C 1
ATOM 2702 O O . THR A 1 325 ? 11.137 -8.516 -14.755 1.00 98.38 325 THR A O 1
ATOM 2705 N N . HIS A 1 326 ? 11.679 -6.343 -14.497 1.00 98.31 326 HIS A N 1
ATOM 2706 C CA . HIS A 1 326 ? 10.347 -5.795 -14.715 1.00 98.31 326 HIS A CA 1
ATOM 2707 C C . HIS A 1 326 ? 9.725 -6.221 -16.058 1.00 98.31 326 HIS A C 1
ATOM 2709 O O . HIS A 1 326 ? 8.542 -6.529 -16.096 1.00 98.31 326 HIS A O 1
ATOM 2715 N N . ILE A 1 327 ? 10.496 -6.315 -17.151 1.00 98.56 327 ILE A N 1
ATOM 2716 C CA . ILE A 1 327 ? 9.972 -6.740 -18.469 1.00 98.56 327 ILE A CA 1
ATOM 2717 C C . ILE A 1 327 ? 9.231 -8.086 -18.392 1.00 98.56 327 ILE A C 1
ATOM 2719 O O . ILE A 1 327 ? 8.236 -8.285 -19.086 1.00 98.56 327 ILE A O 1
ATOM 2723 N N . TRP A 1 328 ? 9.714 -9.005 -17.557 1.00 98.56 328 TRP A N 1
ATOM 2724 C CA . TRP A 1 328 ? 9.225 -10.382 -17.512 1.00 98.56 328 TRP A CA 1
ATOM 2725 C C . TRP A 1 328 ? 8.075 -10.592 -16.529 1.00 98.56 328 TRP A C 1
ATOM 2727 O O . TRP A 1 328 ? 7.256 -11.475 -16.750 1.00 98.56 328 TRP A O 1
ATOM 2737 N N . GLN A 1 329 ? 7.988 -9.791 -15.468 1.00 97.88 329 GLN A N 1
ATOM 2738 C CA . GLN A 1 329 ? 6.898 -9.844 -14.489 1.00 97.88 329 GLN A CA 1
ATOM 2739 C C . GLN A 1 329 ? 6.540 -8.421 -14.011 1.00 97.88 329 GLN A C 1
ATOM 2741 O O . GLN A 1 329 ? 6.819 -8.046 -12.872 1.00 97.88 329 GLN A O 1
ATOM 2746 N N . PRO A 1 330 ? 5.947 -7.582 -14.879 1.00 96.81 330 PRO A N 1
ATOM 2747 C CA . PRO A 1 330 ? 5.859 -6.142 -14.634 1.00 96.81 330 PRO A CA 1
ATOM 2748 C C . PRO A 1 330 ? 4.908 -5.744 -13.498 1.00 96.81 330 PRO A C 1
ATOM 2750 O O . PRO A 1 330 ? 5.089 -4.680 -12.912 1.00 96.81 330 PRO A O 1
ATOM 2753 N N . ALA A 1 331 ? 3.923 -6.590 -13.177 1.00 94.62 331 ALA A N 1
ATOM 2754 C CA . ALA A 1 331 ? 2.983 -6.360 -12.079 1.00 94.62 331 ALA A CA 1
ATOM 2755 C C . ALA A 1 331 ? 3.612 -6.598 -10.695 1.00 94.62 331 ALA A C 1
ATOM 2757 O O . ALA A 1 331 ? 3.264 -5.907 -9.746 1.00 94.62 331 ALA A O 1
ATOM 2758 N N . ASP A 1 332 ? 4.545 -7.549 -10.596 1.00 95.00 332 ASP A N 1
ATOM 2759 C CA . ASP A 1 332 ? 5.164 -7.950 -9.327 1.00 95.00 332 ASP A CA 1
ATOM 2760 C C . ASP A 1 332 ? 6.481 -7.205 -9.057 1.00 95.00 332 ASP A C 1
ATOM 2762 O O . ASP A 1 332 ? 6.891 -7.039 -7.905 1.00 95.00 332 ASP A O 1
ATOM 2766 N N . TYR A 1 333 ? 7.145 -6.749 -10.125 1.00 97.56 333 TYR A N 1
ATOM 2767 C CA . TYR A 1 333 ? 8.472 -6.139 -10.100 1.00 97.56 333 TYR A CA 1
ATOM 2768 C C . TYR A 1 333 ? 8.419 -4.754 -10.750 1.00 97.56 333 TYR A C 1
ATOM 2770 O O . TYR A 1 333 ? 8.655 -4.661 -11.949 1.00 97.56 333 TYR A O 1
ATOM 2778 N N . PRO A 1 334 ? 8.127 -3.665 -10.016 1.00 96.94 334 PRO A N 1
ATOM 2779 C CA . PRO A 1 334 ? 7.929 -2.326 -10.576 1.00 96.94 334 PRO A CA 1
ATOM 2780 C C . PRO A 1 334 ? 9.164 -1.729 -11.245 1.00 96.94 334 PRO A C 1
ATOM 2782 O O . PRO A 1 334 ? 10.305 -2.171 -11.049 1.00 96.94 334 PRO A O 1
ATOM 2785 N N . ILE A 1 335 ? 8.939 -0.648 -11.990 1.00 96.81 335 ILE A N 1
ATOM 2786 C CA . ILE A 1 335 ? 10.012 0.122 -12.600 1.00 96.81 335 ILE A CA 1
ATOM 2787 C C . ILE A 1 335 ? 10.770 0.871 -11.505 1.00 96.81 335 ILE A C 1
ATOM 2789 O O . ILE A 1 335 ? 10.235 1.735 -10.828 1.00 96.81 335 ILE A O 1
ATOM 2793 N N . LEU A 1 336 ? 12.074 0.617 -11.385 1.00 95.56 336 LEU A N 1
ATOM 2794 C CA . LEU A 1 336 ? 12.947 1.416 -10.528 1.00 95.56 336 LEU A CA 1
ATOM 2795 C C . LEU A 1 336 ? 13.667 2.495 -11.341 1.00 95.56 336 LEU A C 1
ATOM 2797 O O . LEU A 1 336 ? 14.288 2.241 -12.378 1.00 95.56 336 LEU A O 1
ATOM 2801 N N . ASP A 1 337 ? 13.625 3.733 -10.866 1.00 91.88 337 ASP A N 1
ATOM 2802 C CA . ASP A 1 337 ? 14.447 4.831 -11.359 1.00 91.88 337 ASP A CA 1
ATOM 2803 C C . ASP A 1 337 ? 14.792 5.835 -10.251 1.00 91.88 337 ASP A C 1
ATOM 2805 O O . ASP A 1 337 ? 14.466 5.657 -9.079 1.00 91.88 337 ASP A O 1
ATOM 2809 N N . VAL A 1 338 ? 15.534 6.883 -10.608 1.00 91.00 338 VAL A N 1
ATOM 2810 C CA . VAL A 1 338 ? 15.977 7.889 -9.637 1.00 91.00 338 VAL A CA 1
ATOM 2811 C C . VAL A 1 338 ? 14.814 8.720 -9.085 1.00 91.00 338 VAL A C 1
ATOM 2813 O O . VAL A 1 338 ? 14.909 9.174 -7.950 1.00 91.00 338 VAL A O 1
ATOM 2816 N N . LYS A 1 339 ? 13.756 8.965 -9.859 1.00 90.94 339 LYS A N 1
ATOM 2817 C CA . LYS A 1 339 ? 12.586 9.731 -9.422 1.00 90.94 339 LYS A CA 1
ATOM 2818 C C . LYS A 1 339 ? 11.713 8.902 -8.491 1.00 90.94 339 LYS A C 1
ATOM 2820 O O . LYS A 1 339 ? 11.545 9.325 -7.356 1.00 90.94 339 LYS A O 1
ATOM 2825 N N . VAL A 1 340 ? 11.303 7.703 -8.895 1.00 93.69 340 VAL A N 1
ATOM 2826 C CA . VAL A 1 340 ? 10.456 6.838 -8.056 1.00 93.69 340 VAL A CA 1
ATOM 2827 C C . VAL A 1 340 ? 11.164 6.447 -6.756 1.00 93.69 340 VAL A C 1
ATOM 2829 O O . VAL A 1 340 ? 10.563 6.450 -5.686 1.00 93.69 340 VAL A O 1
ATOM 2832 N N . TRP A 1 341 ? 12.489 6.239 -6.796 1.00 94.19 341 TRP A N 1
ATOM 2833 C CA . TRP A 1 341 ? 13.286 6.010 -5.588 1.00 94.19 341 TRP A CA 1
ATOM 2834 C C . TRP A 1 341 ? 13.272 7.213 -4.642 1.00 94.19 341 TRP A C 1
ATOM 2836 O O . TRP A 1 341 ? 13.261 7.060 -3.423 1.00 94.19 341 TRP A O 1
ATOM 2846 N N . ARG A 1 342 ? 13.287 8.431 -5.187 1.00 90.81 342 ARG A N 1
ATOM 2847 C CA . ARG A 1 342 ? 13.180 9.652 -4.384 1.00 90.81 342 ARG A CA 1
ATOM 2848 C C . ARG A 1 342 ? 11.785 9.833 -3.823 1.00 90.81 342 ARG A C 1
ATOM 2850 O O . ARG A 1 342 ? 11.697 10.227 -2.668 1.00 90.81 342 ARG A O 1
ATOM 2857 N N . THR A 1 343 ? 10.745 9.517 -4.588 1.00 90.56 343 THR A N 1
ATOM 2858 C CA . THR A 1 343 ? 9.358 9.503 -4.111 1.00 90.56 343 THR A CA 1
ATOM 2859 C C . THR A 1 343 ? 9.220 8.527 -2.940 1.00 90.56 343 THR A C 1
ATOM 2861 O O . THR A 1 343 ? 8.771 8.920 -1.868 1.00 90.56 343 THR A O 1
ATOM 2864 N N . TYR A 1 344 ? 9.753 7.307 -3.068 1.00 92.44 344 TYR A N 1
ATOM 2865 C CA . TYR A 1 344 ? 9.828 6.322 -1.983 1.00 92.44 344 TYR A CA 1
ATOM 2866 C C . TYR A 1 344 ? 10.586 6.839 -0.746 1.00 92.44 344 TYR A C 1
ATOM 2868 O O . TYR A 1 344 ? 10.112 6.734 0.386 1.00 92.44 344 TYR A O 1
ATOM 2876 N N . LYS A 1 345 ? 11.765 7.437 -0.936 1.00 87.25 345 LYS A N 1
ATOM 2877 C CA . LYS A 1 345 ? 12.577 7.971 0.169 1.00 87.25 345 LYS A CA 1
ATOM 2878 C C . LYS A 1 345 ? 11.906 9.151 0.868 1.00 87.25 345 LYS A C 1
ATOM 2880 O O . LYS A 1 345 ? 11.889 9.211 2.097 1.00 87.25 345 LYS A O 1
ATOM 2885 N N . TRP A 1 346 ? 11.305 10.046 0.090 1.00 85.25 346 TRP A N 1
ATOM 2886 C CA . TRP A 1 346 ? 10.478 11.128 0.604 1.00 85.25 346 TRP A CA 1
ATOM 2887 C C . TRP A 1 346 ? 9.305 10.570 1.411 1.00 85.25 346 TRP A C 1
ATOM 2889 O O . TRP A 1 346 ? 9.094 11.031 2.530 1.00 85.25 346 TRP A O 1
ATOM 2899 N N . ASN A 1 347 ? 8.633 9.523 0.916 1.00 81.50 347 ASN A N 1
ATOM 2900 C CA . ASN A 1 347 ? 7.547 8.829 1.609 1.00 81.50 347 ASN A CA 1
ATOM 2901 C C . ASN A 1 347 ? 7.954 8.325 3.002 1.00 81.50 347 ASN A C 1
ATOM 2903 O O . ASN A 1 347 ? 7.236 8.518 3.981 1.00 81.50 347 ASN A O 1
ATOM 2907 N N . LYS A 1 348 ? 9.150 7.736 3.116 1.00 79.25 348 LYS A N 1
ATOM 2908 C CA . LYS A 1 348 ? 9.726 7.281 4.394 1.00 79.25 348 LYS A CA 1
ATOM 2909 C C . LYS A 1 348 ? 10.148 8.422 5.329 1.00 79.25 348 LYS A C 1
ATOM 2911 O O . LYS A 1 348 ? 10.541 8.165 6.463 1.00 79.25 348 LYS A O 1
ATOM 2916 N N . GLY A 1 349 ? 10.059 9.674 4.885 1.00 72.06 349 GLY A N 1
ATOM 2917 C CA . GLY A 1 349 ? 10.497 10.841 5.644 1.00 72.06 349 GLY A CA 1
ATOM 2918 C C . GLY A 1 349 ? 11.989 11.097 5.625 1.00 72.06 349 GLY A C 1
ATOM 2919 O O . GLY A 1 349 ? 12.486 11.850 6.459 1.00 72.06 349 GLY A O 1
ATOM 2920 N N . GLU A 1 350 ? 12.702 10.499 4.675 1.00 78.69 350 GLU A N 1
ATOM 2921 C CA . GLU A 1 350 ? 14.129 10.724 4.509 1.00 78.69 350 GLU A CA 1
ATOM 2922 C C . GLU A 1 350 ? 14.397 12.043 3.769 1.00 78.69 350 GLU A C 1
ATOM 2924 O O . GLU A 1 350 ? 13.626 12.486 2.912 1.00 78.69 350 GLU A O 1
ATOM 2929 N N . VAL A 1 351 ? 15.537 12.670 4.070 1.00 80.81 351 VAL A N 1
ATOM 2930 C CA . VAL A 1 351 ? 15.993 13.863 3.349 1.00 80.81 351 VAL A CA 1
ATOM 2931 C C . VAL A 1 351 ? 16.418 13.460 1.937 1.00 80.81 351 VAL A C 1
ATOM 2933 O O . VAL A 1 351 ? 17.411 12.758 1.736 1.00 80.81 351 VAL A O 1
ATOM 2936 N N . VAL A 1 352 ? 15.676 13.930 0.935 1.00 86.88 352 VAL A N 1
ATOM 2937 C CA . VAL A 1 352 ? 15.964 13.645 -0.471 1.00 86.88 352 VAL A CA 1
ATOM 2938 C C . VAL A 1 352 ? 16.929 14.678 -1.046 1.00 86.88 352 VAL A C 1
ATOM 2940 O O . VAL A 1 352 ? 16.600 15.852 -1.201 1.00 86.88 352 VAL A O 1
ATOM 2943 N N . LEU A 1 353 ? 18.123 14.226 -1.427 1.00 86.75 353 LEU A N 1
ATOM 2944 C CA . LEU A 1 353 ? 19.146 15.048 -2.066 1.00 86.75 353 LEU A CA 1
ATOM 2945 C C . LEU A 1 353 ? 19.184 14.802 -3.580 1.00 86.75 353 LEU A C 1
ATOM 2947 O O . LEU A 1 353 ? 18.779 13.757 -4.093 1.00 86.75 353 LEU A O 1
ATOM 2951 N N . LYS A 1 354 ? 19.780 15.742 -4.327 1.00 84.06 354 LYS A N 1
ATOM 2952 C CA . LYS A 1 354 ? 19.957 15.637 -5.791 1.00 84.06 354 LYS A CA 1
ATOM 2953 C C . LYS A 1 354 ? 20.736 14.390 -6.238 1.00 84.06 354 LYS A C 1
ATOM 2955 O O . LYS A 1 354 ? 20.672 14.038 -7.413 1.00 84.06 354 LYS A O 1
ATOM 2960 N N . HIS A 1 355 ? 21.471 13.726 -5.352 1.00 85.25 355 HIS A N 1
ATOM 2961 C CA . HIS A 1 355 ? 22.233 12.512 -5.654 1.00 85.25 355 HIS A CA 1
ATOM 2962 C C . HIS A 1 355 ? 21.647 11.245 -5.009 1.00 85.25 355 HIS A C 1
ATOM 2964 O O . HIS A 1 355 ? 22.216 10.172 -5.194 1.00 85.25 355 HIS A O 1
ATOM 2970 N N . THR A 1 356 ? 20.505 11.335 -4.315 1.00 86.38 356 THR A N 1
ATOM 2971 C CA . THR A 1 356 ? 19.783 10.164 -3.805 1.00 86.38 356 THR A CA 1
ATOM 2972 C C . THR A 1 356 ? 19.351 9.302 -4.990 1.00 86.38 356 THR A C 1
ATOM 2974 O O . THR A 1 356 ? 18.608 9.767 -5.864 1.00 86.38 356 THR A O 1
ATOM 2977 N N . LYS A 1 357 ? 19.879 8.076 -5.053 1.00 92.62 357 LYS A N 1
ATOM 2978 C CA . LYS A 1 357 ? 19.651 7.089 -6.116 1.00 92.62 357 LYS A CA 1
ATOM 2979 C C . LYS A 1 357 ? 19.750 5.667 -5.547 1.00 92.62 357 LYS A C 1
ATOM 2981 O O . LYS A 1 357 ? 20.466 5.477 -4.560 1.00 92.62 357 LYS A O 1
ATOM 2986 N N . PRO A 1 358 ? 19.083 4.677 -6.155 1.00 93.69 358 PRO A N 1
ATOM 2987 C CA . PRO A 1 358 ? 19.254 3.290 -5.760 1.00 93.69 358 PRO A CA 1
ATOM 2988 C C . PRO A 1 358 ? 20.610 2.760 -6.244 1.00 93.69 358 PRO A C 1
ATOM 2990 O O . PRO A 1 358 ? 21.105 3.178 -7.296 1.00 93.69 358 PRO A O 1
ATOM 2993 N N . TYR A 1 359 ? 21.227 1.860 -5.475 1.00 92.50 359 TYR A N 1
ATOM 2994 C CA . TYR A 1 359 ? 22.560 1.330 -5.788 1.00 92.50 359 TYR A CA 1
ATOM 2995 C C . TYR A 1 359 ? 22.702 -0.186 -5.610 1.00 92.50 359 TYR A C 1
ATOM 2997 O O . TYR A 1 359 ? 23.757 -0.718 -5.935 1.00 92.50 359 TYR A O 1
ATOM 3005 N N . SER A 1 360 ? 21.681 -0.882 -5.110 1.00 93.44 360 SER A N 1
ATOM 3006 C CA . SER A 1 360 ? 21.754 -2.311 -4.795 1.00 93.44 360 SER A CA 1
ATOM 3007 C C . SER A 1 360 ? 20.421 -3.015 -5.031 1.00 93.44 360 SER A C 1
ATOM 3009 O O . SER A 1 360 ? 19.369 -2.377 -5.017 1.00 93.44 360 SER A O 1
ATOM 3011 N N . TRP A 1 361 ? 20.464 -4.338 -5.190 1.00 93.56 361 TRP A N 1
ATOM 3012 C CA . TRP A 1 361 ? 19.266 -5.183 -5.224 1.00 93.56 361 TRP A CA 1
ATOM 3013 C C . TRP A 1 361 ? 18.422 -5.058 -3.959 1.00 93.56 361 TRP A C 1
ATOM 3015 O O . TRP A 1 361 ? 17.209 -4.951 -4.056 1.00 93.56 361 TRP A 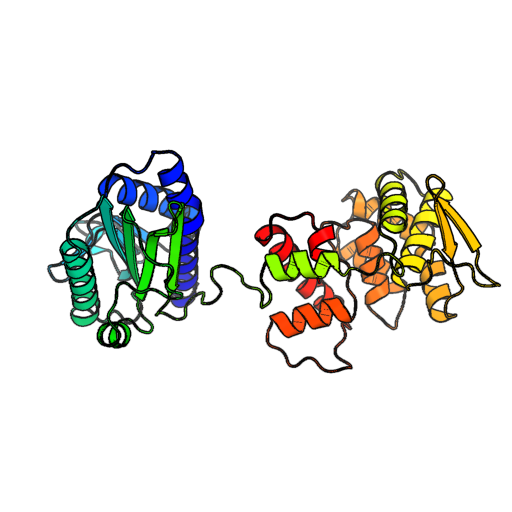O 1
ATOM 3025 N N . ARG A 1 362 ? 19.059 -4.914 -2.792 1.00 92.81 362 ARG A N 1
ATOM 3026 C CA . ARG A 1 362 ? 18.351 -4.640 -1.537 1.00 92.81 362 ARG A CA 1
ATOM 3027 C C . ARG A 1 362 ? 17.475 -3.387 -1.623 1.00 92.81 362 ARG A C 1
ATOM 3029 O O . ARG A 1 362 ? 16.349 -3.392 -1.147 1.00 92.81 362 ARG A O 1
ATOM 3036 N N . HIS A 1 363 ? 17.971 -2.310 -2.238 1.00 94.06 363 HIS A N 1
ATOM 3037 C CA . HIS A 1 363 ? 17.150 -1.115 -2.452 1.00 94.06 363 HIS A CA 1
ATOM 3038 C C . HIS A 1 363 ? 15.955 -1.399 -3.357 1.00 94.06 363 HIS A C 1
ATOM 3040 O O . HIS A 1 363 ? 14.874 -0.867 -3.127 1.00 94.06 363 HIS A O 1
ATOM 3046 N N . TYR A 1 364 ? 16.150 -2.213 -4.391 1.00 96.31 364 TYR A N 1
ATOM 3047 C CA . TYR A 1 364 ? 15.052 -2.595 -5.261 1.00 96.31 364 TYR A CA 1
ATOM 3048 C C . TYR A 1 364 ? 14.006 -3.426 -4.519 1.00 96.31 364 TYR A C 1
ATOM 3050 O O . TYR A 1 364 ? 12.832 -3.103 -4.592 1.00 96.31 364 TYR A O 1
ATOM 3058 N N . GLU A 1 365 ? 14.427 -4.412 -3.734 1.00 93.31 365 GLU A N 1
ATOM 3059 C CA . GLU A 1 365 ? 13.549 -5.270 -2.928 1.00 93.31 365 GLU A CA 1
ATOM 3060 C C . GLU A 1 365 ? 12.742 -4.477 -1.893 1.00 93.31 365 GLU A C 1
ATOM 3062 O O . GLU A 1 365 ? 11.540 -4.689 -1.740 1.00 93.31 365 GLU A O 1
ATOM 3067 N N . GLU A 1 366 ? 13.370 -3.493 -1.242 1.00 86.06 366 GLU A N 1
ATOM 3068 C CA . GLU A 1 366 ? 12.671 -2.542 -0.369 1.00 86.06 366 GLU A CA 1
ATOM 3069 C C . GLU A 1 366 ? 11.602 -1.741 -1.137 1.00 86.06 366 GLU A C 1
ATOM 3071 O O . GLU A 1 366 ? 10.517 -1.485 -0.610 1.00 86.06 366 GLU A O 1
ATOM 3076 N N . TYR A 1 367 ? 11.887 -1.362 -2.386 1.00 95.12 367 TYR A N 1
ATOM 3077 C CA . TYR A 1 367 ? 10.945 -0.642 -3.241 1.00 95.12 367 TYR A CA 1
ATOM 3078 C C . TYR A 1 367 ? 9.814 -1.534 -3.784 1.00 95.12 367 TYR A C 1
ATOM 3080 O O . TYR A 1 367 ? 8.679 -1.069 -3.831 1.00 95.12 367 TYR A O 1
ATOM 3088 N N . ILE A 1 368 ? 10.078 -2.806 -4.118 1.00 94.69 368 ILE A N 1
ATOM 3089 C CA . ILE A 1 368 ? 9.052 -3.783 -4.535 1.00 94.69 368 ILE A CA 1
ATOM 3090 C C . ILE A 1 368 ? 7.961 -3.875 -3.463 1.00 94.69 368 ILE A C 1
ATOM 3092 O O . ILE A 1 368 ? 6.781 -3.708 -3.758 1.00 94.69 368 ILE A O 1
ATOM 3096 N N . SER A 1 369 ? 8.355 -4.078 -2.200 1.00 85.94 369 SER A N 1
ATOM 3097 C CA . SER A 1 369 ? 7.396 -4.194 -1.094 1.00 85.94 369 SER A CA 1
ATOM 3098 C C . SER A 1 369 ? 6.560 -2.927 -0.912 1.00 85.94 369 SER A C 1
ATOM 3100 O O . SER A 1 369 ? 5.371 -3.022 -0.624 1.00 85.94 369 SER A O 1
ATOM 3102 N N . PHE A 1 370 ? 7.172 -1.752 -1.073 1.00 89.50 370 PHE A N 1
ATOM 3103 C CA . PHE A 1 370 ? 6.472 -0.472 -1.012 1.00 89.50 370 PHE A CA 1
ATOM 3104 C C . PHE A 1 370 ? 5.450 -0.317 -2.138 1.00 89.50 370 PHE A C 1
ATOM 3106 O O . PHE A 1 370 ? 4.316 0.076 -1.888 1.00 89.50 370 PHE A O 1
ATOM 3113 N N . PHE A 1 371 ? 5.856 -0.613 -3.369 1.00 94.81 371 PHE A N 1
ATOM 3114 C CA . PHE A 1 371 ? 5.012 -0.443 -4.540 1.00 94.81 371 PHE A CA 1
ATOM 3115 C C . PHE A 1 371 ? 3.835 -1.417 -4.536 1.00 94.81 371 PHE A C 1
ATOM 3117 O O . PHE A 1 371 ? 2.708 -0.997 -4.760 1.00 94.81 371 PHE A O 1
ATOM 3124 N N . ASN A 1 372 ? 4.070 -2.693 -4.224 1.00 89.56 372 ASN A N 1
ATOM 3125 C CA . ASN A 1 372 ? 3.000 -3.692 -4.203 1.00 89.56 372 ASN A CA 1
ATOM 3126 C C . ASN A 1 372 ? 1.977 -3.394 -3.095 1.00 89.56 372 ASN A C 1
ATOM 3128 O O . ASN A 1 372 ? 0.785 -3.609 -3.299 1.00 89.56 372 ASN A O 1
ATOM 3132 N N . GLY A 1 373 ? 2.424 -2.835 -1.961 1.00 84.62 373 GLY A N 1
ATOM 3133 C CA . GLY A 1 373 ? 1.527 -2.268 -0.952 1.00 84.62 373 GLY A CA 1
ATOM 3134 C C . GLY A 1 373 ? 0.704 -1.105 -1.510 1.00 84.62 373 GLY A C 1
ATOM 3135 O O . GLY A 1 373 ? -0.514 -1.110 -1.385 1.00 84.62 373 GLY A O 1
ATOM 3136 N N . LEU A 1 374 ? 1.347 -0.162 -2.209 1.00 88.81 374 LEU A N 1
ATOM 3137 C CA . LEU A 1 374 ? 0.664 1.001 -2.788 1.00 88.81 374 LEU A CA 1
ATOM 3138 C C . LEU A 1 374 ? -0.396 0.597 -3.807 1.00 88.81 374 LEU A C 1
ATOM 3140 O O . LEU A 1 374 ? -1.487 1.152 -3.792 1.00 88.81 374 LEU A O 1
ATOM 3144 N N . VAL A 1 375 ? -0.082 -0.352 -4.688 1.00 89.56 375 VAL A N 1
ATOM 3145 C CA . VAL A 1 375 ? -1.026 -0.863 -5.690 1.00 89.56 375 VAL A CA 1
ATOM 3146 C C . VAL A 1 375 ? -2.226 -1.522 -5.013 1.00 89.56 375 VAL A C 1
ATOM 3148 O O . VAL A 1 375 ? -3.361 -1.274 -5.416 1.00 89.56 375 VAL A O 1
ATOM 3151 N N . ALA A 1 376 ? -1.989 -2.321 -3.968 1.00 82.94 376 ALA A N 1
ATOM 3152 C CA . ALA A 1 376 ? -3.058 -2.954 -3.205 1.00 82.94 376 ALA A CA 1
ATOM 3153 C C . ALA A 1 376 ? -3.951 -1.920 -2.495 1.00 82.94 376 ALA A C 1
ATOM 3155 O O . ALA A 1 376 ? -5.171 -2.023 -2.584 1.00 82.94 376 ALA A O 1
ATOM 3156 N N . ASP A 1 377 ? -3.354 -0.911 -1.855 1.00 77.81 377 ASP A N 1
ATOM 3157 C CA . ASP A 1 377 ? -4.073 0.129 -1.105 1.00 77.81 377 ASP A CA 1
ATOM 3158 C C . ASP A 1 377 ? -4.809 1.120 -2.021 1.00 77.81 377 ASP A C 1
ATOM 3160 O O . ASP A 1 377 ? -5.868 1.638 -1.672 1.00 77.81 377 ASP A O 1
ATOM 3164 N N . ALA A 1 378 ? -4.246 1.422 -3.195 1.00 81.56 378 ALA A N 1
ATOM 3165 C CA . ALA A 1 378 ? -4.850 2.346 -4.146 1.00 81.56 378 ALA A CA 1
ATOM 3166 C C . ALA A 1 378 ? -6.057 1.733 -4.871 1.00 81.56 378 ALA A C 1
ATOM 3168 O O . ALA A 1 378 ? -6.877 2.489 -5.387 1.00 81.56 378 ALA A O 1
ATOM 3169 N N . GLU A 1 379 ? -6.178 0.401 -4.916 1.00 82.19 379 GLU A N 1
ATOM 3170 C CA . GLU A 1 379 ? -7.165 -0.318 -5.736 1.00 82.19 379 GLU A CA 1
ATOM 3171 C C . GLU A 1 379 ? -7.117 0.100 -7.226 1.00 82.19 379 GLU A C 1
ATOM 3173 O O . GLU A 1 379 ? -8.137 0.138 -7.912 1.00 82.19 379 GLU A O 1
ATOM 3178 N N . GLU A 1 380 ? -5.928 0.442 -7.731 1.00 83.12 380 GLU A N 1
ATOM 3179 C CA . GLU A 1 380 ? -5.693 0.877 -9.115 1.00 83.12 380 GLU A CA 1
ATOM 3180 C C . GLU A 1 380 ? -4.854 -0.150 -9.890 1.00 83.12 380 GLU A C 1
ATOM 3182 O O . GLU A 1 380 ? -4.149 -0.982 -9.313 1.00 83.12 380 GLU A O 1
ATOM 3187 N N . ASP A 1 381 ? -4.881 -0.077 -11.225 1.00 91.94 381 ASP A N 1
ATOM 3188 C CA . ASP A 1 381 ? -3.926 -0.829 -12.047 1.00 91.94 381 ASP A CA 1
ATOM 3189 C C . ASP A 1 381 ? -2.498 -0.374 -11.716 1.00 91.94 381 ASP A C 1
ATOM 3191 O O . ASP A 1 381 ? -2.214 0.826 -11.650 1.00 91.94 381 ASP A O 1
ATOM 3195 N N . TRP A 1 382 ? -1.571 -1.325 -11.569 1.00 94.69 382 TRP A N 1
ATOM 3196 C CA . TRP A 1 382 ? -0.183 -1.025 -11.206 1.00 94.69 382 TRP A CA 1
ATOM 3197 C C . TRP A 1 382 ? 0.473 -0.001 -12.143 1.00 94.69 382 TRP A C 1
ATOM 3199 O O . TRP A 1 382 ? 1.338 0.758 -11.710 1.00 94.69 382 TRP A O 1
ATOM 3209 N N . ARG A 1 383 ? 0.051 0.085 -13.413 1.00 93.50 383 ARG A N 1
ATOM 3210 C CA . ARG A 1 383 ? 0.579 1.072 -14.367 1.00 93.50 383 ARG A CA 1
ATOM 3211 C C . ARG A 1 383 ? 0.180 2.493 -14.002 1.00 93.50 383 ARG A C 1
ATOM 3213 O O . ARG A 1 383 ? 0.941 3.411 -14.287 1.00 93.50 383 ARG A O 1
ATOM 3220 N N . GLU A 1 384 ? -0.998 2.695 -13.424 1.00 94.06 384 GLU A N 1
ATOM 3221 C CA . GLU A 1 384 ? -1.431 4.023 -12.988 1.00 94.06 384 GLU A CA 1
ATOM 3222 C C . GLU A 1 384 ? -0.680 4.440 -11.719 1.00 94.06 384 GLU A C 1
ATOM 3224 O O . GLU A 1 384 ? -0.224 5.581 -11.636 1.00 94.06 384 GLU A O 1
ATOM 3229 N N . CYS A 1 385 ? -0.414 3.501 -10.802 1.00 93.19 385 CYS A N 1
ATOM 3230 C CA . CYS A 1 385 ? 0.485 3.748 -9.673 1.00 93.19 385 CYS A CA 1
ATOM 3231 C C . CYS A 1 385 ? 1.912 4.085 -10.137 1.00 93.19 385 CYS A C 1
ATOM 3233 O O . CYS A 1 385 ? 2.484 5.068 -9.673 1.00 93.19 385 CYS A O 1
ATOM 3235 N N . ASP A 1 386 ? 2.476 3.323 -11.080 1.00 93.69 386 ASP A N 1
ATOM 3236 C CA . ASP A 1 386 ? 3.831 3.549 -11.609 1.00 93.69 386 ASP A CA 1
ATOM 3237 C C . ASP A 1 386 ? 3.965 4.903 -12.324 1.00 93.69 386 ASP A C 1
ATOM 3239 O O . ASP A 1 386 ? 4.955 5.601 -12.134 1.00 93.69 386 ASP A O 1
ATOM 3243 N N . LYS A 1 387 ? 2.943 5.329 -13.083 1.00 92.88 387 LYS A N 1
ATOM 3244 C CA . LYS A 1 387 ? 2.899 6.673 -13.689 1.00 92.88 387 LYS A CA 1
ATOM 3245 C C . LYS A 1 387 ? 2.830 7.797 -12.662 1.00 92.88 387 LYS A C 1
ATOM 3247 O O . LYS A 1 387 ? 3.317 8.895 -12.940 1.00 92.88 387 LYS A O 1
ATOM 3252 N N . GLY A 1 388 ? 2.100 7.5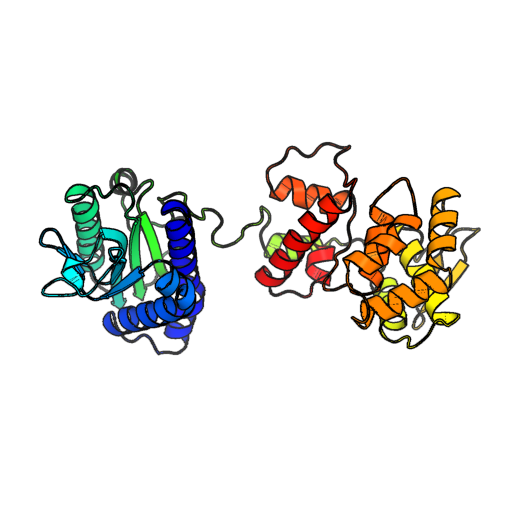72 -11.571 1.00 93.06 388 GLY A N 1
ATOM 3253 C CA . GLY A 1 388 ? 1.880 8.580 -10.543 1.00 93.06 388 GLY A CA 1
ATOM 3254 C C . GLY A 1 388 ? 3.119 8.833 -9.683 1.00 93.06 388 GLY A C 1
ATOM 3255 O O . GLY A 1 388 ? 3.317 9.961 -9.228 1.00 93.06 388 GLY A O 1
ATOM 3256 N N . LEU A 1 389 ? 3.954 7.808 -9.486 1.00 92.56 389 LEU A N 1
ATOM 3257 C CA . LEU A 1 389 ? 5.229 7.890 -8.762 1.00 92.56 389 LEU A CA 1
ATOM 3258 C C . LEU A 1 389 ? 6.335 8.618 -9.544 1.00 92.56 389 LEU A C 1
ATOM 3260 O O . LEU A 1 389 ? 7.189 9.248 -8.859 1.00 92.56 389 LEU A O 1
#

Foldseek 3Di:
DDLQVLLLLLVLQLQCCLQPPLVVCVVVVQCDFFVSSLVSSQVSSCVSCVVVCVVQVKDKDAQDDDLNDTFRIWIFGFDPDAPPDPDRSVRTPDTQETEHEGEDEDDDCVVVVVVLVVVVCCCVSDPPVRYAYEYAYEYAEEDEDDVLDDPDDPVSLVSNALHYKYWYWYDYPNDTDTDIHDNNPRPPCSQHLFPADLVLLLVLLVVFDCQQQPPQLLVVLLVQLLPDPAQDPSVLVSLLSLLLSLVSQKGLDDDPAWDWDADPNRIITGHDDDPQSVQLSVLCSPRVLSVLLNCVLVVVDDPVVNLVSLCVSHPFAPQSSLSSNCSSPVQQRDHADAVLLQSVCVRVVHDRDPPDGDHDVVSSVVSSVVLNVVCVSSVDRSVSSNSSD